Protein AF-0000000087202780 (afdb_homodimer)

Solvent-accessible surface area (backbone atoms only — not comparable to full-atom values): 23793 Å² total; per-residue (Å²): 107,69,57,55,53,45,43,49,50,44,46,47,49,64,69,35,65,83,67,68,81,71,81,61,46,61,65,48,48,50,36,52,51,40,16,49,31,35,30,51,23,49,48,28,53,50,52,38,52,48,50,44,51,54,58,33,46,72,70,32,70,57,55,25,52,14,49,50,53,40,49,49,53,42,49,54,52,50,50,46,40,39,25,36,14,46,30,45,12,46,53,31,26,48,28,48,70,69,63,35,29,70,59,24,38,50,47,54,52,48,44,49,49,51,27,36,51,50,14,44,51,49,17,55,52,36,58,74,39,43,61,66,56,49,53,73,76,47,85,51,64,70,30,49,54,46,32,53,65,34,38,58,53,45,14,67,39,25,32,45,45,20,38,26,35,31,41,50,20,50,32,49,25,69,63,40,40,63,60,53,19,53,53,35,41,49,27,27,49,54,21,43,56,44,28,70,56,33,22,83,75,49,42,62,60,17,34,45,51,21,52,48,45,29,38,44,40,45,28,49,54,40,56,48,48,62,68,60,47,52,75,73,32,24,63,38,64,48,75,70,63,71,62,72,80,96,106,70,56,55,54,45,43,48,51,43,46,47,49,64,69,34,62,83,65,67,79,70,81,61,45,59,65,47,48,49,37,52,50,42,15,48,32,34,32,51,23,50,49,28,52,48,53,37,54,49,50,44,51,54,58,34,46,73,70,32,69,58,56,25,52,12,50,49,53,38,48,48,54,42,50,54,51,50,51,44,38,39,25,38,14,48,31,45,12,46,54,32,26,48,27,49,70,71,63,36,29,71,60,24,39,50,46,53,52,50,43,48,49,52,29,35,51,51,14,43,52,49,18,56,51,36,59,74,38,43,60,65,54,49,55,73,75,46,86,52,63,72,31,51,54,46,34,53,65,34,38,57,53,46,14,67,39,25,33,44,44,19,39,26,34,30,42,50,21,48,32,50,25,68,63,41,41,63,60,53,18,52,52,35,41,50,26,26,50,54,23,43,56,46,26,70,58,32,24,82,74,51,43,62,61,17,34,48,50,21,51,48,46,29,38,44,42,43,28,50,54,41,56,49,48,63,65,60,46,52,76,71,30,24,62,39,66,48,75,70,61,72,59,72,81,96

Radius of gyration: 22.94 Å; Cα contacts (8 Å, |Δi|>4): 629; chains: 2; bounding box: 52×72×56 Å

Secondary structure (DSSP, 8-state):
-HHHHHHHHHHHHHSS----TTTTHHHHHHHHHHHHHHHHHHHHHHHHHHHHHHHHHTT-HHHHHHHHHHHHHHHHHHHHHHHHHHHHHHHHHHHHHTT-HHHHHHHHHHHHHHHHHHHHHHHHHHHHHHHHHHHTT---HHHHHHHHHTHHHHHHTHHHHHHHHHHHHHHHHTT-HHHHHHHHHHHHHHHHHHHHHHHHHHTHHHHHHHHHHHHHHHHHHHHHHHHS--THHHHHHS---SSTT-/-HHHHHHHHHHHHHSS----TTTTHHHHHHHHHHHHHHHHHHHHHHHHHHHHHHHHHTT-HHHHHHHHHHHHHHHHHHHHHHHHHHHHHHHHHHHHHTT-HHHHHHHHHHHHHHHHHHHHHHHHHHHHHHHHHHHTT---HHHHHHHHHTHHHHHHTHHHHHHHHHHHHHHHHTT-HHHHHHHHHHHHHHHHHHHHHHHHHHTHHHHHHHHHHHHHHHHHHHHHHHHS--THHHHHHS---SSTT-

InterPro domains:
  IPR002528 Multi antimicrobial extrusion protein [PF01554] (43-187)
  IPR044644 Multi antimicrobial extrusion protein DinF-like [PTHR42893] (2-236)

Structure (mmCIF, N/CA/C/O backbone):
data_AF-0000000087202780-model_v1
#
loop_
_entity.id
_entity.type
_entity.pdbx_description
1 polymer 'Protein DETOXIFICATION'
#
loop_
_atom_site.group_PDB
_atom_site.id
_atom_site.type_symbol
_atom_site.label_atom_id
_atom_site.label_alt_id
_atom_site.label_comp_id
_atom_site.label_asym_id
_atom_site.label_entity_id
_atom_site.label_seq_id
_atom_site.pdbx_PDB_ins_code
_atom_site.Cartn_x
_atom_site.Cartn_y
_atom_site.Cartn_z
_atom_site.occupancy
_atom_site.B_iso_or_equiv
_atom_site.auth_seq_id
_atom_site.auth_comp_id
_atom_site.auth_asym_id
_atom_site.auth_atom_id
_atom_site.pdbx_PDB_model_num
ATOM 1 N N . MET A 1 1 ? -26.312 1.772 -7.43 1 42.12 1 MET A N 1
ATOM 2 C CA . MET A 1 1 ? -25.062 1.958 -6.684 1 42.12 1 MET A CA 1
ATOM 3 C C . MET A 1 1 ? -24.078 2.816 -7.473 1 42.12 1 MET A C 1
ATOM 5 O O . MET A 1 1 ? -23.562 3.809 -6.957 1 42.12 1 MET A O 1
ATOM 9 N N . TYR A 1 2 ? -23.938 2.412 -8.719 1 49.03 2 TYR A N 1
ATOM 10 C CA . TYR A 1 2 ? -23.188 3.279 -9.625 1 49.03 2 TYR A CA 1
ATOM 11 C C . TYR A 1 2 ? -23.859 4.637 -9.766 1 49.03 2 TYR A C 1
ATOM 13 O O . TYR A 1 2 ? -23.188 5.664 -9.867 1 49.03 2 TYR A O 1
ATOM 21 N N . VAL A 1 3 ? -25.109 4.547 -9.586 1 48 3 VAL A N 1
ATOM 22 C CA . VAL A 1 3 ? -25.906 5.758 -9.805 1 48 3 VAL A CA 1
ATOM 23 C C . VAL A 1 3 ? -25.641 6.754 -8.68 1 48 3 VAL A C 1
ATOM 25 O O . VAL A 1 3 ? -25.453 7.945 -8.93 1 48 3 VAL A O 1
ATOM 28 N N . ILE A 1 4 ? -25.625 6.188 -7.523 1 46.97 4 ILE A N 1
ATOM 29 C CA . ILE A 1 4 ? -25.438 7.09 -6.395 1 46.97 4 ILE A CA 1
ATOM 30 C C . ILE A 1 4 ? -24.047 7.703 -6.453 1 46.97 4 ILE A C 1
ATOM 32 O O . ILE A 1 4 ? -23.875 8.906 -6.23 1 46.97 4 ILE A O 1
ATOM 36 N N . ALA A 1 5 ? -23.094 6.898 -6.766 1 50.78 5 ALA A N 1
ATOM 37 C CA . ALA A 1 5 ? -21.75 7.438 -6.965 1 50.78 5 ALA A CA 1
ATOM 38 C C . ALA A 1 5 ? -21.734 8.469 -8.086 1 50.78 5 ALA A C 1
ATOM 40 O O . ALA A 1 5 ? -21.109 9.523 -7.953 1 50.78 5 ALA A O 1
ATOM 41 N N . CYS A 1 6 ? -22.406 8.141 -9.133 1 51.22 6 CYS A N 1
ATOM 42 C CA . CYS A 1 6 ? -22.531 9.078 -10.234 1 51.22 6 CYS A CA 1
ATOM 43 C C . CYS A 1 6 ? -23.266 10.344 -9.805 1 51.22 6 CYS A C 1
ATOM 45 O O . CYS A 1 6 ? -22.891 11.453 -10.188 1 51.22 6 CYS A O 1
ATOM 47 N N . ILE A 1 7 ? -24.234 10.133 -9.047 1 50.03 7 ILE A N 1
ATOM 48 C CA . ILE A 1 7 ? -25.016 11.273 -8.586 1 50.03 7 ILE A CA 1
ATOM 49 C C . ILE A 1 7 ? -24.156 12.141 -7.66 1 50.03 7 ILE A C 1
ATOM 51 O O . ILE A 1 7 ? -24.141 13.367 -7.777 1 50.03 7 ILE A O 1
ATOM 55 N N . LEU A 1 8 ? -23.531 11.414 -6.801 1 52.38 8 LEU A N 1
ATOM 56 C CA . LEU A 1 8 ? -22.703 12.195 -5.887 1 52.38 8 LEU A CA 1
ATOM 57 C C . LEU A 1 8 ? -21.562 12.891 -6.637 1 52.38 8 LEU A C 1
ATOM 59 O O . LEU A 1 8 ? -21.266 14.055 -6.371 1 52.38 8 LEU A O 1
ATOM 63 N N . LEU A 1 9 ? -21 12.086 -7.496 1 54.38 9 LEU A N 1
ATOM 64 C CA . LEU A 1 9 ? -20 12.727 -8.344 1 54.38 9 LEU A CA 1
ATOM 65 C C . LEU A 1 9 ? -20.625 13.844 -9.18 1 54.38 9 LEU A C 1
ATOM 67 O O . LEU A 1 9 ? -20.016 14.891 -9.391 1 54.38 9 LEU A O 1
ATOM 71 N N . TRP A 1 10 ? -21.766 13.484 -9.68 1 51.38 10 TRP A N 1
ATOM 72 C CA . TRP A 1 10 ? -22.516 14.484 -10.438 1 51.38 10 TRP A CA 1
ATOM 73 C C . TRP A 1 10 ? -22.906 15.664 -9.547 1 51.38 10 TRP A C 1
ATOM 75 O O . TRP A 1 10 ? -22.781 16.828 -9.961 1 51.38 10 TRP A O 1
ATOM 85 N N . LYS A 1 11 ? -23.453 15.391 -8.453 1 49.34 11 LYS A N 1
ATOM 86 C CA . LYS A 1 11 ? -23.781 16.484 -7.535 1 49.34 11 LYS A CA 1
ATOM 87 C C . LYS A 1 11 ? -22.531 17.25 -7.113 1 49.34 11 LYS A C 1
ATOM 89 O O . LYS A 1 11 ? -22.562 18.469 -6.949 1 49.34 11 LYS A O 1
ATOM 94 N N . LEU A 1 12 ? -21.625 16.422 -6.82 1 49.19 12 LEU A N 1
ATOM 95 C CA . LEU A 1 12 ? -20.344 17.078 -6.559 1 49.19 12 LEU A CA 1
ATOM 96 C C . LEU A 1 12 ? -19.922 17.922 -7.75 1 49.19 12 LEU A C 1
ATOM 98 O O . LEU A 1 12 ? -19.344 19 -7.578 1 49.19 12 LEU A O 1
ATOM 102 N N . ASN A 1 13 ? -20.156 17.312 -8.891 1 46.66 13 ASN A N 1
ATOM 103 C CA . ASN A 1 13 ? -19.922 18.125 -10.078 1 46.66 13 ASN A CA 1
ATOM 104 C C . ASN A 1 13 ? -20.781 19.391 -10.078 1 46.66 13 ASN A C 1
ATOM 106 O O . ASN A 1 13 ? -20.344 20.438 -10.555 1 46.66 13 ASN A O 1
ATOM 110 N N . SER A 1 14 ? -22.016 19.234 -9.812 1 43.66 14 SER A N 1
ATOM 111 C CA . SER A 1 14 ? -22.875 20.422 -9.828 1 43.66 14 SER A CA 1
ATOM 112 C C . SER A 1 14 ? -22.469 21.406 -8.742 1 43.66 14 SER A C 1
ATOM 114 O O . SER A 1 14 ? -22.625 22.625 -8.914 1 43.66 14 SER A O 1
ATOM 116 N N . LYS A 1 15 ? -22.375 20.938 -7.633 1 42.47 15 LYS A N 1
ATOM 117 C CA . LYS A 1 15 ? -21.875 21.875 -6.629 1 42.47 15 LYS A CA 1
ATOM 118 C C . LYS A 1 15 ? -20.406 22.219 -6.883 1 42.47 15 LYS A C 1
ATOM 120 O O . LYS A 1 15 ? -19.781 22.906 -6.074 1 42.47 15 LYS A O 1
ATOM 125 N N . VAL A 1 16 ? -19.859 21.406 -7.609 1 41.22 16 VAL A N 1
ATOM 126 C CA . VAL A 1 16 ? -18.531 21.812 -8.07 1 41.22 16 VAL A CA 1
ATOM 127 C C . VAL A 1 16 ? -18.609 23.172 -8.742 1 41.22 16 VAL A C 1
ATOM 129 O O . VAL A 1 16 ? -19.266 23.344 -9.773 1 41.22 16 VAL A O 1
ATOM 132 N N . VAL A 1 17 ? -18.641 24.359 -8.125 1 36.16 17 VAL A N 1
ATOM 133 C CA . VAL A 1 17 ? -18.047 25.562 -8.711 1 36.16 17 VAL A CA 1
ATOM 134 C C . VAL A 1 17 ? -17.062 25.156 -9.812 1 36.16 17 VAL A C 1
ATOM 136 O O . VAL A 1 17 ? -16.156 24.359 -9.586 1 36.16 17 VAL A O 1
ATOM 139 N N . ILE A 1 18 ? -17.422 24.938 -11 1 39.59 18 ILE A N 1
ATOM 140 C CA . ILE A 1 18 ? -16.484 25.094 -12.109 1 39.59 18 ILE A CA 1
ATOM 141 C C . ILE A 1 18 ? -15.297 25.938 -11.648 1 39.59 18 ILE A C 1
ATOM 143 O O . ILE A 1 18 ? -15.414 27.156 -11.484 1 39.59 18 ILE A O 1
ATOM 147 N N . PHE A 1 19 ? -14.812 25.781 -10.484 1 36.62 19 PHE A N 1
ATOM 148 C CA . PHE A 1 19 ? -13.789 26.516 -9.758 1 36.62 19 PHE A CA 1
ATOM 149 C C . PHE A 1 19 ? -12.805 27.172 -10.711 1 36.62 19 PHE A C 1
ATOM 151 O O . PHE A 1 19 ? -12.383 26.562 -11.695 1 36.62 19 PHE A O 1
ATOM 158 N N . SER A 1 20 ? -12.672 28.531 -10.641 1 35.84 20 SER A N 1
ATOM 159 C CA . SER A 1 20 ? -11.922 29.625 -11.242 1 35.84 20 SER A CA 1
ATOM 160 C C . SER A 1 20 ? -10.492 29.203 -11.57 1 35.84 20 SER A C 1
ATOM 162 O O . SER A 1 20 ? -9.797 28.656 -10.719 1 35.84 20 SER A O 1
ATOM 164 N N . GLY A 1 21 ? -10.141 28.922 -12.648 1 38.84 21 GLY A N 1
ATOM 165 C CA . GLY A 1 21 ? -8.844 28.812 -13.305 1 38.84 21 GLY A CA 1
ATOM 166 C C . GLY A 1 21 ? -7.707 29.359 -12.469 1 38.84 21 GLY A C 1
ATOM 167 O O . GLY A 1 21 ? -6.539 29.062 -12.727 1 38.84 21 GLY A O 1
ATOM 168 N N . LYS A 1 22 ? -7.832 30.562 -11.883 1 40 22 LYS A N 1
ATOM 169 C CA . LYS A 1 22 ? -6.734 31.344 -11.328 1 40 22 LYS A CA 1
ATOM 170 C C . LYS A 1 22 ? -6.191 30.703 -10.055 1 40 22 LYS A C 1
ATOM 172 O O . LYS A 1 22 ? -4.98 30.719 -9.812 1 40 22 LYS A O 1
ATOM 177 N N . ILE A 1 23 ? -6.867 30.906 -8.953 1 42.25 23 ILE A N 1
ATOM 178 C CA . ILE A 1 23 ? -6.336 30.703 -7.613 1 42.25 23 ILE A CA 1
ATOM 179 C C . ILE A 1 23 ? -5.723 29.312 -7.5 1 42.25 23 ILE A C 1
ATOM 181 O O . ILE A 1 23 ? -4.617 29.156 -6.977 1 42.25 23 ILE A O 1
ATOM 185 N N . ILE A 1 24 ? -6.516 27.891 -7.66 1 48.84 24 ILE A N 1
ATOM 186 C CA . ILE A 1 24 ? -6.324 26.547 -7.145 1 48.84 24 ILE A CA 1
ATOM 187 C C . ILE A 1 24 ? -5.277 25.812 -7.98 1 48.84 24 ILE A C 1
ATOM 189 O O . ILE A 1 24 ? -5.051 24.625 -7.801 1 48.84 24 ILE A O 1
ATOM 193 N N . GLY A 1 25 ? -4.781 26.391 -8.836 1 57.81 25 GLY A N 1
ATOM 194 C CA . GLY A 1 25 ? -3.816 25.875 -9.797 1 57.81 25 GLY A CA 1
ATOM 195 C C . GLY A 1 25 ? -2.545 25.359 -9.156 1 57.81 25 GLY A C 1
ATOM 196 O O . GLY A 1 25 ? -2.076 24.266 -9.484 1 57.81 25 GLY A O 1
ATOM 197 N N . GLY A 1 26 ? -2.125 26.25 -8.141 1 66.5 26 GLY A N 1
ATOM 198 C CA . GLY A 1 26 ? -0.852 25.844 -7.57 1 66.5 26 GLY A CA 1
ATOM 199 C C . GLY A 1 26 ? -0.943 24.562 -6.77 1 66.5 26 GLY A C 1
ATOM 200 O O . GLY A 1 26 ? -0.121 23.656 -6.938 1 66.5 26 GLY A O 1
ATOM 201 N N . GLY A 1 27 ? -2.02 24.5 -5.902 1 75.31 27 GLY A N 1
ATOM 202 C CA . GLY A 1 27 ? -2.197 23.312 -5.094 1 75.31 27 GLY A CA 1
ATOM 203 C C . GLY A 1 27 ? -2.492 22.062 -5.918 1 75.31 27 GLY A C 1
ATOM 204 O O . GLY A 1 27 ? -1.969 20.984 -5.637 1 75.31 27 GLY A O 1
ATOM 205 N N . MET A 1 28 ? -3.162 22.328 -6.957 1 80.88 28 MET A N 1
ATOM 206 C CA . MET A 1 28 ? -3.523 21.203 -7.816 1 80.88 28 MET A CA 1
ATOM 207 C C . MET A 1 28 ? -2.326 20.734 -8.641 1 80.88 28 MET A C 1
ATOM 209 O O . MET A 1 28 ? -2.139 19.531 -8.852 1 80.88 28 MET A O 1
ATOM 213 N N . ILE A 1 29 ? -1.582 21.719 -9.062 1 83.06 29 ILE A N 1
ATOM 214 C CA . ILE A 1 29 ? -0.366 21.375 -9.789 1 83.06 29 ILE A CA 1
ATOM 215 C C . ILE A 1 29 ? 0.579 20.594 -8.883 1 83.06 29 ILE A C 1
ATOM 217 O O . ILE A 1 29 ? 1.198 19.625 -9.305 1 83.06 29 ILE A O 1
ATOM 221 N N . ARG A 1 30 ? 0.609 21.062 -7.688 1 84.69 30 ARG A N 1
ATOM 222 C CA . ARG A 1 30 ? 1.44 20.344 -6.719 1 84.69 30 ARG A CA 1
ATOM 223 C C . ARG A 1 30 ? 0.919 18.938 -6.477 1 84.69 30 ARG A C 1
ATOM 225 O O . ARG A 1 30 ? 1.701 17.984 -6.371 1 84.69 30 ARG A O 1
ATOM 232 N N . TYR A 1 31 ? -0.322 18.844 -6.422 1 89 31 TYR A N 1
ATOM 233 C CA . TYR A 1 31 ? -0.95 17.531 -6.246 1 89 31 TYR A CA 1
ATOM 234 C C . TYR A 1 31 ? -0.623 16.609 -7.41 1 89 31 TYR A C 1
ATOM 236 O O . TYR A 1 31 ? -0.194 15.469 -7.211 1 89 31 TYR A O 1
ATOM 244 N N . LEU A 1 32 ? -0.77 17.062 -8.578 1 89.81 32 LEU A N 1
ATOM 245 C CA . LEU A 1 32 ? -0.545 16.266 -9.773 1 89.81 32 LEU A CA 1
ATOM 246 C C . LEU A 1 32 ? 0.93 15.898 -9.914 1 89.81 32 LEU A C 1
ATOM 248 O O . LEU A 1 32 ? 1.267 14.781 -10.312 1 89.81 32 LEU A O 1
ATOM 252 N N . LYS A 1 33 ? 1.743 16.812 -9.633 1 92.75 33 LYS A N 1
ATOM 253 C CA . LYS A 1 33 ? 3.178 16.547 -9.672 1 92.75 33 LYS A CA 1
ATOM 254 C C . LYS A 1 33 ? 3.572 15.5 -8.641 1 92.75 33 LYS A C 1
ATOM 256 O O . LYS A 1 33 ? 4.293 14.547 -8.953 1 92.75 33 LYS A O 1
ATOM 261 N N . SER A 1 34 ? 3.111 15.711 -7.457 1 93.62 34 SER A N 1
ATOM 262 C CA . SER A 1 34 ? 3.395 14.758 -6.391 1 93.62 34 SER A CA 1
ATOM 263 C C . SER A 1 34 ? 2.818 13.383 -6.711 1 93.62 34 SER A C 1
ATOM 265 O O . SER A 1 34 ? 3.471 12.359 -6.488 1 93.62 34 SER A O 1
ATOM 267 N N . GLY A 1 35 ? 1.571 13.375 -7.219 1 94.38 35 GLY A N 1
ATOM 268 C CA . GLY A 1 35 ? 0.96 12.125 -7.645 1 94.38 35 GLY A CA 1
ATOM 269 C C . GLY A 1 35 ? 1.747 11.414 -8.727 1 94.38 35 GLY A C 1
ATOM 270 O O . GLY A 1 35 ? 1.907 10.195 -8.688 1 94.38 35 GLY A O 1
ATOM 271 N N . GLY A 1 36 ? 2.203 12.164 -9.656 1 94.94 36 GLY A N 1
ATOM 272 C CA . GLY A 1 36 ? 3.033 11.609 -10.711 1 94.94 36 GLY A CA 1
ATOM 273 C C . GLY A 1 36 ? 4.32 10.992 -10.195 1 94.94 36 GLY A C 1
ATOM 274 O O . GLY A 1 36 ? 4.723 9.914 -10.648 1 94.94 36 GLY A O 1
ATOM 275 N N . LEU A 1 37 ? 4.973 11.68 -9.336 1 95.94 37 LEU A N 1
ATOM 276 C CA . LEU A 1 37 ? 6.195 11.172 -8.719 1 95.94 37 LEU A CA 1
ATOM 277 C C . LEU A 1 37 ? 5.926 9.859 -7.992 1 95.94 37 LEU A C 1
ATOM 279 O O . LEU A 1 37 ? 6.684 8.891 -8.141 1 95.94 37 LEU A O 1
ATOM 283 N N . LEU A 1 38 ? 4.836 9.82 -7.293 1 96.31 38 LEU A N 1
ATOM 284 C CA . LEU A 1 38 ? 4.523 8.633 -6.5 1 96.31 38 LEU A CA 1
ATOM 285 C C . LEU A 1 38 ? 4.098 7.477 -7.395 1 96.31 38 LEU A C 1
ATOM 287 O O . LEU A 1 38 ? 4.398 6.316 -7.102 1 96.31 38 LEU A O 1
ATOM 291 N N . ILE A 1 39 ? 3.404 7.801 -8.414 1 95.44 39 ILE A N 1
ATOM 292 C CA . ILE A 1 39 ? 3.08 6.777 -9.406 1 95.44 39 ILE A CA 1
ATOM 293 C C . ILE A 1 39 ? 4.367 6.227 -10.016 1 95.44 39 ILE A C 1
ATOM 295 O O . ILE A 1 39 ? 4.516 5.012 -10.172 1 95.44 39 ILE A O 1
ATOM 299 N N . GLY A 1 40 ? 5.246 7.125 -10.391 1 96.44 40 GLY A N 1
ATOM 300 C CA . GLY A 1 40 ? 6.539 6.691 -10.898 1 96.44 40 GLY A CA 1
ATOM 301 C C . GLY A 1 40 ? 7.281 5.781 -9.938 1 96.44 40 GLY A C 1
ATOM 302 O O . GLY A 1 40 ? 7.867 4.777 -10.352 1 96.44 40 GLY A O 1
ATOM 303 N N . ARG A 1 41 ? 7.27 6.133 -8.75 1 96.81 41 ARG A N 1
ATOM 304 C CA . ARG A 1 41 ? 7.891 5.312 -7.715 1 96.81 41 ARG A CA 1
ATOM 305 C C . ARG A 1 41 ? 7.281 3.914 -7.688 1 96.81 41 ARG A C 1
ATOM 307 O O . ARG A 1 41 ? 8 2.92 -7.582 1 96.81 41 ARG A O 1
ATOM 314 N N . THR A 1 42 ? 5.973 3.898 -7.695 1 96.12 42 THR A N 1
ATOM 315 C CA . THR A 1 42 ? 5.254 2.629 -7.652 1 96.12 42 THR A CA 1
ATOM 316 C C . THR A 1 42 ? 5.582 1.781 -8.875 1 96.12 42 THR A C 1
ATOM 318 O O . THR A 1 42 ? 5.766 0.567 -8.766 1 96.12 42 THR A O 1
ATOM 321 N N . ILE A 1 43 ? 5.684 2.379 -9.969 1 94.44 43 ILE A N 1
ATOM 322 C CA . ILE A 1 43 ? 6.039 1.673 -11.195 1 94.44 43 ILE A CA 1
ATOM 323 C C . ILE A 1 43 ? 7.434 1.073 -11.062 1 94.44 43 ILE A C 1
ATOM 325 O O . ILE A 1 43 ? 7.676 -0.059 -11.492 1 94.44 43 ILE A O 1
ATOM 329 N N . ALA A 1 44 ? 8.328 1.819 -10.5 1 96.88 44 ALA A N 1
ATOM 330 C CA . ALA A 1 44 ? 9.68 1.309 -10.281 1 96.88 44 ALA A CA 1
ATOM 331 C C . ALA A 1 44 ? 9.656 0.045 -9.43 1 96.88 44 ALA A C 1
ATOM 333 O O . ALA A 1 44 ? 10.344 -0.931 -9.734 1 96.88 44 ALA A O 1
ATOM 334 N N . VAL A 1 45 ? 8.898 0.062 -8.406 1 95.75 45 VAL A N 1
ATOM 335 C CA . VAL A 1 45 ? 8.766 -1.095 -7.531 1 95.75 45 VAL A CA 1
ATOM 336 C C . VAL A 1 45 ? 8.188 -2.273 -8.312 1 95.75 45 VAL A C 1
ATOM 338 O O . VAL A 1 45 ? 8.719 -3.385 -8.25 1 95.75 45 VAL A O 1
ATOM 341 N N . LEU A 1 46 ? 7.125 -2.016 -9.07 1 93.31 46 LEU A N 1
ATOM 342 C CA . LEU A 1 46 ? 6.43 -3.072 -9.797 1 93.31 46 LEU A CA 1
ATOM 343 C C . LEU A 1 46 ? 7.336 -3.693 -10.859 1 93.31 46 LEU A C 1
ATOM 345 O O . LEU A 1 46 ? 7.332 -4.914 -11.039 1 93.31 46 LEU A O 1
ATOM 349 N N . LEU A 1 47 ? 8.055 -2.865 -11.484 1 94 47 LEU A N 1
ATOM 350 C CA . LEU A 1 47 ? 8.953 -3.371 -12.516 1 94 47 LEU A CA 1
ATOM 351 C C . LEU A 1 47 ? 10.016 -4.285 -11.906 1 94 47 LEU A C 1
ATOM 353 O O . LEU A 1 47 ? 10.328 -5.332 -12.477 1 94 47 LEU A O 1
ATOM 357 N N . THR A 1 48 ? 10.539 -3.889 -10.82 1 95.88 48 THR A N 1
ATOM 358 C CA . THR A 1 48 ? 11.57 -4.684 -10.156 1 95.88 48 THR A CA 1
ATOM 359 C C . THR A 1 48 ? 10.992 -6.012 -9.664 1 95.88 48 THR A C 1
ATOM 361 O O . THR A 1 48 ? 11.609 -7.062 -9.844 1 95.88 48 THR A O 1
ATOM 364 N N . MET A 1 49 ? 9.844 -5.938 -9.109 1 93.69 49 MET A N 1
ATOM 365 C CA . MET A 1 49 ? 9.203 -7.145 -8.602 1 93.69 49 MET A CA 1
ATOM 366 C C . MET A 1 49 ? 8.812 -8.078 -9.742 1 93.69 49 MET A C 1
ATOM 368 O O . MET A 1 49 ? 8.961 -9.297 -9.633 1 93.69 49 MET A O 1
ATOM 372 N N . THR A 1 50 ? 8.305 -7.488 -10.773 1 90 50 THR A N 1
ATOM 373 C CA . THR A 1 50 ? 7.906 -8.281 -11.938 1 90 50 THR A CA 1
ATOM 374 C C . THR A 1 50 ? 9.117 -8.961 -12.562 1 90 50 THR A C 1
ATOM 376 O O . THR A 1 50 ? 9.039 -10.125 -12.969 1 90 50 THR A O 1
ATOM 379 N N . LEU A 1 51 ? 10.164 -8.289 -12.641 1 93.25 51 LEU A N 1
ATOM 380 C CA . LEU A 1 51 ? 11.391 -8.883 -13.164 1 93.25 51 LEU A CA 1
ATOM 381 C C . LEU A 1 51 ? 11.828 -10.07 -12.32 1 93.25 51 LEU A C 1
ATOM 383 O O . LEU A 1 51 ? 12.188 -11.125 -12.852 1 93.25 51 LEU A O 1
ATOM 387 N N . SER A 1 52 ? 11.797 -9.891 -11.031 1 94.44 52 SER A N 1
ATOM 388 C CA . SER A 1 52 ? 12.172 -10.977 -10.133 1 94.44 52 SER A CA 1
ATOM 389 C C . SER A 1 52 ? 11.289 -12.203 -10.352 1 94.44 52 SER A C 1
ATOM 391 O O . SER A 1 52 ? 11.781 -13.328 -10.391 1 94.44 52 SER A O 1
ATOM 393 N N . THR A 1 53 ? 10.023 -11.969 -10.492 1 90.38 53 THR A N 1
ATOM 394 C CA . THR A 1 53 ? 9.086 -13.062 -10.703 1 90.38 53 THR A CA 1
ATOM 395 C C . THR A 1 53 ? 9.32 -13.734 -12.055 1 90.38 53 THR A C 1
ATOM 397 O O . THR A 1 53 ? 9.234 -14.961 -12.172 1 90.38 53 THR A O 1
ATOM 400 N N . SER A 1 54 ? 9.594 -12.945 -13.055 1 90.38 54 SER A N 1
ATOM 401 C CA . SER A 1 54 ? 9.867 -13.484 -14.383 1 90.38 54 SER A CA 1
ATOM 402 C C . SER A 1 54 ? 11.109 -14.367 -14.375 1 90.38 54 SER A C 1
ATOM 404 O O . SER A 1 54 ? 11.133 -15.422 -15.008 1 90.38 54 SER A O 1
ATOM 406 N N . LEU A 1 55 ? 12.102 -13.961 -13.68 1 93.44 55 LEU A N 1
ATOM 407 C CA . LEU A 1 55 ? 13.344 -14.734 -13.602 1 93.44 55 LEU A CA 1
ATOM 408 C C . LEU A 1 55 ? 13.141 -16 -12.789 1 93.44 55 LEU A C 1
ATOM 410 O O . LEU A 1 55 ? 13.742 -17.047 -13.086 1 93.44 55 LEU A O 1
ATOM 414 N N . ALA A 1 56 ? 12.32 -15.938 -11.781 1 92.88 56 ALA A N 1
ATOM 415 C CA . ALA A 1 56 ? 11.984 -17.125 -11.008 1 92.88 56 ALA A CA 1
ATOM 416 C C . ALA A 1 56 ? 11.219 -18.141 -11.867 1 92.88 56 ALA A C 1
ATOM 418 O O . ALA A 1 56 ? 11.414 -19.344 -11.742 1 92.88 56 ALA A O 1
ATOM 419 N N . ALA A 1 57 ? 10.398 -17.656 -12.734 1 87.94 57 ALA A N 1
ATOM 420 C CA . ALA A 1 57 ? 9.602 -18.516 -13.602 1 87.94 57 ALA A CA 1
ATOM 421 C C . ALA A 1 57 ? 10.492 -19.297 -14.562 1 87.94 57 ALA A C 1
ATOM 423 O O . ALA A 1 57 ? 10.164 -20.422 -14.938 1 87.94 57 ALA A O 1
ATOM 424 N N . ARG A 1 58 ? 11.562 -18.781 -14.906 1 90.19 58 ARG A N 1
ATOM 425 C CA . ARG A 1 58 ? 12.484 -19.438 -15.828 1 90.19 58 ARG A CA 1
ATOM 426 C C . ARG A 1 58 ? 13.148 -20.641 -15.188 1 90.19 58 ARG A C 1
ATOM 428 O O . ARG A 1 58 ? 13.711 -21.5 -15.875 1 90.19 58 ARG A O 1
ATOM 435 N N . GLU A 1 59 ? 13.109 -20.734 -13.922 1 92 59 GLU A N 1
ATOM 436 C CA . GLU A 1 59 ? 13.75 -21.828 -13.203 1 92 59 GLU A CA 1
ATOM 437 C C . GLU A 1 59 ? 12.875 -23.078 -13.234 1 92 59 GLU A C 1
ATOM 439 O O . GLU A 1 59 ? 13.336 -24.172 -12.891 1 92 59 GLU A O 1
ATOM 444 N N . GLY A 1 60 ? 11.609 -22.969 -13.594 1 89 60 GLY A N 1
ATOM 445 C CA . GLY A 1 60 ? 10.711 -24.109 -13.664 1 89 60 GLY A CA 1
ATOM 446 C C . GLY A 1 60 ? 9.469 -23.938 -12.812 1 89 60 GLY A C 1
ATOM 447 O O . GLY A 1 60 ? 9.383 -23.016 -12 1 89 60 GLY A O 1
ATOM 448 N N . PRO A 1 61 ? 8.57 -24.828 -12.961 1 85.75 61 PRO A N 1
ATOM 449 C CA . PRO A 1 61 ? 7.285 -24.688 -12.273 1 85.75 61 PRO A CA 1
ATOM 450 C C . PRO A 1 61 ? 7.402 -24.891 -10.766 1 85.75 61 PRO A C 1
ATOM 452 O O . PRO A 1 61 ? 6.754 -24.172 -9.992 1 85.75 61 PRO A O 1
ATOM 455 N N . VAL A 1 62 ? 8.148 -25.844 -10.375 1 88.38 62 VAL A N 1
ATOM 456 C CA . VAL A 1 62 ? 8.266 -26.156 -8.953 1 88.38 62 VAL A CA 1
ATOM 457 C C . VAL A 1 62 ? 8.984 -25.016 -8.234 1 88.38 62 VAL A C 1
ATOM 459 O O . VAL A 1 62 ? 8.477 -24.469 -7.258 1 88.38 62 VAL A O 1
ATOM 462 N N . PRO A 1 63 ? 10.156 -24.5 -8.742 1 90.81 63 PRO A N 1
ATOM 463 C CA . PRO A 1 63 ? 10.805 -23.344 -8.117 1 90.81 63 PRO A CA 1
ATOM 464 C C . PRO A 1 63 ? 9.938 -22.078 -8.156 1 90.81 63 PRO A C 1
ATOM 466 O O . PRO A 1 63 ? 9.93 -21.312 -7.195 1 90.81 63 PRO A O 1
ATOM 469 N N . MET A 1 64 ? 9.258 -21.922 -9.172 1 89.62 64 MET A N 1
ATOM 470 C CA . MET A 1 64 ? 8.383 -20.766 -9.281 1 89.62 64 MET A CA 1
ATOM 471 C C . MET A 1 64 ? 7.285 -20.812 -8.227 1 89.62 64 MET A C 1
ATOM 473 O O . MET A 1 64 ? 6.977 -19.781 -7.609 1 89.62 64 MET A O 1
ATOM 477 N N . ALA A 1 65 ? 6.727 -22.016 -8.047 1 85.19 65 ALA A N 1
ATOM 478 C CA . ALA A 1 65 ? 5.691 -22.172 -7.027 1 85.19 65 ALA A CA 1
ATOM 479 C C . ALA A 1 65 ? 6.238 -21.859 -5.637 1 85.19 65 ALA A C 1
ATOM 481 O O . ALA A 1 65 ? 5.574 -21.188 -4.836 1 85.19 65 ALA A O 1
ATOM 482 N N . GLY A 1 66 ? 7.355 -22.344 -5.402 1 87.94 66 GLY A N 1
ATOM 483 C CA . GLY A 1 66 ? 8 -22.047 -4.137 1 87.94 66 GLY A CA 1
ATOM 484 C C . GLY A 1 66 ? 8.281 -20.578 -3.941 1 87.94 66 GLY A C 1
ATOM 485 O O . GLY A 1 66 ? 8.039 -20.031 -2.863 1 87.94 66 GLY A O 1
ATOM 486 N N . HIS A 1 67 ? 8.805 -19.938 -5.004 1 90.94 67 HIS A N 1
ATOM 487 C CA . HIS A 1 67 ? 9.07 -18.5 -4.973 1 90.94 67 HIS A CA 1
ATOM 488 C C . HIS A 1 67 ? 7.793 -17.703 -4.707 1 90.94 67 HIS A C 1
ATOM 490 O O . HIS A 1 67 ? 7.801 -16.766 -3.918 1 90.94 67 HIS A O 1
ATOM 496 N N . GLN A 1 68 ? 6.77 -18.047 -5.281 1 85.94 68 GLN A N 1
ATOM 497 C CA . GLN A 1 68 ? 5.5 -17.344 -5.141 1 85.94 68 GLN A CA 1
ATOM 498 C C . GLN A 1 68 ? 4.973 -17.438 -3.713 1 85.94 68 GLN A C 1
ATOM 500 O O . GLN A 1 68 ? 4.414 -16.469 -3.189 1 85.94 68 GLN A O 1
ATOM 505 N N . LEU A 1 69 ? 5.098 -18.547 -3.15 1 85.75 69 LEU A N 1
ATOM 506 C CA . LEU A 1 69 ? 4.68 -18.719 -1.762 1 85.75 69 LEU A CA 1
ATOM 507 C C . LEU A 1 69 ? 5.477 -17.812 -0.839 1 85.75 69 LEU A C 1
ATOM 509 O O . LEU A 1 69 ? 4.902 -17.141 0.026 1 85.75 69 LEU A O 1
ATOM 513 N N . CYS A 1 70 ? 6.758 -17.797 -1.037 1 90.56 70 CYS A N 1
ATOM 514 C CA . CYS A 1 70 ? 7.621 -16.938 -0.245 1 90.56 70 CYS A CA 1
ATOM 515 C C . CYS A 1 70 ? 7.262 -15.461 -0.451 1 90.56 70 CYS A C 1
ATOM 517 O O . CYS A 1 70 ? 7.172 -14.703 0.513 1 90.56 70 CYS A O 1
ATOM 519 N N . LEU A 1 71 ? 7.004 -15.094 -1.658 1 90.06 71 LEU A N 1
ATOM 520 C CA . LEU A 1 71 ? 6.676 -13.719 -2 1 90.06 71 LEU A CA 1
ATOM 521 C C . LEU A 1 71 ? 5.34 -13.312 -1.39 1 90.06 71 LEU A C 1
ATOM 523 O O . LEU A 1 71 ? 5.176 -12.172 -0.942 1 90.06 71 LEU A O 1
ATOM 527 N N . GLN A 1 72 ? 4.473 -14.18 -1.396 1 85.19 72 GLN A N 1
ATOM 528 C CA . GLN A 1 72 ? 3.156 -13.906 -0.836 1 85.19 72 GLN A CA 1
ATOM 529 C C . GLN A 1 72 ? 3.246 -13.594 0.655 1 85.19 72 GLN A C 1
ATOM 531 O O . GLN A 1 72 ? 2.629 -12.641 1.136 1 85.19 72 GLN A O 1
ATOM 536 N N . VAL A 1 73 ? 3.939 -14.422 1.309 1 87.31 73 VAL A N 1
ATOM 537 C CA . VAL A 1 73 ? 4.113 -14.195 2.74 1 87.31 73 VAL A CA 1
ATOM 538 C C . VAL A 1 73 ? 4.879 -12.898 2.971 1 87.31 73 VAL A C 1
ATOM 540 O O . VAL A 1 73 ? 4.504 -12.094 3.83 1 87.31 73 VAL A O 1
ATOM 543 N N . TRP A 1 74 ? 5.883 -12.719 2.199 1 90.88 74 TRP A N 1
ATOM 544 C CA . TRP A 1 74 ? 6.691 -11.508 2.293 1 90.88 74 TRP A CA 1
ATOM 545 C C . TRP A 1 74 ? 5.84 -10.266 2.062 1 90.88 74 TRP A C 1
ATOM 547 O O . TRP A 1 74 ? 5.922 -9.305 2.824 1 90.88 74 TRP A O 1
ATOM 557 N N . LEU A 1 75 ? 5.023 -10.281 1.091 1 89.81 75 LEU A N 1
ATOM 558 C CA . LEU A 1 75 ? 4.172 -9.148 0.759 1 89.81 75 LEU A CA 1
ATOM 559 C C . LEU A 1 75 ? 3.154 -8.891 1.864 1 89.81 75 LEU A C 1
ATOM 561 O O . LEU A 1 75 ? 2.879 -7.734 2.203 1 89.81 75 LEU A O 1
ATOM 565 N N . THR A 1 76 ? 2.605 -9.938 2.373 1 88.06 76 THR A N 1
ATOM 566 C CA . THR A 1 76 ? 1.629 -9.82 3.449 1 88.06 76 THR A CA 1
ATOM 567 C C . THR A 1 76 ? 2.234 -9.094 4.652 1 88.06 76 THR A C 1
ATOM 569 O O . THR A 1 76 ? 1.641 -8.148 5.176 1 88.06 76 THR A O 1
ATOM 572 N N . ILE A 1 77 ? 3.35 -9.5 4.98 1 90.12 77 ILE A N 1
ATOM 573 C CA . ILE A 1 77 ? 4.031 -8.914 6.129 1 90.12 77 ILE A CA 1
ATOM 574 C C . ILE A 1 77 ? 4.434 -7.477 5.805 1 90.12 77 ILE A C 1
ATOM 576 O O . ILE A 1 77 ? 4.391 -6.602 6.676 1 90.12 77 ILE A O 1
ATOM 580 N N . SER A 1 78 ? 4.828 -7.262 4.645 1 91.06 78 SER A N 1
ATOM 581 C CA . SER A 1 78 ? 5.18 -5.914 4.203 1 91.06 78 SER A CA 1
ATOM 582 C C . SER A 1 78 ? 3.994 -4.965 4.332 1 91.06 78 SER A C 1
ATOM 584 O O . SER A 1 78 ? 4.164 -3.797 4.691 1 91.06 78 SER A O 1
ATOM 586 N N . LEU A 1 79 ? 2.857 -5.496 4.086 1 91.38 79 LEU A N 1
ATOM 587 C CA . LEU A 1 79 ? 1.65 -4.684 4.195 1 91.38 79 LEU A CA 1
ATOM 588 C C . LEU A 1 79 ? 1.37 -4.324 5.652 1 91.38 79 LEU A C 1
ATOM 590 O O . LEU A 1 79 ? 0.895 -3.225 5.945 1 91.38 79 LEU A O 1
ATOM 594 N N . LEU A 1 80 ? 1.683 -5.219 6.504 1 90.5 80 LEU A N 1
ATOM 595 C CA . LEU A 1 80 ? 1.514 -4.953 7.926 1 90.5 80 LEU A CA 1
ATOM 596 C C . LEU A 1 80 ? 2.5 -3.893 8.406 1 90.5 80 LEU A C 1
ATOM 598 O O . LEU A 1 80 ? 2.137 -3.008 9.18 1 90.5 80 LEU A O 1
ATOM 602 N N . ASN A 1 81 ? 3.699 -4.031 7.902 1 92.44 81 ASN A N 1
ATOM 603 C CA . ASN A 1 81 ? 4.699 -3.01 8.203 1 92.44 81 ASN A CA 1
ATOM 604 C C . ASN A 1 81 ? 4.285 -1.646 7.656 1 92.44 81 ASN A C 1
ATOM 606 O O . ASN A 1 81 ? 4.5 -0.623 8.305 1 92.44 81 ASN A O 1
ATOM 610 N N . ASP A 1 82 ? 3.744 -1.643 6.547 1 93.5 82 ASP A N 1
ATOM 611 C CA . ASP A 1 82 ? 3.289 -0.41 5.914 1 93.5 82 ASP A CA 1
ATOM 612 C C . ASP A 1 82 ? 2.199 0.266 6.742 1 93.5 82 ASP A C 1
ATOM 614 O O . ASP A 1 82 ? 2.158 1.494 6.84 1 93.5 82 ASP A O 1
ATOM 618 N N . ALA A 1 83 ? 1.319 -0.565 7.262 1 94.19 83 ALA A N 1
ATOM 619 C CA . ALA A 1 83 ? 0.245 -0.044 8.102 1 94.19 83 ALA A CA 1
ATOM 620 C C . ALA A 1 83 ? 0.807 0.7 9.312 1 94.19 83 ALA A C 1
ATOM 622 O O . ALA A 1 83 ? 0.335 1.787 9.656 1 94.19 83 ALA A O 1
ATOM 623 N N . LEU A 1 84 ? 1.762 0.135 9.898 1 92.69 84 LEU A N 1
ATOM 624 C CA . LEU A 1 84 ? 2.398 0.783 11.039 1 92.69 84 LEU A CA 1
ATOM 625 C C . LEU A 1 84 ? 3.107 2.064 10.609 1 92.69 84 LEU A C 1
ATOM 627 O O . LEU A 1 84 ? 3.053 3.074 11.32 1 92.69 84 LEU A O 1
ATOM 631 N N . ALA A 1 85 ? 3.779 1.995 9.484 1 95.31 85 ALA A N 1
ATOM 632 C CA . ALA A 1 85 ? 4.488 3.156 8.953 1 95.31 85 ALA A CA 1
ATOM 633 C C . ALA A 1 85 ? 3.523 4.305 8.672 1 95.31 85 ALA A C 1
ATOM 635 O O . ALA A 1 85 ? 3.881 5.477 8.82 1 95.31 85 ALA A O 1
ATOM 636 N N . LEU A 1 86 ? 2.367 3.961 8.273 1 95.25 86 LEU A N 1
ATOM 637 C CA . LEU A 1 86 ? 1.353 4.957 7.949 1 95.25 86 LEU A CA 1
ATOM 638 C C . LEU A 1 86 ? 0.985 5.781 9.18 1 95.25 86 LEU A C 1
ATOM 640 O O . LEU A 1 86 ? 0.763 6.988 9.078 1 95.25 86 LEU A O 1
ATOM 644 N N . ALA A 1 87 ? 0.871 5.148 10.312 1 94.38 87 ALA A N 1
ATOM 645 C CA . ALA A 1 87 ? 0.584 5.871 11.547 1 94.38 87 ALA A CA 1
ATOM 646 C C . ALA A 1 87 ? 1.702 6.852 11.883 1 94.38 87 ALA A C 1
ATOM 648 O O . ALA A 1 87 ? 1.44 7.977 12.32 1 94.38 87 ALA A O 1
ATOM 649 N N . GLY A 1 88 ? 2.92 6.371 11.75 1 94.5 88 GLY A N 1
ATOM 650 C CA . GLY A 1 88 ? 4.055 7.258 11.969 1 94.5 88 GLY A CA 1
ATOM 651 C C . GLY A 1 88 ? 4.098 8.422 11 1 94.5 88 GLY A C 1
ATOM 652 O O . GLY A 1 88 ? 4.461 9.539 11.375 1 94.5 88 GLY A O 1
ATOM 653 N N . GLN A 1 89 ? 3.766 8.133 9.766 1 95.19 89 GLN A N 1
ATOM 654 C CA . GLN A 1 89 ? 3.678 9.164 8.734 1 95.19 89 GLN A CA 1
ATOM 655 C C . GLN A 1 89 ? 2.723 10.281 9.156 1 95.19 89 GLN A C 1
ATOM 657 O O . GLN A 1 89 ? 3.047 11.461 9.023 1 95.19 89 GLN A O 1
ATOM 662 N N . ALA A 1 90 ? 1.575 9.938 9.641 1 93.06 90 ALA A N 1
ATOM 663 C CA . ALA A 1 90 ? 0.557 10.906 10.031 1 93.06 90 ALA A CA 1
ATOM 664 C C . ALA A 1 90 ? 1.033 11.758 11.203 1 93.06 90 ALA A C 1
ATOM 666 O O . ALA A 1 90 ? 0.825 12.977 11.219 1 93.06 90 ALA A O 1
ATOM 667 N N . LEU A 1 91 ? 1.616 11.094 12.133 1 92.12 91 LEU A N 1
ATOM 668 C CA . LEU A 1 91 ? 2.109 11.812 13.305 1 92.12 91 LEU A CA 1
ATOM 669 C C . LEU A 1 91 ? 3.221 12.781 12.922 1 92.12 91 LEU A C 1
ATOM 671 O O . LEU A 1 91 ? 3.234 13.93 13.375 1 92.12 91 LEU A O 1
ATOM 675 N N . LEU A 1 92 ? 4.121 12.32 12.125 1 93.88 92 LEU A N 1
ATOM 676 C CA . LEU A 1 92 ? 5.215 13.18 11.68 1 93.88 92 LEU A CA 1
ATOM 677 C C . LEU A 1 92 ? 4.684 14.352 10.859 1 93.88 92 LEU A C 1
ATOM 679 O O . LEU A 1 92 ? 5.148 15.484 11.016 1 93.88 92 LEU A O 1
ATOM 683 N N . ALA A 1 93 ? 3.801 14.062 9.992 1 93.88 93 ALA A N 1
ATOM 684 C CA . ALA A 1 93 ? 3.219 15.109 9.148 1 93.88 93 ALA A CA 1
ATOM 685 C C . ALA A 1 93 ? 2.596 16.203 10 1 93.88 93 ALA A C 1
ATOM 687 O O . ALA A 1 93 ? 2.766 17.391 9.711 1 93.88 93 ALA A O 1
ATOM 688 N N . THR A 1 94 ? 1.92 15.805 11.039 1 92.69 94 THR A N 1
ATOM 689 C CA . THR A 1 94 ? 1.253 16.75 11.922 1 92.69 94 THR A CA 1
ATOM 690 C C . THR A 1 94 ? 2.271 17.656 12.617 1 92.69 94 THR A C 1
ATOM 692 O O . THR A 1 94 ? 2.154 18.891 12.57 1 92.69 94 THR A O 1
ATOM 695 N N . GLU A 1 95 ? 3.254 17.031 13.211 1 93.06 95 GLU A N 1
ATOM 696 C CA . GLU A 1 95 ? 4.242 17.812 13.953 1 93.06 95 GLU A CA 1
ATOM 697 C C . GLU A 1 95 ? 5.086 18.672 13.023 1 93.06 95 GLU A C 1
ATOM 699 O O . GLU A 1 95 ? 5.422 19.812 13.352 1 93.06 95 GLU A O 1
ATOM 704 N N . TYR A 1 96 ? 5.418 18.188 11.906 1 93.62 96 TYR A N 1
ATOM 705 C CA . TYR A 1 96 ? 6.207 18.922 10.93 1 93.62 96 TYR A CA 1
ATOM 706 C C . TYR A 1 96 ? 5.445 20.141 10.43 1 93.62 96 TYR A C 1
ATOM 708 O O . TYR A 1 96 ? 6.012 21.234 10.32 1 93.62 96 TYR A O 1
ATOM 716 N N . THR A 1 97 ? 4.211 19.922 10.109 1 93.31 97 THR A N 1
ATOM 717 C CA . THR A 1 97 ? 3.387 21 9.602 1 93.31 97 THR A CA 1
ATOM 718 C C . THR A 1 97 ? 3.199 22.078 10.664 1 93.31 97 THR A C 1
ATOM 720 O O . THR A 1 97 ? 3.141 23.266 10.352 1 93.31 97 THR A O 1
ATOM 723 N N . LYS A 1 98 ? 3.146 21.688 11.906 1 93.62 98 LYS A N 1
ATOM 724 C CA . LYS A 1 98 ? 3.02 22.609 13.023 1 93.62 98 LYS A CA 1
ATOM 725 C C . LYS A 1 98 ? 4.355 23.281 13.328 1 93.62 98 LYS A C 1
ATOM 727 O O . LYS A 1 98 ? 4.438 24.141 14.211 1 93.62 98 LYS A O 1
ATOM 732 N N . ARG A 1 99 ? 5.391 22.797 12.742 1 94.06 99 ARG A N 1
ATOM 733 C CA . ARG A 1 99 ? 6.754 23.281 12.938 1 94.06 99 ARG A CA 1
ATOM 734 C C . ARG A 1 99 ? 7.262 22.938 14.336 1 94.06 99 ARG A C 1
ATOM 736 O O . ARG A 1 99 ? 8.023 23.719 14.922 1 94.06 99 ARG A O 1
ATOM 743 N N . ASN A 1 100 ? 6.66 21.953 14.891 1 92.31 100 ASN A N 1
ATOM 744 C CA . ASN A 1 100 ? 7.191 21.375 16.125 1 92.31 100 ASN A CA 1
ATOM 745 C C . ASN A 1 100 ? 8.336 20.406 15.844 1 92.31 100 ASN A C 1
ATOM 747 O O . ASN A 1 100 ? 8.188 19.203 16.047 1 92.31 100 ASN A O 1
ATOM 751 N N . TYR A 1 101 ? 9.492 20.906 15.562 1 92 101 TYR A N 1
ATOM 752 C CA . TYR A 1 101 ? 10.57 20.094 15.008 1 92 101 TYR A CA 1
ATOM 753 C C . TYR A 1 101 ? 11.188 19.203 16.078 1 92 101 TYR A C 1
ATOM 755 O O . TYR A 1 101 ? 11.648 18.094 15.781 1 92 101 TYR A O 1
ATOM 763 N N . LYS A 1 102 ? 11.18 19.641 17.312 1 89.31 102 LYS A N 1
ATOM 764 C CA . LYS A 1 102 ? 11.656 18.781 18.391 1 89.31 102 LYS A CA 1
ATOM 765 C C . LYS A 1 102 ? 10.812 17.516 18.484 1 89.31 102 LYS A C 1
ATOM 767 O O . LYS A 1 102 ? 11.352 16.406 18.547 1 89.31 102 LYS A O 1
ATOM 772 N N . GLN A 1 103 ? 9.516 17.781 18.484 1 90.12 103 GLN A N 1
ATOM 773 C CA . GLN A 1 103 ? 8.617 16.641 18.547 1 90.12 103 GLN A CA 1
ATOM 774 C C . GLN A 1 103 ? 8.711 15.789 17.281 1 90.12 103 GLN A C 1
ATOM 776 O O . GLN A 1 103 ? 8.625 14.562 17.344 1 90.12 103 GLN A O 1
ATOM 781 N N . ALA A 1 104 ? 8.828 16.422 16.156 1 92.44 104 ALA A N 1
ATOM 782 C CA . ALA A 1 104 ? 8.992 15.711 14.898 1 92.44 104 ALA A CA 1
ATOM 783 C C . ALA A 1 104 ? 10.211 14.797 14.938 1 92.44 104 ALA A C 1
ATOM 785 O O . ALA A 1 104 ? 10.156 13.656 14.461 1 92.44 104 ALA A O 1
ATOM 786 N N . ARG A 1 105 ? 11.234 15.289 15.508 1 89.94 105 ARG A N 1
ATOM 787 C CA . ARG A 1 105 ? 12.461 14.508 15.633 1 89.94 105 ARG A CA 1
ATOM 788 C C . ARG A 1 105 ? 12.25 13.297 16.531 1 89.94 105 ARG A C 1
ATOM 790 O O . ARG A 1 105 ? 12.734 12.203 16.234 1 89.94 105 ARG A O 1
ATOM 797 N N . MET A 1 106 ? 11.586 13.547 17.547 1 88.25 106 MET A N 1
ATOM 798 C CA . MET A 1 106 ? 11.281 12.445 18.453 1 88.25 106 MET A CA 1
ATOM 799 C C . MET A 1 106 ? 10.43 11.383 17.766 1 88.25 106 MET A C 1
ATOM 801 O O . MET A 1 106 ? 10.672 10.188 17.938 1 88.25 106 MET A O 1
ATOM 805 N N . VAL A 1 107 ? 9.43 11.836 17.047 1 90.12 107 VAL A N 1
ATOM 806 C CA . VAL A 1 107 ? 8.586 10.914 16.297 1 90.12 107 VAL A CA 1
ATOM 807 C C . VAL A 1 107 ? 9.438 10.117 15.312 1 90.12 107 VAL A C 1
ATOM 809 O O . VAL A 1 107 ? 9.305 8.891 15.219 1 90.12 107 VAL A O 1
ATOM 812 N N . LEU A 1 108 ? 10.273 10.766 14.648 1 91.12 108 LEU A N 1
ATOM 813 C CA . LEU A 1 108 ? 11.156 10.164 13.648 1 91.12 108 LEU A CA 1
ATOM 814 C C . LEU A 1 108 ? 11.953 9.016 14.266 1 91.12 108 LEU A C 1
ATOM 816 O O . LEU A 1 108 ? 11.93 7.895 13.75 1 91.12 108 LEU A O 1
ATOM 820 N N . TYR A 1 109 ? 12.547 9.258 15.312 1 88.75 109 TYR A N 1
ATOM 821 C CA . TYR A 1 109 ? 13.398 8.25 15.938 1 88.75 109 TYR A CA 1
ATOM 822 C C . TYR A 1 109 ? 12.57 7.121 16.531 1 88.75 109 TYR A C 1
ATOM 824 O O . TYR A 1 109 ? 12.93 5.949 16.422 1 88.75 109 TYR A O 1
ATOM 832 N N . ARG A 1 110 ? 11.547 7.43 17.125 1 89.88 110 ARG A N 1
ATOM 833 C CA . ARG A 1 110 ? 10.719 6.414 17.766 1 89.88 110 ARG A CA 1
ATOM 834 C C . ARG A 1 110 ? 10.086 5.488 16.734 1 89.88 110 ARG A C 1
ATOM 836 O O . ARG A 1 110 ? 10.008 4.277 16.938 1 89.88 110 ARG A O 1
ATOM 843 N N . VAL A 1 111 ? 9.617 6.102 15.695 1 93.06 111 VAL A N 1
ATOM 844 C CA . VAL 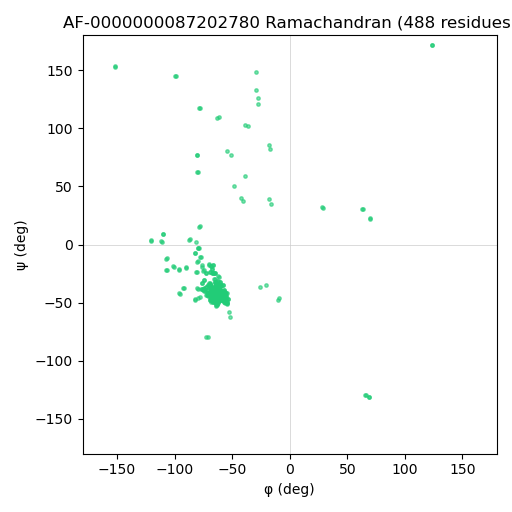A 1 111 ? 8.992 5.293 14.656 1 93.06 111 VAL A CA 1
ATOM 845 C C . VAL A 1 111 ? 10.023 4.348 14.047 1 93.06 111 VAL A C 1
ATOM 847 O O . VAL A 1 111 ? 9.711 3.201 13.727 1 93.06 111 VAL A O 1
ATOM 850 N N . LEU A 1 112 ? 11.25 4.82 13.898 1 91.94 112 LEU A N 1
ATOM 851 C CA . LEU A 1 112 ? 12.32 3.971 13.383 1 91.94 112 LEU A CA 1
ATOM 852 C C . LEU A 1 112 ? 12.633 2.846 14.359 1 91.94 112 LEU A C 1
ATOM 854 O O . LEU A 1 112 ? 12.812 1.695 13.953 1 91.94 112 LEU A O 1
ATOM 858 N N . GLN A 1 113 ? 12.641 3.143 15.586 1 90.56 113 GLN A N 1
ATOM 859 C CA . GLN A 1 113 ? 12.93 2.158 16.625 1 90.56 113 GLN A CA 1
ATOM 860 C C . GLN A 1 113 ? 11.844 1.092 16.688 1 90.56 113 GLN A C 1
ATOM 862 O O . GLN A 1 113 ? 12.141 -0.104 16.734 1 90.56 113 GLN A O 1
ATOM 867 N N . ILE A 1 114 ? 10.664 1.518 16.734 1 91.06 114 ILE A N 1
ATOM 868 C CA . ILE A 1 114 ? 9.539 0.591 16.828 1 91.06 114 ILE A CA 1
ATOM 869 C C . ILE A 1 114 ? 9.461 -0.249 15.555 1 91.06 114 ILE A C 1
ATOM 871 O O . ILE A 1 114 ? 9.211 -1.454 15.617 1 91.06 114 ILE A O 1
ATOM 875 N N . GLY A 1 115 ? 9.672 0.432 14.414 1 91.38 115 GLY A N 1
ATOM 876 C CA . GLY A 1 115 ? 9.727 -0.312 13.164 1 91.38 115 GLY A CA 1
ATOM 877 C C . GLY A 1 115 ? 10.789 -1.394 13.164 1 91.38 115 GLY A C 1
ATOM 878 O O . GLY A 1 115 ? 10.516 -2.541 12.805 1 91.38 115 GLY A O 1
ATOM 879 N N . GLY A 1 116 ? 11.992 -1.038 13.555 1 90.38 116 GLY A N 1
ATOM 880 C CA . GLY A 1 116 ? 13.055 -2.021 13.656 1 90.38 116 GLY A CA 1
ATOM 881 C C . GLY A 1 116 ? 12.727 -3.162 14.594 1 90.38 116 GLY A C 1
ATOM 882 O O . GLY A 1 116 ? 12.984 -4.328 14.281 1 90.38 116 GLY A O 1
ATOM 883 N N . ALA A 1 117 ? 12.164 -2.84 15.703 1 90.88 117 ALA A N 1
ATOM 884 C CA . ALA A 1 117 ? 11.805 -3.844 16.703 1 90.88 117 ALA A CA 1
ATOM 885 C C . ALA A 1 117 ? 10.719 -4.773 16.172 1 90.88 117 ALA A C 1
ATOM 887 O O . ALA A 1 117 ? 10.789 -5.992 16.359 1 90.88 117 ALA A O 1
ATOM 888 N N . THR A 1 118 ? 9.734 -4.203 15.602 1 91.06 118 THR A N 1
ATOM 889 C CA . THR A 1 118 ? 8.656 -5.008 15.055 1 91.06 118 THR A CA 1
ATOM 890 C C . THR A 1 118 ? 9.156 -5.883 13.906 1 91.06 118 THR A C 1
ATOM 892 O O . THR A 1 118 ? 8.742 -7.035 13.773 1 91.06 118 THR A O 1
ATOM 895 N N . GLY A 1 119 ? 9.961 -5.305 13.039 1 92.19 119 GLY A N 1
ATOM 896 C CA . GLY A 1 119 ? 10.562 -6.102 11.977 1 92.19 119 GLY A CA 1
ATOM 897 C C . GLY A 1 119 ? 11.367 -7.281 12.5 1 92.19 119 GLY A C 1
ATOM 898 O O . GLY A 1 119 ? 11.281 -8.383 11.953 1 92.19 119 GLY A O 1
ATOM 899 N N . THR A 1 120 ? 12.102 -7.035 13.555 1 92 120 THR A N 1
ATOM 900 C CA . THR A 1 120 ? 12.891 -8.102 14.164 1 92 120 THR A CA 1
ATOM 901 C C . THR A 1 120 ? 11.984 -9.156 14.797 1 92 120 THR A C 1
ATOM 903 O O . THR A 1 120 ? 12.234 -10.352 14.656 1 92 120 THR A O 1
ATOM 906 N N . ALA A 1 121 ? 11 -8.727 15.453 1 91.62 121 ALA A N 1
ATOM 907 C CA . ALA A 1 121 ? 10.039 -9.656 16.047 1 91.62 121 ALA A CA 1
ATOM 908 C C . ALA A 1 121 ? 9.375 -10.516 14.969 1 91.62 121 ALA A C 1
ATOM 910 O O . ALA A 1 121 ? 9.211 -11.727 15.148 1 91.62 121 ALA A O 1
ATOM 911 N N . LEU A 1 122 ? 9.016 -9.891 13.891 1 90.56 122 LEU A N 1
ATOM 912 C CA . LEU A 1 122 ? 8.383 -10.617 12.797 1 90.56 122 LEU A CA 1
ATOM 913 C C . LEU A 1 122 ? 9.359 -11.609 12.172 1 90.56 122 LEU A C 1
ATOM 915 O O . LEU A 1 122 ? 8.961 -12.703 11.758 1 90.56 122 LEU A O 1
ATOM 919 N N . ALA A 1 123 ? 10.602 -11.18 12.078 1 91.25 123 ALA A N 1
ATOM 920 C CA . ALA A 1 123 ? 11.625 -12.086 11.57 1 91.25 123 ALA A CA 1
ATOM 921 C C . ALA A 1 123 ? 11.719 -13.352 12.414 1 91.25 123 ALA A C 1
ATOM 923 O O . ALA A 1 123 ? 11.781 -14.461 11.883 1 91.25 123 ALA A O 1
ATOM 924 N N . ILE A 1 124 ? 11.68 -13.227 13.688 1 91.44 124 ILE A N 1
ATOM 925 C CA . ILE A 1 124 ? 11.789 -14.344 14.609 1 91.44 124 ILE A CA 1
ATOM 926 C C . ILE A 1 124 ? 10.547 -15.234 14.492 1 91.44 124 ILE A C 1
ATOM 928 O O . ILE A 1 124 ? 10.656 -16.453 14.398 1 91.44 124 ILE A O 1
ATOM 932 N N . ILE A 1 125 ? 9.383 -14.664 14.406 1 90.12 125 ILE A N 1
ATOM 933 C CA . ILE A 1 125 ? 8.125 -15.398 14.305 1 90.12 125 ILE A CA 1
ATOM 934 C C . ILE A 1 125 ? 8.102 -16.188 13 1 90.12 125 ILE A C 1
ATOM 936 O O . ILE A 1 125 ? 7.727 -17.359 12.984 1 90.12 125 ILE A O 1
ATOM 940 N N . LEU A 1 126 ? 8.555 -15.562 11.977 1 88.81 126 LEU A N 1
ATOM 941 C CA . LEU A 1 126 ? 8.523 -16.203 10.672 1 88.81 126 LEU A CA 1
ATOM 942 C C . LEU A 1 126 ? 9.602 -17.281 10.57 1 88.81 126 LEU A C 1
ATOM 944 O O . LEU A 1 126 ? 9.391 -18.328 9.938 1 88.81 126 LEU A O 1
ATOM 948 N N . PHE A 1 127 ? 10.734 -17.016 11.141 1 88.12 127 PHE A N 1
ATOM 949 C CA . PHE A 1 127 ? 11.82 -17.984 11.086 1 88.12 127 PHE A CA 1
ATOM 950 C C . PHE A 1 127 ? 11.383 -19.312 11.688 1 88.12 127 PHE A C 1
ATOM 952 O O . PHE A 1 127 ? 11.672 -20.391 11.133 1 88.12 127 PHE A O 1
ATOM 959 N N . PHE A 1 128 ? 10.57 -19.297 12.695 1 87.88 128 PHE A N 1
ATOM 960 C CA . PHE A 1 128 ? 10.148 -20.516 13.359 1 87.88 128 PHE A CA 1
ATOM 961 C C . PHE A 1 128 ? 8.805 -21 12.812 1 87.88 128 PHE A C 1
ATOM 963 O O . PHE A 1 128 ? 8.492 -22.188 12.891 1 87.88 128 PHE A O 1
ATOM 970 N N . GLY A 1 129 ? 8.047 -20.125 12.219 1 84.62 129 GLY A N 1
ATOM 971 C CA . GLY A 1 129 ? 6.688 -20.484 11.844 1 84.62 129 GLY A CA 1
ATOM 972 C C . GLY A 1 129 ? 6.516 -20.688 10.352 1 84.62 129 GLY A C 1
ATOM 973 O O . GLY A 1 129 ? 5.469 -21.156 9.906 1 84.62 129 GLY A O 1
ATOM 974 N N . PHE A 1 130 ? 7.457 -20.328 9.555 1 80.94 130 PHE A N 1
ATOM 975 C CA . PHE A 1 130 ? 7.301 -20.312 8.102 1 80.94 130 PHE A CA 1
ATOM 976 C C . PHE A 1 130 ? 7 -21.703 7.57 1 80.94 130 PHE A C 1
ATOM 978 O O . PHE A 1 130 ? 6.152 -21.859 6.691 1 80.94 130 PHE A O 1
ATOM 985 N N . GLY A 1 131 ? 7.695 -22.672 8.086 1 78.12 131 GLY A N 1
ATOM 986 C CA . GLY A 1 131 ? 7.434 -24.031 7.664 1 78.12 131 GLY A CA 1
ATOM 987 C C . GLY A 1 131 ? 5.992 -24.469 7.883 1 78.12 131 GLY A C 1
ATOM 988 O O . GLY A 1 131 ? 5.336 -24.953 6.961 1 78.12 131 GLY A O 1
ATOM 989 N N . SER A 1 132 ? 5.535 -24.219 9.062 1 78.81 132 SER A N 1
ATOM 990 C CA . SER A 1 132 ? 4.152 -24.547 9.391 1 78.81 132 SER A CA 1
ATOM 991 C C . SER A 1 132 ? 3.176 -23.734 8.539 1 78.81 132 SER A C 1
ATOM 993 O O . SER A 1 132 ? 2.146 -24.25 8.109 1 78.81 132 SER A O 1
ATOM 995 N N . PHE A 1 133 ? 3.473 -22.5 8.289 1 77.44 133 PHE A N 1
ATOM 996 C CA . PHE A 1 133 ? 2.607 -21.625 7.512 1 77.44 133 PHE A CA 1
ATOM 997 C C . PHE A 1 133 ? 2.535 -22.078 6.062 1 77.44 133 PHE A C 1
ATOM 999 O O . PHE A 1 133 ? 1.46 -22.078 5.457 1 77.44 133 PHE A O 1
ATOM 1006 N N . SER A 1 134 ? 3.668 -22.453 5.539 1 78.56 134 SER A N 1
ATOM 1007 C CA . SER A 1 134 ? 3.725 -22.875 4.145 1 78.56 134 SER A CA 1
ATOM 1008 C C . SER A 1 134 ? 2.92 -24.141 3.92 1 78.56 134 SER A C 1
ATOM 1010 O O . SER A 1 134 ? 2.328 -24.344 2.855 1 78.56 134 SER A O 1
ATOM 1012 N N . SER A 1 135 ? 2.873 -25 4.938 1 79.38 135 SER A N 1
ATOM 1013 C CA . SER A 1 135 ? 2.156 -26.266 4.832 1 79.38 135 SER A CA 1
ATOM 1014 C C . SER A 1 135 ? 0.653 -26.047 4.703 1 79.38 135 SER A C 1
ATOM 1016 O O . SER A 1 135 ? -0.073 -26.922 4.238 1 79.38 135 SER A O 1
ATOM 1018 N N . LEU A 1 136 ? 0.246 -24.844 5.07 1 69.81 136 LEU A N 1
ATOM 1019 C CA . LEU A 1 136 ? -1.166 -24.5 4.945 1 69.81 136 LEU A CA 1
ATOM 1020 C C . LEU A 1 136 ? -1.533 -24.219 3.494 1 69.81 136 LEU A C 1
ATOM 1022 O O . LEU A 1 136 ? -2.707 -24.281 3.121 1 69.81 136 LEU A O 1
ATOM 1026 N N . PHE A 1 137 ? -0.542 -23.953 2.723 1 72.38 137 PHE A N 1
ATOM 1027 C CA . PHE A 1 137 ? -0.844 -23.484 1.377 1 72.38 137 PHE A CA 1
ATOM 1028 C C . PHE A 1 137 ? -0.559 -24.562 0.344 1 72.38 137 PHE A C 1
ATOM 1030 O O . PHE A 1 137 ? -1.047 -24.5 -0.786 1 72.38 137 PHE A O 1
ATOM 1037 N N . THR A 1 138 ? 0.258 -25.484 0.691 1 75.12 138 THR A N 1
ATOM 1038 C CA . THR A 1 138 ? 0.542 -26.531 -0.279 1 75.12 138 THR A CA 1
ATOM 1039 C C . THR A 1 138 ? 0.917 -27.828 0.428 1 75.12 138 THR A C 1
ATOM 1041 O O . THR A 1 138 ? 1.447 -27.812 1.54 1 75.12 138 THR A O 1
ATOM 1044 N N . ASP A 1 139 ? 0.614 -28.922 -0.346 1 81.62 139 ASP A N 1
ATOM 1045 C CA . ASP A 1 139 ? 0.979 -30.25 0.146 1 81.62 139 ASP A CA 1
ATOM 1046 C C . ASP A 1 139 ? 2.094 -30.859 -0.7 1 81.62 139 ASP A C 1
ATOM 1048 O O . ASP A 1 139 ? 2.539 -31.969 -0.433 1 81.62 139 ASP A O 1
ATOM 1052 N N . ASP A 1 140 ? 2.553 -30.125 -1.644 1 86.81 140 ASP A N 1
ATOM 1053 C CA . ASP A 1 140 ? 3.615 -30.641 -2.502 1 86.81 140 ASP A CA 1
ATOM 1054 C C . ASP A 1 140 ? 4.973 -30.547 -1.81 1 86.81 140 ASP A C 1
ATOM 1056 O O . ASP A 1 140 ? 5.484 -29.453 -1.587 1 86.81 140 ASP A O 1
ATOM 1060 N N . PRO A 1 141 ? 5.535 -31.688 -1.604 1 89.25 141 PRO A N 1
ATOM 1061 C CA . PRO A 1 141 ? 6.797 -31.703 -0.862 1 89.25 141 PRO A CA 1
ATOM 1062 C C . PRO A 1 141 ? 7.914 -30.953 -1.592 1 89.25 141 PRO A C 1
ATOM 1064 O O . PRO A 1 141 ? 8.789 -30.359 -0.952 1 89.25 141 PRO A O 1
ATOM 1067 N N . ALA A 1 142 ? 7.891 -31.031 -2.871 1 90.44 142 ALA A N 1
ATOM 1068 C CA . ALA A 1 142 ? 8.922 -30.328 -3.635 1 90.44 142 ALA A CA 1
ATOM 1069 C C . ALA A 1 142 ? 8.805 -28.812 -3.469 1 90.44 142 ALA A C 1
ATOM 1071 O O . ALA A 1 142 ? 9.812 -28.125 -3.297 1 90.44 142 ALA A O 1
ATOM 1072 N N . VAL A 1 143 ? 7.66 -28.375 -3.406 1 88.62 143 VAL A N 1
ATOM 1073 C CA . VAL A 1 143 ? 7.402 -26.938 -3.238 1 88.62 143 VAL A CA 1
ATOM 1074 C C . VAL A 1 143 ? 7.711 -26.531 -1.802 1 88.62 143 VAL A C 1
ATOM 1076 O O . VAL A 1 143 ? 8.305 -25.469 -1.57 1 88.62 143 VAL A O 1
ATOM 1079 N N . LEU A 1 144 ? 7.352 -27.359 -0.908 1 88.44 144 LEU A N 1
ATOM 1080 C CA . LEU A 1 144 ? 7.617 -27.062 0.498 1 88.44 144 LEU A CA 1
ATOM 1081 C C . LEU A 1 144 ? 9.117 -27 0.768 1 88.44 144 LEU A C 1
ATOM 1083 O O . LEU A 1 144 ? 9.57 -26.219 1.601 1 88.44 144 LEU A O 1
ATOM 1087 N N . GLY A 1 145 ? 9.859 -27.875 0.093 1 88.38 145 GLY A N 1
ATOM 1088 C CA . GLY A 1 145 ? 11.305 -27.828 0.221 1 88.38 145 GLY A CA 1
ATOM 1089 C C . GLY A 1 145 ? 11.906 -26.516 -0.216 1 88.38 145 GLY A C 1
ATOM 1090 O O . GLY A 1 145 ? 12.781 -25.969 0.46 1 88.38 145 GLY A O 1
ATOM 1091 N N . ILE A 1 146 ? 11.422 -25.984 -1.262 1 89.25 146 ILE A N 1
ATOM 1092 C CA . ILE A 1 146 ? 11.883 -24.688 -1.77 1 89.25 146 ILE A CA 1
ATOM 1093 C C . ILE A 1 146 ? 11.453 -23.578 -0.818 1 89.25 146 ILE A C 1
ATOM 1095 O O . ILE A 1 146 ? 12.242 -22.672 -0.514 1 89.25 146 ILE A O 1
ATOM 1099 N N . ALA A 1 147 ? 10.219 -23.688 -0.357 1 85.69 147 ALA A N 1
ATOM 1100 C CA . ALA A 1 147 ? 9.703 -22.688 0.578 1 85.69 147 ALA A CA 1
ATOM 1101 C C . ALA A 1 147 ? 10.539 -22.656 1.853 1 85.69 147 ALA A C 1
ATOM 1103 O O . ALA A 1 147 ? 10.797 -21.578 2.4 1 85.69 147 ALA A O 1
ATOM 1104 N N . LYS A 1 148 ? 10.938 -23.75 2.26 1 84.81 148 LYS A N 1
ATOM 1105 C CA . LYS A 1 148 ? 11.758 -23.812 3.467 1 84.81 148 LYS A CA 1
ATOM 1106 C C . LYS A 1 148 ? 13.102 -23.125 3.256 1 84.81 148 LYS A C 1
ATOM 1108 O O . LYS A 1 148 ? 13.609 -22.453 4.156 1 84.81 148 LYS A O 1
ATOM 1113 N N . SER A 1 149 ? 13.609 -23.297 2.076 1 86.06 149 SER A N 1
ATOM 1114 C CA . SER A 1 149 ? 14.859 -22.609 1.764 1 86.06 149 SER A CA 1
ATOM 1115 C C . SER A 1 149 ? 14.648 -21.094 1.666 1 86.06 149 SER A C 1
ATOM 1117 O O . SER A 1 149 ? 15.586 -20.328 1.848 1 86.06 149 SER A O 1
ATOM 1119 N N . GLY A 1 150 ? 13.469 -20.703 1.396 1 89 150 GLY A N 1
ATOM 1120 C CA . GLY A 1 150 ? 13.125 -19.312 1.232 1 89 150 GLY A CA 1
ATOM 1121 C C . GLY A 1 150 ? 12.93 -18.578 2.551 1 89 150 GLY A C 1
ATOM 1122 O O . GLY A 1 150 ? 12.75 -17.359 2.576 1 89 150 GLY A O 1
ATOM 1123 N N . VAL A 1 151 ? 13.047 -19.328 3.656 1 85.19 151 VAL A N 1
ATOM 1124 C CA . VAL A 1 151 ? 12.883 -18.75 4.984 1 85.19 151 VAL A CA 1
ATOM 1125 C C . VAL A 1 151 ? 13.93 -17.656 5.207 1 85.19 151 VAL A C 1
ATOM 1127 O O . VAL A 1 151 ? 13.648 -16.641 5.828 1 85.19 151 VAL A O 1
ATOM 1130 N N . TRP A 1 152 ? 15.047 -17.812 4.633 1 84.25 152 TRP A N 1
ATOM 1131 C CA . TRP A 1 152 ? 16.125 -16.828 4.766 1 84.25 152 TRP A CA 1
ATOM 1132 C C . TRP A 1 152 ? 15.758 -15.531 4.062 1 84.25 152 TRP A C 1
ATOM 1134 O O . TRP A 1 152 ? 16.062 -14.445 4.562 1 84.25 152 TRP A O 1
ATOM 1144 N N . PHE A 1 153 ? 15.125 -15.68 2.971 1 88.94 153 PHE A N 1
ATOM 1145 C CA . PHE A 1 153 ? 14.664 -14.508 2.232 1 88.94 153 PHE A CA 1
ATOM 1146 C C . PHE A 1 153 ? 13.508 -13.828 2.961 1 88.94 153 PHE A C 1
ATOM 1148 O O . PHE A 1 153 ? 13.539 -12.617 3.18 1 88.94 153 PHE A O 1
ATOM 1155 N N . VAL A 1 154 ? 12.578 -14.594 3.463 1 90 154 VAL A N 1
ATOM 1156 C CA . VAL A 1 154 ? 11.352 -14.039 4.031 1 90 154 VAL A CA 1
ATOM 1157 C C . VAL A 1 154 ? 11.625 -13.523 5.441 1 90 154 VAL A C 1
ATOM 1159 O O . VAL A 1 154 ? 11.25 -12.398 5.781 1 90 154 VAL A O 1
ATOM 1162 N N . ALA A 1 155 ? 12.305 -14.312 6.215 1 89.44 155 ALA A N 1
ATOM 1163 C CA . ALA A 1 155 ? 12.492 -13.969 7.625 1 89.44 155 ALA A CA 1
ATOM 1164 C C . ALA A 1 155 ? 13.633 -12.977 7.805 1 89.44 155 ALA A C 1
ATOM 1166 O O . ALA A 1 155 ? 13.461 -11.93 8.422 1 89.44 155 ALA A O 1
ATOM 1167 N N . ILE A 1 156 ? 14.742 -13.172 7.23 1 84.44 156 ILE A N 1
ATOM 1168 C CA . ILE A 1 156 ? 15.938 -12.391 7.504 1 84.44 156 ILE A CA 1
ATOM 1169 C C . ILE A 1 156 ? 15.797 -10.992 6.898 1 84.44 156 ILE A C 1
ATOM 1171 O O . ILE A 1 156 ? 16.375 -10.031 7.406 1 84.44 156 ILE A O 1
ATOM 1175 N N . SER A 1 157 ? 15 -10.875 5.926 1 91.12 157 SER A N 1
ATOM 1176 C CA . SER A 1 157 ? 14.844 -9.586 5.258 1 91.12 157 SER A CA 1
ATOM 1177 C C . SER A 1 157 ? 13.883 -8.688 6.016 1 91.12 157 SER A C 1
ATOM 1179 O O . SER A 1 157 ? 13.789 -7.488 5.734 1 91.12 157 SER A O 1
ATOM 1181 N N . GLN A 1 158 ? 13.227 -9.18 7.027 1 91.69 158 GLN A N 1
ATOM 1182 C CA . GLN A 1 158 ? 12.102 -8.484 7.637 1 91.69 158 GLN A CA 1
ATOM 1183 C C . GLN A 1 158 ? 12.555 -7.207 8.336 1 91.69 158 GLN A C 1
ATOM 1185 O O . GLN A 1 158 ? 11.922 -6.16 8.203 1 91.69 158 GLN A O 1
ATOM 1190 N N . PRO A 1 159 ? 13.656 -7.25 9.094 1 91.25 159 PRO A N 1
ATOM 1191 C CA . PRO A 1 159 ? 14.086 -5.996 9.719 1 91.25 159 PRO A CA 1
ATOM 1192 C C . PRO A 1 159 ? 14.391 -4.902 8.695 1 91.25 159 PRO A C 1
ATOM 1194 O O . PRO A 1 159 ? 14.055 -3.734 8.922 1 91.25 159 PRO A O 1
ATOM 1197 N N . ILE A 1 160 ? 15 -5.273 7.625 1 93.75 160 ILE A N 1
ATOM 1198 C CA . ILE A 1 160 ? 15.32 -4.336 6.555 1 93.75 160 ILE A CA 1
ATOM 1199 C C . ILE A 1 160 ? 14.031 -3.811 5.922 1 93.75 160 ILE A C 1
ATOM 1201 O O . ILE A 1 160 ? 13.898 -2.611 5.672 1 93.75 160 ILE A O 1
ATOM 1205 N N . ASN A 1 161 ? 13.156 -4.715 5.746 1 94.5 161 ASN A N 1
ATOM 1206 C CA . ASN A 1 161 ? 11.867 -4.352 5.168 1 94.5 161 ASN A CA 1
ATOM 1207 C C . ASN A 1 161 ? 11.109 -3.363 6.051 1 94.5 161 ASN A C 1
ATOM 1209 O O . ASN A 1 161 ? 10.555 -2.383 5.559 1 94.5 161 ASN A O 1
ATOM 1213 N N . ALA A 1 162 ? 11.117 -3.674 7.277 1 94.56 162 ALA A N 1
ATOM 1214 C CA . ALA A 1 162 ? 10.414 -2.809 8.227 1 94.56 162 ALA A CA 1
ATOM 1215 C C . ALA A 1 162 ? 10.992 -1.396 8.211 1 94.56 162 ALA A C 1
ATOM 1217 O O . ALA A 1 162 ? 10.242 -0.415 8.164 1 94.56 162 ALA A O 1
ATOM 1218 N N . VAL A 1 163 ? 12.266 -1.294 8.211 1 93.75 163 VAL A N 1
ATOM 1219 C CA . VAL A 1 163 ? 12.93 0.006 8.203 1 93.75 163 VAL A CA 1
ATOM 1220 C C . VAL A 1 163 ? 12.633 0.73 6.895 1 93.75 163 VAL A C 1
ATOM 1222 O O . VAL A 1 163 ? 12.375 1.936 6.887 1 93.75 163 VAL A O 1
ATOM 1225 N N . ALA A 1 164 ? 12.711 0.008 5.844 1 95.81 164 ALA A N 1
ATOM 1226 C CA . ALA A 1 164 ? 12.438 0.602 4.535 1 95.81 164 ALA A CA 1
ATOM 1227 C C . ALA A 1 164 ? 11.031 1.183 4.477 1 95.81 164 ALA A C 1
ATOM 1229 O O . ALA A 1 164 ? 10.828 2.289 3.971 1 95.81 164 ALA A O 1
ATOM 1230 N N . PHE A 1 165 ? 10.086 0.487 5 1 95.94 165 PHE A N 1
ATOM 1231 C CA . PHE A 1 165 ? 8.711 0.959 4.969 1 95.94 165 PHE A CA 1
ATOM 1232 C C . PHE A 1 165 ? 8.531 2.164 5.883 1 95.94 165 PHE A C 1
ATOM 1234 O O . PHE A 1 165 ? 7.816 3.109 5.543 1 95.94 165 PHE A O 1
ATOM 1241 N N . VAL A 1 166 ? 9.117 2.094 7.016 1 95.06 166 VAL A N 1
ATOM 1242 C CA . VAL A 1 166 ? 9.047 3.227 7.934 1 95.06 166 VAL A CA 1
ATOM 1243 C C . VAL A 1 166 ? 9.648 4.465 7.27 1 95.06 166 VAL A C 1
ATOM 1245 O O . VAL A 1 166 ? 9.078 5.555 7.344 1 95.06 166 VAL A O 1
ATOM 1248 N N . VAL A 1 167 ? 10.773 4.289 6.648 1 95.25 167 VAL A N 1
ATOM 1249 C CA . VAL A 1 167 ? 11.445 5.398 5.984 1 95.25 167 VAL A CA 1
ATOM 1250 C C . VAL A 1 167 ? 10.547 5.977 4.898 1 95.25 167 VAL A C 1
ATOM 1252 O O . VAL A 1 167 ? 10.453 7.199 4.746 1 95.25 167 VAL A O 1
ATOM 1255 N N . ASP A 1 168 ? 9.898 5.172 4.145 1 95.19 168 ASP A N 1
ATOM 1256 C CA . ASP A 1 168 ? 8.93 5.648 3.154 1 95.19 168 ASP A CA 1
ATOM 1257 C C . ASP A 1 168 ? 7.852 6.508 3.807 1 95.19 168 ASP A C 1
ATOM 1259 O O . ASP A 1 168 ? 7.504 7.574 3.293 1 95.19 168 ASP A O 1
ATOM 1263 N N . GLY A 1 169 ? 7.352 5.996 4.855 1 94.88 169 GLY A N 1
ATOM 1264 C CA . GLY A 1 169 ? 6.355 6.77 5.582 1 94.88 169 GLY A CA 1
ATOM 1265 C C . GLY A 1 169 ? 6.859 8.133 6.02 1 94.88 169 GLY A C 1
ATOM 1266 O O . GLY A 1 169 ? 6.117 9.117 5.992 1 94.88 169 GLY A O 1
ATOM 1267 N N . LEU A 1 170 ? 8.078 8.125 6.422 1 94.94 170 LEU A N 1
ATOM 1268 C CA . LEU A 1 170 ? 8.664 9.383 6.867 1 94.94 170 LEU A CA 1
ATOM 1269 C C . LEU A 1 170 ? 8.812 10.359 5.703 1 94.94 170 LEU A C 1
ATOM 1271 O O . LEU A 1 170 ? 8.539 11.547 5.848 1 94.94 170 LEU A O 1
ATOM 1275 N N . TYR A 1 171 ? 9.234 9.859 4.477 1 95.19 171 TYR A N 1
ATOM 1276 C CA . TYR A 1 171 ? 9.266 10.695 3.281 1 95.19 171 TYR A CA 1
ATOM 1277 C C . TYR A 1 171 ? 7.914 11.352 3.041 1 95.19 171 TYR A C 1
ATOM 1279 O O . TYR A 1 171 ? 7.84 12.555 2.787 1 95.19 171 TYR A O 1
ATOM 1287 N N . TYR A 1 172 ? 6.926 10.516 3.145 1 95.06 172 TYR A N 1
ATOM 1288 C CA . TYR A 1 172 ? 5.582 10.969 2.812 1 95.06 172 TYR A CA 1
ATOM 1289 C C . TYR A 1 172 ? 5.07 11.969 3.848 1 95.06 172 TYR A C 1
ATOM 1291 O O . TYR A 1 172 ? 4.359 12.914 3.508 1 95.06 172 TYR A O 1
ATOM 1299 N N . GLY A 1 173 ? 5.496 11.75 5.059 1 94.25 173 GLY A N 1
ATOM 1300 C CA . GLY A 1 173 ? 5.074 12.648 6.125 1 94.25 173 GLY A CA 1
ATOM 1301 C C . GLY A 1 173 ? 5.551 14.07 5.926 1 94.25 173 GLY A C 1
ATOM 1302 O O . GLY A 1 173 ? 4.887 15.016 6.348 1 94.25 173 GLY A O 1
ATOM 1303 N N . VAL A 1 174 ? 6.672 14.203 5.309 1 94.25 174 VAL A N 1
ATOM 1304 C CA . VAL A 1 174 ? 7.203 15.555 5.109 1 94.25 174 VAL A CA 1
ATOM 1305 C C . VAL A 1 174 ? 7.121 15.922 3.633 1 94.25 174 VAL A C 1
ATOM 1307 O O . VAL A 1 174 ? 7.746 16.891 3.195 1 94.25 174 VAL A O 1
ATOM 1310 N N . SER A 1 175 ? 6.43 15.086 2.807 1 94.38 175 SER A N 1
ATOM 1311 C CA . SER A 1 175 ? 6.148 15.32 1.394 1 94.38 175 SER A CA 1
ATOM 1312 C C . SER A 1 175 ? 7.434 15.383 0.578 1 94.38 175 SER A C 1
ATOM 1314 O O . SER A 1 175 ? 7.559 16.219 -0.328 1 94.38 175 SER A O 1
ATOM 1316 N N . ASP A 1 176 ? 8.391 14.695 0.99 1 94.88 176 ASP A N 1
ATOM 1317 C CA . ASP A 1 176 ? 9.609 14.547 0.207 1 94.88 176 ASP A CA 1
ATOM 1318 C C . ASP A 1 176 ? 9.438 13.5 -0.89 1 94.88 176 ASP A C 1
ATOM 1320 O O . ASP A 1 176 ? 10.219 12.555 -0.98 1 94.88 176 ASP A O 1
ATOM 1324 N N . PHE A 1 177 ? 8.539 13.695 -1.824 1 95.44 177 PHE A N 1
ATOM 1325 C CA . PHE A 1 177 ? 8.102 12.727 -2.822 1 95.44 177 PHE A CA 1
ATOM 1326 C C . PHE A 1 177 ? 9.141 12.578 -3.926 1 95.44 177 PHE A C 1
ATOM 1328 O O . PHE A 1 177 ? 9.328 11.484 -4.469 1 95.44 177 PHE A O 1
ATOM 1335 N N . ALA A 1 178 ? 9.805 13.656 -4.203 1 95.44 178 ALA A N 1
ATOM 1336 C CA . ALA A 1 178 ? 10.812 13.602 -5.262 1 95.44 178 ALA A CA 1
ATOM 1337 C C . ALA A 1 178 ? 11.945 12.641 -4.89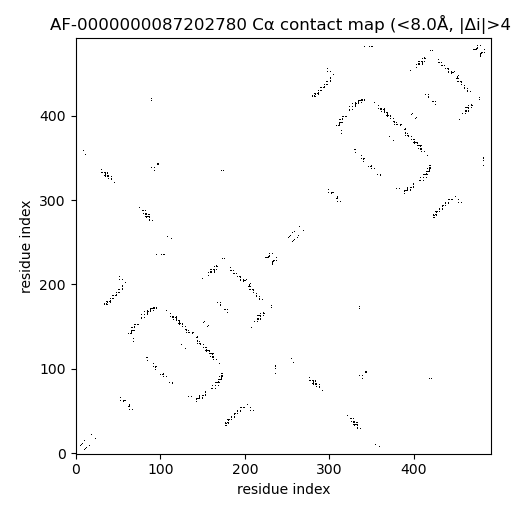1 1 95.44 178 ALA A C 1
ATOM 1339 O O . ALA A 1 178 ? 12.305 11.766 -5.676 1 95.44 178 ALA A O 1
ATOM 1340 N N . TYR A 1 179 ? 12.477 12.836 -3.715 1 95.88 179 TYR A N 1
ATOM 1341 C CA . TYR A 1 179 ? 13.539 11.938 -3.279 1 95.88 179 TYR A CA 1
ATOM 1342 C C . TYR A 1 179 ? 13.047 10.5 -3.213 1 95.88 179 TYR A C 1
ATOM 1344 O O . TYR A 1 179 ? 13.758 9.57 -3.604 1 95.88 179 TYR A O 1
ATOM 1352 N N . ALA A 1 180 ? 11.844 10.32 -2.68 1 96.25 180 ALA A N 1
ATOM 1353 C CA . ALA A 1 180 ? 11.273 8.984 -2.588 1 96.25 180 ALA A CA 1
ATOM 1354 C C . ALA A 1 180 ? 11.211 8.312 -3.959 1 96.25 180 ALA A C 1
ATOM 1356 O O . ALA A 1 180 ? 11.594 7.152 -4.105 1 96.25 180 ALA A O 1
ATOM 1357 N N . ALA A 1 181 ? 10.758 9.039 -4.957 1 97.56 181 ALA A N 1
ATOM 1358 C CA . ALA A 1 181 ? 10.594 8.5 -6.305 1 97.56 181 ALA A CA 1
ATOM 1359 C C . ALA A 1 181 ? 11.945 8.219 -6.949 1 97.56 181 ALA A C 1
ATOM 1361 O O . ALA A 1 181 ? 12.188 7.109 -7.438 1 97.56 181 ALA A O 1
ATOM 1362 N N . TYR A 1 182 ? 12.859 9.156 -6.875 1 97.31 182 TYR A N 1
ATOM 1363 C CA . TYR A 1 182 ? 14.148 9.008 -7.539 1 97.31 182 TYR A CA 1
ATOM 1364 C C . TYR A 1 182 ? 14.984 7.918 -6.871 1 97.31 182 TYR A C 1
ATOM 1366 O O . TYR A 1 182 ? 15.664 7.148 -7.547 1 97.31 182 TYR A O 1
ATOM 1374 N N . SER A 1 183 ? 14.984 7.918 -5.578 1 97.19 183 SER A N 1
ATOM 1375 C CA . SER A 1 183 ? 15.75 6.891 -4.879 1 97.19 183 SER A CA 1
ATOM 1376 C C . SER A 1 183 ? 15.211 5.496 -5.184 1 97.19 183 SER A C 1
ATOM 1378 O O . SER A 1 183 ? 15.969 4.531 -5.25 1 97.19 183 SER A O 1
ATOM 1380 N N . MET A 1 184 ? 13.859 5.402 -5.375 1 97.94 184 MET A N 1
ATOM 1381 C CA . MET A 1 184 ? 13.266 4.113 -5.711 1 97.94 184 MET A CA 1
ATOM 1382 C C . MET A 1 184 ? 13.688 3.67 -7.109 1 97.94 184 MET A C 1
ATOM 1384 O O . MET A 1 184 ? 13.977 2.492 -7.332 1 97.94 184 MET A O 1
ATOM 1388 N N . PHE A 1 185 ? 13.703 4.594 -8.023 1 97.81 185 PHE A N 1
ATOM 1389 C CA . PHE A 1 185 ? 14.141 4.289 -9.383 1 97.81 185 PHE A CA 1
ATOM 1390 C C . PHE A 1 185 ? 15.57 3.773 -9.383 1 97.81 185 PHE A C 1
ATOM 1392 O O . PHE A 1 185 ? 15.883 2.795 -10.07 1 97.81 185 PHE A O 1
ATOM 1399 N N . PHE A 1 186 ? 16.359 4.414 -8.641 1 98.06 186 PHE A N 1
ATOM 1400 C CA . PHE A 1 186 ? 17.75 4.012 -8.57 1 98.06 186 PHE A CA 1
ATOM 1401 C C . PHE A 1 186 ? 17.906 2.645 -7.91 1 98.06 186 PHE A C 1
ATOM 1403 O O . PHE A 1 186 ? 18.625 1.783 -8.406 1 98.06 186 PHE A O 1
ATOM 1410 N N . ALA A 1 187 ? 17.281 2.461 -6.762 1 98 187 ALA A N 1
ATOM 1411 C CA . ALA A 1 187 ? 17.328 1.172 -6.078 1 98 187 ALA A CA 1
ATOM 1412 C C . ALA A 1 187 ? 16.812 0.054 -6.98 1 98 187 ALA A C 1
ATOM 1414 O O . ALA A 1 187 ? 17.406 -1.027 -7.035 1 98 187 ALA A O 1
ATOM 1415 N N . GLY A 1 188 ? 15.703 0.365 -7.691 1 98.19 188 GLY A N 1
ATOM 1416 C CA . GLY A 1 188 ? 15.148 -0.611 -8.617 1 98.19 188 GLY A CA 1
ATOM 1417 C C . GLY A 1 188 ? 16.078 -0.938 -9.766 1 98.19 188 GLY A C 1
ATOM 1418 O O . GLY A 1 188 ? 16.219 -2.104 -10.148 1 98.19 188 GLY A O 1
ATOM 1419 N N . ALA A 1 189 ? 16.688 0.085 -10.305 1 98.38 189 ALA A N 1
ATOM 1420 C CA . ALA A 1 189 ? 17.594 -0.112 -11.445 1 98.38 189 ALA A CA 1
ATOM 1421 C C . ALA A 1 189 ? 18.797 -0.962 -11.047 1 98.38 189 ALA A C 1
ATOM 1423 O O . ALA A 1 189 ? 19.156 -1.908 -11.758 1 98.38 189 ALA A O 1
ATOM 1424 N N . ILE A 1 190 ? 19.375 -0.634 -9.945 1 98.5 190 ILE A N 1
ATOM 1425 C CA . ILE A 1 190 ? 20.547 -1.361 -9.477 1 98.5 190 ILE A CA 1
ATOM 1426 C C . ILE A 1 190 ? 20.172 -2.809 -9.172 1 98.5 190 ILE A C 1
ATOM 1428 O O . ILE A 1 190 ? 20.859 -3.74 -9.586 1 98.5 190 ILE A O 1
ATOM 1432 N N . SER A 1 191 ? 19.125 -2.988 -8.461 1 98.38 191 SER A N 1
ATOM 1433 C CA . SER A 1 191 ? 18.688 -4.336 -8.117 1 98.38 191 SER A CA 1
ATOM 1434 C C . SER A 1 191 ? 18.312 -5.137 -9.359 1 98.38 191 SER A C 1
ATOM 1436 O O . SER A 1 191 ? 18.594 -6.336 -9.438 1 98.38 191 SER A O 1
ATOM 1438 N N . SER A 1 192 ? 17.641 -4.445 -10.305 1 98.19 192 SER A N 1
ATOM 1439 C CA . SER A 1 192 ? 17.266 -5.121 -11.539 1 98.19 192 SER A CA 1
ATOM 1440 C C . SER A 1 192 ? 18.5 -5.586 -12.312 1 98.19 192 SER A C 1
ATOM 1442 O O . SER A 1 192 ? 18.531 -6.699 -12.836 1 98.19 192 SER A O 1
ATOM 1444 N N . ALA A 1 193 ? 19.469 -4.746 -12.398 1 98.38 193 ALA A N 1
ATOM 1445 C CA . ALA A 1 193 ? 20.734 -5.141 -13.031 1 98.38 193 ALA A CA 1
ATOM 1446 C C . ALA A 1 193 ? 21.344 -6.34 -12.32 1 98.38 193 ALA A C 1
ATOM 1448 O O . ALA A 1 193 ? 21.828 -7.273 -12.969 1 98.38 193 ALA A O 1
ATOM 1449 N N . PHE A 1 194 ? 21.328 -6.32 -11.039 1 98.38 194 PHE A N 1
ATOM 1450 C CA . PHE A 1 194 ? 21.859 -7.426 -10.242 1 98.38 194 PHE A CA 1
ATOM 1451 C C . PHE A 1 194 ? 21.078 -8.703 -10.5 1 98.38 194 PHE A C 1
ATOM 1453 O O . PHE A 1 194 ? 21.656 -9.781 -10.641 1 98.38 194 PHE A O 1
ATOM 1460 N N . LEU A 1 195 ? 19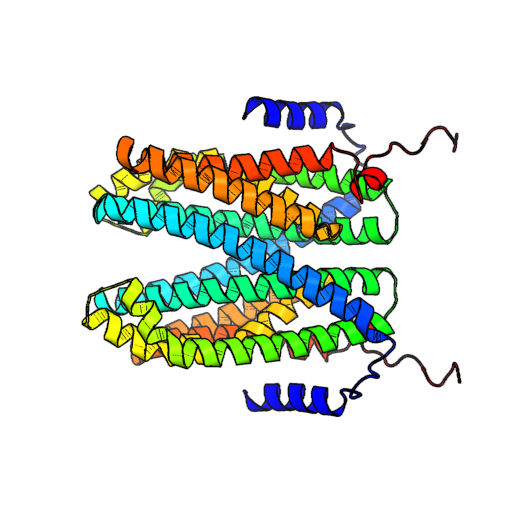.766 -8.578 -10.539 1 97.75 195 LEU A N 1
ATOM 1461 C CA . LEU A 1 195 ? 18.891 -9.719 -10.781 1 97.75 195 LEU A CA 1
ATOM 1462 C C . LEU A 1 195 ? 19.219 -10.383 -12.117 1 97.75 195 LEU A C 1
ATOM 1464 O O . LEU A 1 195 ? 19.281 -11.609 -12.211 1 97.75 195 LEU A O 1
ATOM 1468 N N . LEU A 1 196 ? 19.469 -9.586 -13.141 1 97.31 196 LEU A N 1
ATOM 1469 C CA . LEU A 1 196 ? 19.703 -10.086 -14.484 1 97.31 196 LEU A CA 1
ATOM 1470 C C . LEU A 1 196 ? 21.016 -10.867 -14.555 1 97.31 196 LEU A C 1
ATOM 1472 O O . LEU A 1 196 ? 21.156 -11.766 -15.383 1 97.31 196 LEU A O 1
ATOM 1476 N N . VAL A 1 197 ? 21.922 -10.594 -13.688 1 97.31 197 VAL A N 1
ATOM 1477 C CA . VAL A 1 197 ? 23.219 -11.273 -13.688 1 97.31 197 VAL A CA 1
ATOM 1478 C C . VAL A 1 197 ? 23.188 -12.438 -12.703 1 97.31 197 VAL A C 1
ATOM 1480 O O . VAL A 1 197 ? 23.703 -13.523 -13 1 97.31 197 VAL A O 1
ATOM 1483 N N . ALA A 1 198 ? 22.641 -12.305 -11.586 1 96.94 198 ALA A N 1
ATOM 1484 C CA . ALA A 1 198 ? 22.703 -13.273 -10.492 1 96.94 198 ALA A CA 1
ATOM 1485 C C . ALA A 1 198 ? 21.719 -14.414 -10.695 1 96.94 198 ALA A C 1
ATOM 1487 O O . ALA A 1 198 ? 22 -15.562 -10.344 1 96.94 198 ALA A O 1
ATOM 1488 N N . ALA A 1 199 ? 20.547 -14.125 -11.203 1 95.31 199 ALA A N 1
ATOM 1489 C CA . ALA A 1 199 ? 19.5 -15.133 -11.328 1 95.31 199 ALA A CA 1
ATOM 1490 C C . ALA A 1 199 ? 19.922 -16.266 -12.258 1 95.31 199 ALA A C 1
ATOM 1492 O O . ALA A 1 199 ? 19.75 -17.438 -11.938 1 95.31 199 ALA A O 1
ATOM 1493 N N . PRO A 1 200 ? 20.531 -15.945 -13.484 1 94.88 200 PRO A N 1
ATOM 1494 C CA . PRO A 1 200 ? 20.969 -17.016 -14.375 1 94.88 200 PRO A CA 1
ATOM 1495 C C . PRO A 1 200 ? 22.094 -17.859 -13.766 1 94.88 200 PRO A C 1
ATOM 1497 O O . PRO A 1 200 ? 22.203 -19.062 -14.07 1 94.88 200 PRO A O 1
ATOM 1500 N N . GLU A 1 201 ? 22.828 -17.328 -12.867 1 95.31 201 GLU A N 1
ATOM 1501 C CA . GLU A 1 201 ? 23.984 -18.031 -12.289 1 95.31 201 GLU A CA 1
ATOM 1502 C C . GLU A 1 201 ? 23.594 -18.797 -11.031 1 95.31 201 GLU A C 1
ATOM 1504 O O . GLU A 1 201 ? 24.078 -19.891 -10.789 1 95.31 201 GLU A O 1
ATOM 1509 N N . PHE A 1 202 ? 22.703 -18.25 -10.188 1 95.38 202 PHE A N 1
ATOM 1510 C CA . PHE A 1 202 ? 22.469 -18.812 -8.867 1 95.38 202 PHE A CA 1
ATOM 1511 C C . PHE A 1 202 ? 21.016 -19.234 -8.703 1 95.38 202 PHE A C 1
ATOM 1513 O O . PHE A 1 202 ? 20.594 -19.609 -7.613 1 95.38 202 PHE A O 1
ATOM 1520 N N . GLY A 1 203 ? 20.219 -19.094 -9.781 1 94.5 203 GLY A N 1
ATOM 1521 C CA . GLY A 1 203 ? 18.828 -19.516 -9.75 1 94.5 203 GLY A CA 1
ATOM 1522 C C . GLY A 1 203 ? 17.969 -18.703 -8.781 1 94.5 203 GLY A C 1
ATOM 1523 O O . GLY A 1 203 ? 18.047 -17.484 -8.766 1 94.5 203 GLY A O 1
ATOM 1524 N N . LEU A 1 204 ? 17.219 -19.406 -7.91 1 94.5 204 LEU A N 1
ATOM 1525 C CA . LEU A 1 204 ? 16.328 -18.734 -6.977 1 94.5 204 LEU A CA 1
ATOM 1526 C C . LEU A 1 204 ? 17.109 -17.969 -5.922 1 94.5 204 LEU A C 1
ATOM 1528 O O . LEU A 1 204 ? 16.672 -16.922 -5.453 1 94.5 204 LEU A O 1
ATOM 1532 N N . GLY A 1 205 ? 18.188 -18.562 -5.613 1 94.44 205 GLY A N 1
ATOM 1533 C CA . GLY A 1 205 ? 19.047 -17.828 -4.688 1 94.44 205 GLY A CA 1
ATOM 1534 C C . GLY A 1 205 ? 19.438 -16.453 -5.191 1 94.44 205 GLY A C 1
ATOM 1535 O O . GLY A 1 205 ? 19.469 -15.492 -4.418 1 94.44 205 GLY A O 1
ATOM 1536 N N . GLY A 1 206 ? 19.734 -16.375 -6.48 1 95.88 206 GLY A N 1
ATOM 1537 C CA . GLY A 1 206 ? 20.031 -15.102 -7.094 1 95.88 206 GLY A CA 1
ATOM 1538 C C . GLY A 1 206 ? 18.859 -14.141 -7.098 1 95.88 206 GLY A C 1
ATOM 1539 O O . GLY A 1 206 ? 19.031 -12.945 -6.879 1 95.88 206 GLY A O 1
ATOM 1540 N N . VAL A 1 207 ? 17.688 -14.656 -7.289 1 96.19 207 VAL A N 1
ATOM 1541 C CA . VAL A 1 207 ? 16.469 -13.852 -7.289 1 96.19 207 VAL A CA 1
ATOM 1542 C C . VAL A 1 207 ? 16.234 -13.273 -5.898 1 96.19 207 VAL A C 1
ATOM 1544 O O . VAL A 1 207 ? 16 -12.07 -5.746 1 96.19 207 VAL A O 1
ATOM 1547 N N . TRP A 1 208 ? 16.359 -14.102 -4.875 1 96 208 TRP A N 1
ATOM 1548 C CA . TRP A 1 208 ? 16.109 -13.672 -3.502 1 96 208 TRP A CA 1
ATOM 1549 C C . TRP A 1 208 ? 17.172 -12.68 -3.043 1 96 208 TRP A C 1
ATOM 1551 O O . TRP A 1 208 ? 16.859 -11.703 -2.354 1 96 208 TRP A O 1
ATOM 1561 N N . ALA A 1 209 ? 18.359 -12.922 -3.508 1 95.56 209 ALA A N 1
ATOM 1562 C CA . ALA A 1 209 ? 19.438 -11.977 -3.191 1 95.56 209 ALA A CA 1
ATOM 1563 C C . ALA A 1 209 ? 19.172 -10.617 -3.834 1 95.56 209 ALA A C 1
ATOM 1565 O O . ALA A 1 209 ? 19.469 -9.578 -3.238 1 95.56 209 ALA A O 1
ATOM 1566 N N . GLY A 1 210 ? 18.672 -10.648 -5.016 1 96.69 210 GLY A N 1
ATOM 1567 C CA . GLY A 1 210 ? 18.328 -9.406 -5.691 1 96.69 210 GLY A CA 1
ATOM 1568 C C . GLY A 1 210 ? 17.234 -8.633 -4.996 1 96.69 210 GLY A C 1
ATOM 1569 O O . GLY A 1 210 ? 17.281 -7.398 -4.926 1 96.69 210 GLY A O 1
ATOM 1570 N N . LEU A 1 211 ? 16.297 -9.297 -4.484 1 96.06 211 LEU A N 1
ATOM 1571 C CA . LEU A 1 211 ? 15.188 -8.656 -3.781 1 96.06 211 LEU A CA 1
ATOM 1572 C C . LEU A 1 211 ? 15.648 -8.094 -2.438 1 96.06 211 LEU A C 1
ATOM 1574 O O . LEU A 1 211 ? 15.219 -7.016 -2.027 1 96.06 211 LEU A O 1
ATOM 1578 N N . ILE A 1 212 ? 16.5 -8.852 -1.794 1 95.69 212 ILE A N 1
ATOM 1579 C CA . ILE A 1 212 ? 17.078 -8.359 -0.547 1 95.69 212 ILE A CA 1
ATOM 1580 C C . ILE A 1 212 ? 17.906 -7.098 -0.82 1 95.69 212 ILE A C 1
ATOM 1582 O O . ILE A 1 212 ? 17.844 -6.137 -0.053 1 95.69 212 ILE A O 1
ATOM 1586 N N . LEU A 1 213 ? 18.609 -7.16 -1.897 1 96.31 213 LEU A N 1
ATOM 1587 C CA . LEU A 1 213 ? 19.391 -5.984 -2.297 1 96.31 213 LEU A CA 1
ATOM 1588 C C . LEU A 1 213 ? 18.469 -4.789 -2.535 1 96.31 213 LEU A C 1
ATOM 1590 O O . LEU A 1 213 ? 18.781 -3.674 -2.111 1 96.31 213 LEU A O 1
ATOM 1594 N N . PHE A 1 214 ? 17.422 -5.012 -3.199 1 97.19 214 PHE A N 1
ATOM 1595 C CA . PHE A 1 214 ? 16.438 -3.969 -3.486 1 97.19 214 PHE A CA 1
ATOM 1596 C C . PHE A 1 214 ? 15.977 -3.295 -2.201 1 97.19 214 PHE A C 1
ATOM 1598 O O . PHE A 1 214 ? 16 -2.066 -2.092 1 97.19 214 PHE A O 1
ATOM 1605 N N . MET A 1 215 ? 15.586 -4.055 -1.217 1 95.94 215 MET A N 1
ATOM 1606 C CA . MET A 1 215 ? 15.094 -3.529 0.053 1 95.94 215 MET A CA 1
ATOM 1607 C C . MET A 1 215 ? 16.219 -2.867 0.842 1 95.94 215 MET A C 1
ATOM 1609 O O . MET A 1 215 ? 16 -1.867 1.527 1 95.94 215 MET A O 1
ATOM 1613 N N . SER A 1 216 ? 17.391 -3.439 0.757 1 96.06 216 SER A N 1
ATOM 1614 C CA . SER A 1 216 ? 18.547 -2.867 1.452 1 96.06 216 SER A CA 1
ATOM 1615 C C . SER A 1 216 ? 18.891 -1.484 0.908 1 96.06 216 SER A C 1
ATOM 1617 O O . SER A 1 216 ? 19.172 -0.561 1.675 1 96.06 216 SER A O 1
ATOM 1619 N N . LEU A 1 217 ? 18.875 -1.399 -0.376 1 97 217 LEU A N 1
ATOM 1620 C CA . LEU A 1 217 ? 19.141 -0.108 -0.996 1 97 217 LEU A CA 1
ATOM 1621 C C . LEU A 1 217 ? 18.094 0.925 -0.588 1 97 217 LEU A C 1
ATOM 1623 O O . LEU A 1 217 ? 18.438 2.09 -0.357 1 97 217 LEU A O 1
ATOM 1627 N N . ARG A 1 218 ? 16.891 0.512 -0.501 1 96.19 218 ARG A N 1
ATOM 1628 C CA . ARG A 1 218 ? 15.812 1.391 -0.05 1 96.19 218 ARG A CA 1
ATOM 1629 C C . ARG A 1 218 ? 16.062 1.879 1.372 1 96.19 218 ARG A C 1
ATOM 1631 O O . ARG A 1 218 ? 15.93 3.07 1.658 1 96.19 218 ARG A O 1
ATOM 1638 N N . ALA A 1 219 ? 16.406 0.964 2.193 1 94.88 219 ALA A N 1
ATOM 1639 C CA . ALA A 1 219 ? 16.656 1.307 3.59 1 94.88 219 ALA A CA 1
ATOM 1640 C C . ALA A 1 219 ? 17.875 2.225 3.721 1 94.88 219 ALA A C 1
ATOM 1642 O O . ALA A 1 219 ? 17.828 3.229 4.434 1 94.88 219 ALA A O 1
ATOM 1643 N N . VAL A 1 220 ? 18.906 1.922 3.008 1 94.62 220 VAL A N 1
ATOM 1644 C CA . VAL A 1 220 ? 20.141 2.691 3.076 1 94.62 220 VAL A CA 1
ATOM 1645 C C . VAL A 1 220 ? 19.922 4.094 2.512 1 94.62 220 VAL A C 1
ATOM 1647 O O . VAL A 1 220 ? 20.375 5.082 3.084 1 94.62 220 VAL A O 1
ATOM 1650 N N . ALA A 1 221 ? 19.312 4.141 1.378 1 94.31 221 ALA A N 1
ATOM 1651 C CA . ALA A 1 221 ? 18.984 5.445 0.803 1 94.31 221 ALA A CA 1
ATOM 1652 C C . ALA A 1 221 ? 18.188 6.297 1.782 1 94.31 221 ALA A C 1
ATOM 1654 O O . ALA A 1 221 ? 18.406 7.508 1.888 1 94.31 221 ALA A O 1
ATOM 1655 N N . GLY A 1 222 ? 17.297 5.707 2.418 1 91.81 222 GLY A N 1
ATOM 1656 C CA . GLY A 1 222 ? 16.469 6.41 3.389 1 91.81 222 GLY A CA 1
ATOM 1657 C C . GLY A 1 222 ? 17.266 6.93 4.574 1 91.81 222 GLY A C 1
ATOM 1658 O O . GLY A 1 222 ? 17.141 8.102 4.949 1 91.81 222 GLY A O 1
ATOM 1659 N N . LEU A 1 223 ? 18.031 6.086 5.109 1 87.62 223 LEU A N 1
ATOM 1660 C CA . LEU A 1 223 ? 18.844 6.492 6.258 1 87.62 223 LEU A CA 1
ATOM 1661 C C . LEU A 1 223 ? 19.844 7.57 5.863 1 87.62 223 LEU A C 1
ATOM 1663 O O . LEU A 1 223 ? 20.109 8.484 6.641 1 87.62 223 LEU A O 1
ATOM 1667 N N . TRP A 1 224 ? 20.312 7.418 4.695 1 90.25 224 TRP A N 1
ATOM 1668 C CA . TRP A 1 224 ? 21.219 8.43 4.18 1 90.25 224 TRP A CA 1
ATOM 1669 C C . TRP A 1 224 ? 20.516 9.773 4.023 1 90.25 224 TRP A C 1
ATOM 1671 O O . TRP A 1 224 ? 21.094 10.82 4.348 1 90.25 224 TRP A O 1
ATOM 1681 N N . ARG A 1 225 ? 19.312 9.773 3.559 1 91.25 225 ARG A N 1
ATOM 1682 C CA . ARG A 1 225 ? 18.531 10.992 3.363 1 91.25 225 ARG A CA 1
ATOM 1683 C C . ARG A 1 225 ? 18.25 11.68 4.695 1 91.25 225 ARG A C 1
ATOM 1685 O O . ARG A 1 225 ? 18.328 12.906 4.797 1 91.25 225 ARG A O 1
ATOM 1692 N N . LEU A 1 226 ? 17.953 10.898 5.621 1 86 226 LEU A N 1
ATOM 1693 C CA . LEU A 1 226 ? 17.641 11.438 6.941 1 86 226 LEU A CA 1
ATOM 1694 C C . LEU A 1 226 ? 18.859 12.078 7.57 1 86 226 LEU A C 1
ATOM 1696 O O . LEU A 1 226 ? 18.75 13.031 8.344 1 86 226 LEU A O 1
ATOM 1700 N N . GLY A 1 227 ? 20.047 11.633 7.137 1 81.25 227 GLY A N 1
ATOM 1701 C CA . GLY A 1 227 ? 21.281 12.188 7.656 1 81.25 227 GLY A CA 1
ATOM 1702 C C . GLY A 1 227 ? 21.781 13.375 6.859 1 81.25 227 GLY A C 1
ATOM 1703 O O . GLY A 1 227 ? 22.625 14.141 7.34 1 81.25 227 GLY A O 1
ATOM 1704 N N . SER A 1 228 ? 21.391 13.594 5.617 1 79.12 228 SER A N 1
ATOM 1705 C CA . SER A 1 228 ? 21.906 14.617 4.723 1 79.12 228 SER A CA 1
ATOM 1706 C C . SER A 1 228 ? 21.328 15.992 5.055 1 79.12 228 SER A C 1
ATOM 1708 O O . SER A 1 228 ? 21.797 17.016 4.543 1 79.12 228 SER A O 1
ATOM 1710 N N . LYS A 1 229 ? 20.766 16.297 6.062 1 71.25 229 LYS A N 1
ATOM 1711 C CA . LYS A 1 229 ? 20.188 17.547 6.551 1 71.25 229 LYS A CA 1
ATOM 1712 C C . LYS A 1 229 ? 19.734 18.438 5.395 1 71.25 229 LYS A C 1
ATOM 1714 O O . LYS A 1 229 ? 19.938 19.641 5.41 1 71.25 229 LYS A O 1
ATOM 1719 N N . GLY A 1 230 ? 19.297 17.891 4.289 1 80.19 230 GLY A N 1
ATOM 1720 C CA . GLY A 1 230 ? 18.75 18.688 3.193 1 80.19 230 GLY A CA 1
ATOM 1721 C C . GLY A 1 230 ? 17.234 18.703 3.172 1 80.19 230 GLY A C 1
ATOM 1722 O O . GLY A 1 230 ? 16.594 17.734 3.594 1 80.19 230 GLY A O 1
ATOM 1723 N N . GLY A 1 231 ? 16.75 19.859 2.771 1 83.12 231 GLY A N 1
ATOM 1724 C CA . GLY A 1 231 ? 15.312 19.984 2.645 1 83.12 231 GLY A CA 1
ATOM 1725 C C . GLY A 1 231 ? 14.586 19.953 3.979 1 83.12 231 GLY A C 1
ATOM 1726 O O . GLY A 1 231 ? 14.961 20.672 4.91 1 83.12 231 GLY A O 1
ATOM 1727 N N . PRO A 1 232 ? 13.562 19.156 4.082 1 86.94 232 PRO A N 1
ATOM 1728 C CA . PRO A 1 232 ? 12.781 19.094 5.32 1 86.94 232 PRO A CA 1
ATOM 1729 C C . PRO A 1 232 ? 13.57 18.5 6.484 1 86.94 232 PRO A C 1
ATOM 1731 O O . PRO A 1 232 ? 13.289 18.797 7.645 1 86.94 232 PRO A O 1
ATOM 1734 N N . TRP A 1 233 ? 14.508 17.828 6.184 1 88.94 233 TRP A N 1
ATOM 1735 C CA . TRP A 1 233 ? 15.242 17.078 7.195 1 88.94 233 TRP A CA 1
ATOM 1736 C C . TRP A 1 233 ? 16.234 17.969 7.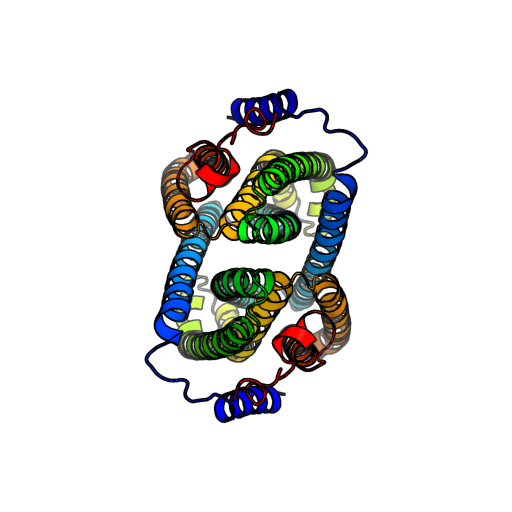93 1 88.94 233 TRP A C 1
ATOM 1738 O O . TRP A 1 233 ? 16.656 17.656 9.047 1 88.94 233 TRP A O 1
ATOM 1748 N N . ASN A 1 234 ? 16.594 19.016 7.27 1 84.81 234 ASN A N 1
ATOM 1749 C CA . ASN A 1 234 ? 17.422 20.016 7.945 1 84.81 234 ASN A CA 1
ATOM 1750 C C . ASN A 1 234 ? 16.688 20.641 9.125 1 84.81 234 ASN A C 1
ATOM 1752 O O . ASN A 1 234 ? 17.266 20.797 10.203 1 84.81 234 ASN A O 1
ATOM 1756 N N . SER A 1 235 ? 15.516 20.906 8.891 1 85.31 235 SER A N 1
ATOM 1757 C CA . SER A 1 235 ? 14.711 21.531 9.945 1 85.31 235 SER A CA 1
ATOM 1758 C C . SER A 1 235 ? 14.477 20.562 11.102 1 85.31 235 SER A C 1
ATOM 1760 O O . SER A 1 235 ? 14.492 20.969 12.266 1 85.31 235 SER A O 1
ATOM 1762 N N . ILE A 1 236 ? 14.289 19.375 10.781 1 88.19 236 ILE A N 1
ATOM 1763 C CA . ILE A 1 236 ? 13.953 18.375 11.789 1 88.19 236 ILE A CA 1
ATOM 1764 C C . ILE A 1 236 ? 15.195 18.016 12.594 1 88.19 236 ILE A C 1
ATOM 1766 O O . ILE A 1 236 ? 15.141 17.859 13.812 1 88.19 236 ILE A O 1
ATOM 1770 N N . LEU A 1 237 ? 16.312 17.938 11.891 1 83.25 237 LEU A N 1
ATOM 1771 C CA . LEU A 1 237 ? 17.484 17.344 12.516 1 83.25 237 LEU A CA 1
ATOM 1772 C C . LEU A 1 237 ? 18.453 18.438 12.984 1 83.25 237 LEU A C 1
ATOM 1774 O O . LEU A 1 237 ? 19.438 18.141 13.664 1 83.25 237 LEU A O 1
ATOM 1778 N N . SER A 1 238 ? 18.312 19.672 12.445 1 76.06 238 SER A N 1
ATOM 1779 C CA . SER A 1 238 ? 19.172 20.75 12.93 1 76.06 238 SER A CA 1
ATOM 1780 C C . SER A 1 238 ? 18.922 21.031 14.406 1 76.06 238 SER A C 1
ATOM 1782 O O . SER A 1 238 ? 17.812 20.875 14.898 1 76.06 238 SER A O 1
ATOM 1784 N N . ASP A 1 239 ? 19.844 20.672 15.211 1 58.12 239 ASP A N 1
ATOM 1785 C CA . ASP A 1 239 ? 19.844 20.969 16.641 1 58.12 239 ASP A CA 1
ATOM 1786 C C . ASP A 1 239 ? 19.359 22.391 16.906 1 58.12 239 ASP A C 1
ATOM 1788 O O . ASP A 1 239 ? 20.094 23.359 16.672 1 58.12 239 ASP A O 1
ATOM 1792 N N . THR A 1 240 ? 18.5 23.047 16.375 1 49.44 240 THR A N 1
ATOM 1793 C CA . THR A 1 240 ? 18.297 24.344 17.016 1 49.44 240 THR A CA 1
ATOM 1794 C C . THR A 1 240 ? 18.625 24.281 18.5 1 49.44 240 THR A C 1
ATOM 1796 O O . THR A 1 240 ? 18.406 23.25 19.156 1 49.44 240 THR A O 1
ATOM 1799 N N . ASP A 1 241 ? 19.156 25.453 19.172 1 42.03 241 ASP A N 1
ATOM 1800 C CA . ASP A 1 241 ? 19.703 25.828 20.469 1 42.03 241 ASP A CA 1
ATOM 1801 C C . ASP A 1 241 ? 18.797 25.328 21.594 1 42.03 241 ASP A C 1
ATOM 1803 O O . ASP A 1 241 ? 17.75 25.906 21.859 1 42.03 241 ASP A O 1
ATOM 1807 N N . LEU A 1 242 ? 18.375 24.25 21.75 1 39.22 242 LEU A N 1
ATOM 1808 C CA . LEU A 1 242 ? 18.062 23.984 23.156 1 39.22 242 LEU A CA 1
ATOM 1809 C C . LEU A 1 242 ? 18.922 24.859 24.078 1 39.22 242 LEU A C 1
ATOM 1811 O O . LEU A 1 242 ? 18.578 25.047 25.25 1 39.22 242 LEU A O 1
ATOM 1815 N N . SER A 1 243 ? 20.125 25.141 23.797 1 36.75 243 SER A N 1
ATOM 1816 C CA . SER A 1 243 ? 21 26.016 24.562 1 36.75 243 SER A CA 1
ATOM 1817 C C . SER A 1 243 ? 20.5 27.453 24.547 1 36.75 243 SER A C 1
ATOM 1819 O O . SER A 1 243 ? 20.859 28.25 25.422 1 36.75 243 SER A O 1
ATOM 1821 N N . ASP A 1 244 ? 20 28.047 23.531 1 35.59 244 ASP A N 1
ATOM 1822 C CA . ASP A 1 244 ? 19.688 29.469 23.625 1 35.59 244 ASP A CA 1
ATOM 1823 C C . ASP A 1 244 ? 18.438 29.719 24.469 1 35.59 244 ASP A C 1
ATOM 1825 O O . ASP A 1 244 ? 18.094 30.859 24.75 1 35.59 244 ASP A O 1
ATOM 1829 N N . LYS A 1 245 ? 17.516 28.75 24.656 1 36.62 245 LYS A N 1
ATOM 1830 C CA . LYS A 1 245 ? 16.531 29.031 25.688 1 36.62 245 LYS A CA 1
ATOM 1831 C C . LYS A 1 245 ? 17.016 28.578 27.062 1 36.62 245 LYS A C 1
ATOM 1833 O O . LYS A 1 245 ? 16.234 28.531 28.031 1 36.62 245 LYS A O 1
ATOM 1838 N N . LEU A 1 246 ? 18.219 28.078 27.25 1 28 246 LEU A N 1
ATOM 1839 C CA . LEU A 1 246 ? 18.734 28.281 28.609 1 28 246 LEU A CA 1
ATOM 1840 C C . LEU A 1 246 ? 19.359 29.672 28.75 1 28 246 LEU A C 1
ATOM 1842 O O . LEU A 1 246 ? 20.062 30.125 27.844 1 28 246 LEU A O 1
ATOM 1846 N N . MET B 1 1 ? 26.594 -4.246 6.148 1 42.5 1 MET B N 1
ATOM 1847 C CA . MET B 1 1 ? 25.328 -3.588 5.824 1 42.5 1 MET B CA 1
ATOM 1848 C C . MET B 1 1 ? 24.344 -3.688 6.988 1 42.5 1 MET B C 1
ATOM 1850 O O . MET B 1 1 ? 23.812 -2.676 7.441 1 42.5 1 MET B O 1
ATOM 1854 N N . TYR B 1 2 ? 24.234 -4.926 7.461 1 49.12 2 TYR B N 1
ATOM 1855 C CA . TYR B 1 2 ? 23.484 -5.105 8.703 1 49.12 2 TYR B CA 1
ATOM 1856 C C . TYR B 1 2 ? 24.141 -4.359 9.852 1 49.12 2 TYR B C 1
ATOM 1858 O O . TYR B 1 2 ? 23.453 -3.809 10.719 1 49.12 2 TYR B O 1
ATOM 1866 N N . VAL B 1 3 ? 25.375 -4.238 9.664 1 48.38 3 VAL B N 1
ATOM 1867 C CA . VAL B 1 3 ? 26.141 -3.641 10.75 1 48.38 3 VAL B CA 1
ATOM 1868 C C . VAL B 1 3 ? 25.844 -2.145 10.828 1 48.38 3 VAL B C 1
ATOM 1870 O O . VAL B 1 3 ? 25.656 -1.602 11.922 1 48.38 3 VAL B O 1
ATOM 1873 N N . ILE B 1 4 ? 25.828 -1.596 9.656 1 46.56 4 ILE B N 1
ATOM 1874 C CA . ILE B 1 4 ? 25.609 -0.154 9.664 1 46.56 4 ILE B CA 1
ATOM 1875 C C . ILE B 1 4 ? 24.203 0.152 10.18 1 46.56 4 ILE B C 1
ATOM 1877 O O . ILE B 1 4 ? 24.031 1.071 10.984 1 46.56 4 ILE B O 1
ATOM 1881 N N . ALA B 1 5 ? 23.266 -0.612 9.742 1 50.72 5 ALA B N 1
ATOM 1882 C CA . ALA B 1 5 ? 21.922 -0.465 10.289 1 50.72 5 ALA B CA 1
ATOM 1883 C C . ALA B 1 5 ? 21.906 -0.689 11.797 1 50.72 5 ALA B C 1
ATOM 1885 O O . ALA B 1 5 ? 21.266 0.058 12.539 1 50.72 5 ALA B O 1
ATOM 1886 N N . CYS B 1 6 ? 22.625 -1.694 12.195 1 51.44 6 CYS B N 1
ATOM 1887 C CA . CYS B 1 6 ? 22.766 -1.968 13.617 1 51.44 6 CYS B CA 1
ATOM 1888 C C . CYS B 1 6 ? 23.469 -0.819 14.328 1 51.44 6 CYS B C 1
ATOM 1890 O O . CYS B 1 6 ? 23.078 -0.438 15.438 1 51.44 6 CYS B O 1
ATOM 1892 N N . ILE B 1 7 ? 24.406 -0.329 13.68 1 50.44 7 ILE B N 1
ATOM 1893 C CA . ILE B 1 7 ? 25.156 0.77 14.281 1 50.44 7 ILE B CA 1
ATOM 1894 C C . ILE B 1 7 ? 24.266 2.006 14.383 1 50.44 7 ILE B C 1
ATOM 1896 O O . ILE B 1 7 ? 24.234 2.676 15.414 1 50.44 7 ILE B O 1
ATOM 1900 N N . LEU B 1 8 ? 23.625 2.211 13.281 1 52.72 8 LEU B N 1
ATOM 1901 C CA . LEU B 1 8 ? 22.766 3.389 13.328 1 52.72 8 LEU B CA 1
ATOM 1902 C C . LEU B 1 8 ? 21.641 3.203 14.344 1 52.72 8 LEU B C 1
ATOM 1904 O O . LEU B 1 8 ? 21.328 4.129 15.094 1 52.72 8 LEU B O 1
ATOM 1908 N N . LEU B 1 9 ? 21.109 2.016 14.258 1 54.75 9 LEU B N 1
ATOM 1909 C CA . LEU B 1 9 ? 20.125 1.729 15.297 1 54.75 9 LEU B CA 1
ATOM 1910 C C . LEU B 1 9 ? 20.766 1.79 16.688 1 54.75 9 LEU B C 1
ATOM 1912 O O . LEU B 1 9 ? 20.141 2.256 17.641 1 54.75 9 LEU B O 1
ATOM 1916 N N . TRP B 1 10 ? 21.922 1.204 16.703 1 51.5 10 TRP B N 1
ATOM 1917 C CA . TRP B 1 10 ? 22.672 1.259 17.953 1 51.5 10 TRP B CA 1
ATOM 1918 C C . TRP B 1 10 ? 23.016 2.697 18.312 1 51.5 10 TRP B C 1
ATOM 1920 O O . TRP B 1 10 ? 22.891 3.098 19.484 1 51.5 10 TRP B O 1
ATOM 1930 N N . LYS B 1 11 ? 23.547 3.404 17.422 1 49.75 11 LYS B N 1
ATOM 1931 C CA . LYS B 1 11 ? 23.828 4.809 17.703 1 49.75 11 LYS B CA 1
ATOM 1932 C C . LYS B 1 11 ? 22.562 5.574 18.031 1 49.75 11 LYS B C 1
ATOM 1934 O O . LYS B 1 11 ? 22.578 6.457 18.891 1 49.75 11 LYS B O 1
ATOM 1939 N N . LEU B 1 12 ? 21.672 5.254 17.219 1 49.53 12 LEU B N 1
ATOM 1940 C CA . LEU B 1 12 ? 20.375 5.832 17.562 1 49.53 12 LEU B CA 1
ATOM 1941 C C . LEU B 1 12 ? 19.953 5.414 18.969 1 49.53 12 LEU B C 1
ATOM 1943 O O . LEU B 1 12 ? 19.359 6.207 19.703 1 49.53 12 LEU B O 1
ATOM 1947 N N . ASN B 1 13 ? 20.219 4.16 19.203 1 47.12 13 ASN B N 1
ATOM 1948 C CA . ASN B 1 13 ? 20 3.723 20.578 1 47.12 13 ASN B CA 1
ATOM 1949 C C . ASN B 1 13 ? 20.844 4.523 21.562 1 47.12 13 ASN B C 1
ATOM 1951 O O . ASN B 1 13 ? 20.406 4.789 22.688 1 47.12 13 ASN B O 1
ATOM 1955 N N . SER B 1 14 ? 22.078 4.656 21.266 1 43.78 14 SER B N 1
ATOM 1956 C CA . SER B 1 14 ? 22.922 5.395 22.188 1 43.78 14 SER B CA 1
ATOM 1957 C C . SER B 1 14 ? 22.484 6.855 22.297 1 43.78 14 SER B C 1
ATOM 1959 O O . SER B 1 14 ? 22.625 7.477 23.344 1 43.78 14 SER B O 1
ATOM 1961 N N . LYS B 1 15 ? 22.391 7.426 21.234 1 42.81 15 LYS B N 1
ATOM 1962 C CA . LYS B 1 15 ? 21.844 8.781 21.328 1 42.81 15 LYS B CA 1
ATOM 1963 C C . LYS B 1 15 ? 20.375 8.75 21.734 1 42.81 15 LYS B C 1
ATOM 1965 O O . LYS B 1 15 ? 19.703 9.789 21.75 1 42.81 15 LYS B O 1
ATOM 1970 N N . VAL B 1 16 ? 19.844 7.668 21.562 1 41.62 16 VAL B N 1
ATOM 1971 C CA . VAL B 1 16 ? 18.531 7.504 22.172 1 41.62 16 VAL B CA 1
ATOM 1972 C C . VAL B 1 16 ? 18.578 7.902 23.641 1 41.62 16 VAL B C 1
ATOM 1974 O O . VAL B 1 16 ? 19.266 7.262 24.438 1 41.62 16 VAL B O 1
ATOM 1977 N N . VAL B 1 17 ? 18.594 9.125 24.125 1 36.12 17 VAL B N 1
ATOM 1978 C CA . VAL B 1 17 ? 17.953 9.445 25.391 1 36.12 17 VAL B CA 1
ATOM 1979 C C . VAL B 1 17 ? 16.984 8.328 25.766 1 36.12 17 VAL B C 1
ATOM 1981 O O . VAL B 1 17 ? 16.078 8 25 1 36.12 17 VAL B O 1
ATOM 1984 N N . ILE B 1 18 ? 17.344 7.254 26.328 1 39.72 18 ILE B N 1
ATOM 1985 C CA . ILE B 1 18 ? 16.406 6.5 27.156 1 39.72 18 ILE B CA 1
ATOM 1986 C C . ILE B 1 18 ? 15.219 7.387 27.516 1 39.72 18 ILE B C 1
ATOM 1988 O O . ILE B 1 18 ? 15.328 8.258 28.375 1 39.72 18 ILE B O 1
ATOM 1992 N N . PHE B 1 19 ? 14.789 8.25 26.672 1 36.53 19 PHE B N 1
ATOM 1993 C CA . PHE B 1 19 ? 13.797 9.312 26.812 1 36.53 19 PHE B CA 1
ATOM 1994 C C . PHE B 1 19 ? 12.773 8.953 27.891 1 36.53 19 PHE B C 1
ATOM 1996 O O . PHE B 1 19 ? 12.359 7.797 28 1 36.53 19 PHE B O 1
ATOM 2003 N N . SER B 1 20 ? 12.57 9.867 28.906 1 35.84 20 SER B N 1
ATOM 2004 C CA . SER B 1 20 ? 11.805 10.047 30.141 1 35.84 20 SER B CA 1
ATOM 2005 C C . SER B 1 20 ? 10.398 9.492 30 1 35.84 20 SER B C 1
ATOM 2007 O O . SER B 1 20 ? 9.695 9.797 29.031 1 35.84 20 SER B O 1
ATOM 2009 N N . GLY B 1 21 ? 10.062 8.469 30.453 1 39.09 21 GLY B N 1
ATOM 2010 C CA . GLY B 1 21 ? 8.781 7.859 30.781 1 39.09 21 GLY B CA 1
ATOM 2011 C C . GLY B 1 21 ? 7.617 8.82 30.672 1 39.09 21 GLY B C 1
ATOM 2012 O O . GLY B 1 21 ? 6.465 8.398 30.578 1 39.09 21 GLY B O 1
ATOM 2013 N N . LYS B 1 22 ? 7.727 10.047 31.203 1 40.25 22 LYS B N 1
ATOM 2014 C CA . LYS B 1 22 ? 6.602 10.945 31.469 1 40.25 22 LYS B CA 1
ATOM 2015 C C . LYS B 1 22 ? 6.051 11.516 30.156 1 40.25 22 LYS B C 1
ATOM 2017 O O . LYS B 1 22 ? 4.84 11.664 30 1 40.25 22 LYS B O 1
ATOM 2022 N N . ILE B 1 23 ? 6.703 12.516 29.625 1 42.47 23 ILE B N 1
ATOM 2023 C CA . ILE B 1 23 ? 6.16 13.406 28.609 1 42.47 23 ILE B CA 1
ATOM 2024 C C . ILE B 1 23 ? 5.613 12.594 27.453 1 42.47 23 ILE B C 1
ATOM 2026 O O . ILE B 1 23 ? 4.52 12.859 26.953 1 42.47 23 ILE B O 1
ATOM 2030 N N . ILE B 1 24 ? 6.465 11.539 26.547 1 49 24 ILE B N 1
ATOM 2031 C CA . ILE B 1 24 ? 6.367 11 25.203 1 49 24 ILE B CA 1
ATOM 2032 C C . ILE B 1 24 ? 5.312 9.898 25.156 1 49 24 ILE B C 1
ATOM 2034 O O . ILE B 1 24 ? 5.102 9.273 24.109 1 49 24 ILE B O 1
ATOM 2038 N N . GLY B 1 25 ? 4.812 9.633 26.141 1 58.06 25 GLY B N 1
ATOM 2039 C CA . GLY B 1 25 ? 3.855 8.555 26.344 1 58.06 25 GLY B CA 1
ATOM 2040 C C . GLY B 1 25 ? 2.586 8.727 25.531 1 58.06 25 GLY B C 1
ATOM 2041 O O . GLY B 1 25 ? 2.121 7.777 24.891 1 58.06 25 GLY B O 1
ATOM 2042 N N . GLY B 1 26 ? 2.164 10.07 25.578 1 66.62 26 GLY B N 1
ATOM 2043 C CA . GLY B 1 26 ? 0.892 10.25 24.906 1 66.62 26 GLY B CA 1
ATOM 2044 C C . GLY B 1 26 ? 0.99 10.078 23.406 1 66.62 26 GLY B C 1
ATOM 2045 O O . GLY B 1 26 ? 0.178 9.375 22.797 1 66.62 26 GLY B O 1
ATOM 2046 N N . GLY B 1 27 ? 2.062 10.734 22.812 1 75.56 27 GLY B N 1
ATOM 2047 C CA . GLY B 1 27 ? 2.252 10.617 21.375 1 75.56 27 GLY B CA 1
ATOM 2048 C C . GLY B 1 27 ? 2.562 9.203 20.922 1 75.56 27 GLY B C 1
ATOM 2049 O O . GLY B 1 27 ? 2.049 8.742 19.906 1 75.56 27 GLY B O 1
ATOM 2050 N N . MET B 1 28 ? 3.23 8.562 21.781 1 81.06 28 MET B N 1
ATOM 2051 C CA . MET B 1 28 ? 3.605 7.188 21.438 1 81.06 28 MET B CA 1
ATOM 2052 C C . MET B 1 28 ? 2.414 6.246 21.594 1 81.06 28 MET B C 1
ATOM 2054 O O . MET B 1 28 ? 2.238 5.332 20.781 1 81.06 28 MET B O 1
ATOM 2058 N N . ILE B 1 29 ? 1.669 6.523 22.609 1 83.44 29 ILE B N 1
ATOM 2059 C CA . ILE B 1 29 ? 0.458 5.73 22.797 1 83.44 29 ILE B CA 1
ATOM 2060 C C . ILE B 1 29 ? -0.483 5.949 21.609 1 83.44 29 ILE B C 1
ATOM 2062 O O . ILE B 1 29 ? -1.089 4.996 21.109 1 83.44 29 ILE B O 1
ATOM 2066 N N . ARG B 1 30 ? -0.532 7.164 21.234 1 84.94 30 ARG B N 1
ATOM 2067 C CA . ARG B 1 30 ? -1.359 7.469 20.078 1 84.94 30 ARG B CA 1
ATOM 2068 C C . ARG B 1 30 ? -0.823 6.785 18.828 1 84.94 30 ARG B C 1
ATOM 2070 O O . ARG B 1 30 ? -1.596 6.266 18.016 1 84.94 30 ARG B O 1
ATOM 2077 N N . TYR B 1 31 ? 0.425 6.77 18.719 1 89.06 31 TYR B N 1
ATOM 2078 C CA . TYR B 1 31 ? 1.065 6.098 17.594 1 89.06 31 TYR B CA 1
ATOM 2079 C C . TYR B 1 31 ? 0.752 4.605 17.594 1 89.06 31 TYR B C 1
ATOM 2081 O O . TYR B 1 31 ? 0.334 4.051 16.578 1 89.06 31 TYR B O 1
ATOM 2089 N N . LEU B 1 32 ? 0.905 3.99 18.672 1 89.94 32 LEU B N 1
ATOM 2090 C CA . LEU B 1 32 ? 0.694 2.551 18.781 1 89.94 32 LEU B CA 1
ATOM 2091 C C . LEU B 1 32 ? -0.777 2.199 18.594 1 89.94 32 LEU B C 1
ATOM 2093 O O . LEU B 1 32 ? -1.101 1.19 17.953 1 89.94 32 LEU B O 1
ATOM 2097 N N . LYS B 1 33 ? -1.597 2.979 19.125 1 92.88 33 LYS B N 1
ATOM 2098 C CA . LYS B 1 33 ? -3.029 2.771 18.938 1 92.88 33 LYS B CA 1
ATOM 2099 C C . LYS B 1 33 ? -3.416 2.916 17.469 1 92.88 33 LYS B C 1
ATOM 2101 O O . LYS B 1 33 ? -4.125 2.072 16.922 1 92.88 33 LYS B O 1
ATOM 2106 N N . SER B 1 34 ? -2.959 3.982 16.891 1 93.69 34 SER B N 1
ATOM 2107 C CA . SER B 1 34 ? -3.236 4.215 15.477 1 93.69 34 SER B CA 1
ATOM 2108 C C . SER B 1 34 ? -2.643 3.109 14.609 1 93.69 34 SER B C 1
ATOM 2110 O O . SER B 1 34 ? -3.287 2.637 13.672 1 93.69 34 SER B O 1
ATOM 2112 N N . GLY B 1 35 ? -1.408 2.719 14.938 1 94.31 35 GLY B N 1
ATOM 2113 C CA . GLY B 1 35 ? -0.784 1.612 14.227 1 94.31 35 GLY B CA 1
ATOM 2114 C C . GLY B 1 35 ? -1.56 0.314 14.352 1 94.31 35 GLY B C 1
ATOM 2115 O O . GLY B 1 35 ? -1.708 -0.421 13.375 1 94.31 35 GLY B O 1
ATOM 2116 N N . GLY B 1 36 ? -2.012 0.056 15.523 1 94.94 36 GLY B N 1
ATOM 2117 C CA . GLY B 1 36 ? -2.83 -1.125 15.742 1 94.94 36 GLY B CA 1
ATOM 2118 C C . GLY B 1 36 ? -4.109 -1.123 14.93 1 94.94 36 GLY B C 1
ATOM 2119 O O . GLY B 1 36 ? -4.5 -2.152 14.375 1 94.94 36 GLY B O 1
ATOM 2120 N N . LEU B 1 37 ? -4.777 -0.031 14.922 1 96 37 LEU B N 1
ATOM 2121 C CA . LEU B 1 37 ? -5.996 0.114 14.133 1 96 37 LEU B CA 1
ATOM 2122 C C . LEU B 1 37 ? -5.719 -0.133 12.656 1 96 37 LEU B C 1
ATOM 2124 O O . LEU B 1 37 ? -6.461 -0.86 11.992 1 96 37 LEU B O 1
ATOM 2128 N N . LEU B 1 38 ? -4.629 0.406 12.195 1 96.25 38 LEU B N 1
ATOM 2129 C CA . LEU B 1 38 ? -4.305 0.289 10.773 1 96.25 38 LEU B CA 1
ATOM 2130 C C . LEU B 1 38 ? -3.861 -1.13 10.438 1 96.25 38 LEU B C 1
ATOM 2132 O O . LEU B 1 38 ? -4.148 -1.63 9.344 1 96.25 38 LEU B O 1
ATOM 2136 N N . ILE B 1 39 ? -3.166 -1.723 11.328 1 95.44 39 ILE B N 1
ATOM 2137 C CA . ILE B 1 39 ? -2.824 -3.131 11.156 1 95.44 39 ILE B CA 1
ATOM 2138 C C . ILE B 1 39 ? -4.102 -3.967 11.102 1 95.44 39 ILE B C 1
ATOM 2140 O O . ILE B 1 39 ? -4.238 -4.852 10.25 1 95.44 39 ILE B O 1
ATOM 2144 N N . GLY B 1 40 ? -4.988 -3.703 12.023 1 96.44 40 GLY B N 1
ATOM 2145 C CA . GLY B 1 40 ? -6.273 -4.387 12 1 96.44 40 GLY B CA 1
ATOM 2146 C C . GLY B 1 40 ? -7.008 -4.215 10.68 1 96.44 40 GLY B C 1
ATOM 2147 O O . GLY B 1 40 ? -7.582 -5.176 10.156 1 96.44 40 GLY B O 1
ATOM 2148 N N . ARG B 1 41 ? -7.012 -3.068 10.211 1 96.88 41 ARG B N 1
ATOM 2149 C CA . ARG B 1 41 ? -7.629 -2.781 8.914 1 96.88 41 ARG B CA 1
ATOM 2150 C C . ARG B 1 41 ? -7.004 -3.623 7.812 1 96.88 41 ARG B C 1
ATOM 2152 O O . ARG B 1 41 ? -7.711 -4.176 6.969 1 96.88 41 ARG B O 1
ATOM 2159 N N . THR B 1 42 ? -5.691 -3.627 7.816 1 96.06 42 THR B N 1
ATOM 2160 C CA . THR B 1 42 ? -4.961 -4.383 6.805 1 96.06 42 THR B CA 1
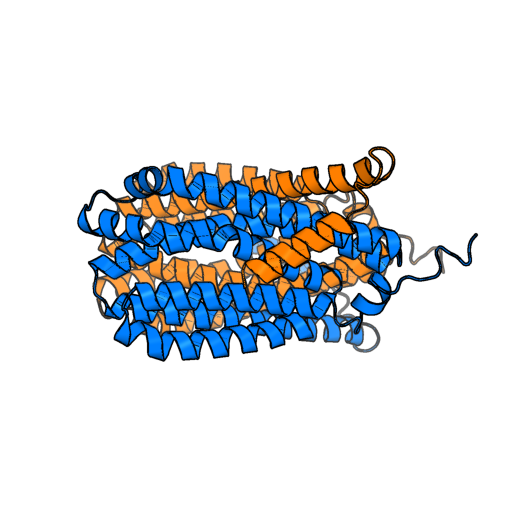ATOM 2161 C C . THR B 1 42 ? -5.27 -5.871 6.91 1 96.06 42 THR B C 1
ATOM 2163 O O . THR B 1 42 ? -5.438 -6.551 5.895 1 96.06 42 THR B O 1
ATOM 2166 N N . ILE B 1 43 ? -5.375 -6.352 8.062 1 94.56 43 ILE B N 1
ATOM 2167 C CA . ILE B 1 43 ? -5.711 -7.754 8.273 1 94.56 43 ILE B CA 1
ATOM 2168 C C . ILE B 1 43 ? -7.102 -8.039 7.715 1 94.56 43 ILE B C 1
ATOM 2170 O O . ILE B 1 43 ? -7.328 -9.086 7.098 1 94.56 43 ILE B O 1
ATOM 2174 N N . ALA B 1 44 ? -8.008 -7.145 7.941 1 96.88 44 ALA B N 1
ATOM 2175 C CA . ALA B 1 44 ? -9.352 -7.312 7.398 1 96.88 44 ALA B CA 1
ATOM 2176 C C . ALA B 1 44 ? -9.32 -7.434 5.879 1 96.88 44 ALA B C 1
ATOM 2178 O O . ALA B 1 44 ? -10 -8.289 5.301 1 96.88 44 ALA B O 1
ATOM 2179 N N . VAL B 1 45 ? -8.57 -6.621 5.254 1 95.81 45 VAL B N 1
ATOM 2180 C CA . VAL B 1 45 ? -8.422 -6.656 3.803 1 95.81 45 VAL B CA 1
ATOM 2181 C C . VAL B 1 45 ? -7.832 -7.996 3.373 1 95.81 45 VAL B C 1
ATOM 2183 O O . VAL B 1 45 ? -8.352 -8.648 2.467 1 95.81 45 VAL B O 1
ATOM 2186 N N . LEU B 1 46 ? -6.77 -8.422 4.059 1 93.38 46 LEU B N 1
ATOM 2187 C CA . LEU B 1 46 ? -6.055 -9.641 3.691 1 93.38 46 LEU B CA 1
ATOM 2188 C C . LEU B 1 46 ? -6.945 -10.859 3.867 1 93.38 46 LEU B C 1
ATOM 2190 O O . LEU B 1 46 ? -6.926 -11.773 3.035 1 93.38 46 LEU B O 1
ATOM 2194 N N . LEU B 1 47 ? -7.672 -10.844 4.898 1 94 47 LEU B N 1
ATOM 2195 C CA . LEU B 1 47 ? -8.562 -11.969 5.145 1 94 47 LEU B CA 1
ATOM 2196 C C . LEU B 1 47 ? -9.617 -12.086 4.051 1 94 47 LEU B C 1
ATOM 2198 O O . LEU B 1 47 ? -9.914 -13.188 3.582 1 94 47 LEU B O 1
ATOM 2202 N N . THR B 1 48 ? -10.156 -10.992 3.672 1 95.88 48 THR B N 1
ATOM 2203 C CA . THR B 1 48 ? -11.18 -10.984 2.633 1 95.88 48 THR B CA 1
ATOM 2204 C C . THR B 1 48 ? -10.594 -11.43 1.294 1 95.88 48 THR B C 1
ATOM 2206 O O . THR B 1 48 ? -11.195 -12.234 0.584 1 95.88 48 THR B O 1
ATOM 2209 N N . MET B 1 49 ? -9.445 -10.93 1.004 1 93.62 49 MET B N 1
ATOM 2210 C CA . MET B 1 49 ? -8.789 -11.281 -0.253 1 93.62 49 MET B CA 1
ATOM 2211 C C . MET B 1 49 ? -8.383 -12.75 -0.263 1 93.62 49 MET B C 1
ATOM 2213 O O . MET B 1 49 ? -8.523 -13.43 -1.282 1 93.62 49 MET B O 1
ATOM 2217 N N . THR B 1 50 ? -7.871 -13.188 0.845 1 89.88 50 THR B N 1
ATOM 2218 C CA . THR B 1 50 ? -7.461 -14.578 0.956 1 89.88 50 THR B CA 1
ATOM 2219 C C . THR B 1 50 ? -8.664 -15.508 0.807 1 89.88 50 THR B C 1
ATOM 2221 O O . THR B 1 50 ? -8.57 -16.562 0.16 1 89.88 50 THR B O 1
ATOM 2224 N N . LEU B 1 51 ? -9.719 -15.156 1.382 1 93.25 51 LEU B N 1
ATOM 2225 C CA . LEU B 1 51 ? -10.938 -15.953 1.241 1 93.25 51 LEU B CA 1
ATOM 2226 C C . LEU B 1 51 ? -11.359 -16.047 -0.221 1 93.25 51 LEU B C 1
ATOM 2228 O O . LEU B 1 51 ? -11.703 -17.125 -0.708 1 93.25 51 LEU B O 1
ATOM 2232 N N . SER B 1 52 ? -11.352 -14.938 -0.882 1 94.44 52 SER B N 1
ATOM 2233 C CA . SER B 1 52 ? -11.711 -14.914 -2.295 1 94.44 52 SER B CA 1
ATOM 2234 C C . SER B 1 52 ? -10.812 -15.836 -3.111 1 94.44 52 SER B C 1
ATOM 2236 O O . SER B 1 52 ? -11.297 -16.578 -3.971 1 94.44 52 SER B O 1
ATOM 2238 N N . THR B 1 53 ? -9.547 -15.789 -2.83 1 90.5 53 THR B N 1
ATOM 2239 C CA . THR B 1 53 ? -8.594 -16.625 -3.549 1 90.5 53 THR B CA 1
ATOM 2240 C C . THR B 1 53 ? -8.812 -18.094 -3.23 1 90.5 53 THR B C 1
ATOM 2242 O O . THR B 1 53 ? -8.719 -18.953 -4.113 1 90.5 53 THR B O 1
ATOM 2245 N N . SER B 1 54 ? -9.086 -18.391 -2 1 90.38 54 SER B N 1
ATOM 2246 C CA . SER B 1 54 ? -9.352 -19.766 -1.593 1 90.38 54 SER B CA 1
ATOM 2247 C C . SER B 1 54 ? -10.578 -20.328 -2.295 1 90.38 54 SER B C 1
ATOM 2249 O O . SER B 1 54 ? -10.594 -21.484 -2.719 1 90.38 54 SER B O 1
ATOM 2251 N N . LEU B 1 55 ? -11.586 -19.547 -2.42 1 93.56 55 LEU B N 1
ATOM 2252 C CA . LEU B 1 55 ? -12.812 -19.984 -3.078 1 93.56 55 LEU B CA 1
ATOM 2253 C C . LEU B 1 55 ? -12.602 -20.141 -4.578 1 93.56 55 LEU B C 1
ATOM 2255 O O . LEU B 1 55 ? -13.188 -21.016 -5.207 1 93.56 55 LEU B O 1
ATOM 2259 N N . ALA B 1 56 ? -11.789 -19.297 -5.145 1 93 56 ALA B N 1
ATOM 2260 C CA . ALA B 1 56 ? -11.445 -19.438 -6.555 1 93 56 ALA B CA 1
ATOM 2261 C C . ALA B 1 56 ? -10.664 -20.734 -6.801 1 93 56 ALA B C 1
ATOM 2263 O O . ALA B 1 56 ? -10.844 -21.391 -7.828 1 93 56 ALA B O 1
ATOM 2264 N N . ALA B 1 57 ? -9.836 -21.094 -5.871 1 88.12 57 ALA B N 1
ATOM 2265 C CA . ALA B 1 57 ? -9.023 -22.297 -5.992 1 88.12 57 ALA B CA 1
ATOM 2266 C C . ALA B 1 57 ? -9.898 -23.547 -6.012 1 88.12 57 ALA B C 1
ATOM 2268 O O 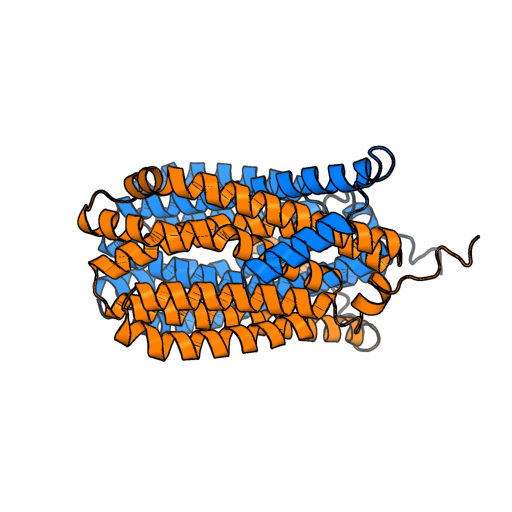. ALA B 1 57 ? -9.562 -24.547 -6.656 1 88.12 57 ALA B O 1
ATOM 2269 N N . ARG B 1 58 ? -10.977 -23.516 -5.402 1 90.25 58 ARG B N 1
ATOM 2270 C CA . ARG B 1 58 ? -11.883 -24.656 -5.336 1 90.25 58 ARG B CA 1
ATOM 2271 C C . ARG B 1 58 ? -12.531 -24.906 -6.688 1 90.25 58 ARG B C 1
ATOM 2273 O O . ARG B 1 58 ? -13.078 -25.984 -6.922 1 90.25 58 ARG B O 1
ATOM 2280 N N . GLU B 1 59 ? -12.508 -23.969 -7.543 1 92.12 59 GLU B N 1
ATOM 2281 C CA . GLU B 1 59 ? -13.133 -24.109 -8.852 1 92.12 59 GLU B CA 1
ATOM 2282 C C . GLU B 1 59 ? -12.242 -24.906 -9.805 1 92.12 59 GLU B C 1
ATOM 2284 O O . GLU B 1 59 ? -12.695 -25.328 -10.875 1 92.12 59 GLU B O 1
ATOM 2289 N N . GLY B 1 60 ? -10.961 -25.109 -9.477 1 89.19 60 GLY B N 1
ATOM 2290 C CA . GLY B 1 60 ? -10.047 -25.859 -10.32 1 89.19 60 GLY B CA 1
ATOM 2291 C C . GLY B 1 60 ? -8.812 -25.078 -10.719 1 89.19 60 GLY B C 1
ATOM 2292 O O . GLY B 1 60 ? -8.742 -23.859 -10.5 1 89.19 60 GLY B O 1
ATOM 2293 N N . PRO B 1 61 ? -7.898 -25.734 -11.312 1 85.94 61 PRO B N 1
ATOM 2294 C CA . PRO B 1 61 ? -6.621 -25.094 -11.633 1 85.94 61 PRO B CA 1
ATOM 2295 C C . PRO B 1 61 ? -6.746 -24.047 -12.727 1 85.94 61 PRO B C 1
ATOM 2297 O O . PRO B 1 61 ? -6.117 -22.984 -12.648 1 85.94 61 PRO B O 1
ATOM 2300 N N . VAL B 1 62 ? -7.484 -24.344 -13.734 1 88.44 62 VAL B N 1
ATOM 2301 C CA . VAL B 1 62 ? -7.609 -23.438 -14.859 1 88.44 62 VAL B CA 1
ATOM 2302 C C . VAL B 1 62 ? -8.352 -22.172 -14.422 1 88.44 62 VAL B C 1
ATOM 2304 O O . VAL B 1 62 ? -7.848 -21.062 -14.602 1 88.44 62 VAL B O 1
ATOM 2307 N N . PRO B 1 63 ? -9.523 -22.25 -13.703 1 90.94 63 PRO B N 1
ATOM 2308 C CA . PRO B 1 63 ? -10.195 -21.047 -13.195 1 90.94 63 PRO B CA 1
ATOM 2309 C C . PRO B 1 63 ? -9.336 -20.281 -12.188 1 90.94 63 PRO B C 1
ATOM 2311 O O . PRO B 1 63 ? -9.344 -19.047 -12.188 1 90.94 63 PRO B O 1
ATOM 2314 N N . MET B 1 64 ? -8.656 -20.969 -11.43 1 89.69 64 MET B N 1
ATOM 2315 C CA . MET B 1 64 ? -7.797 -20.312 -10.445 1 89.69 64 MET B CA 1
ATOM 2316 C C . MET B 1 64 ? -6.703 -19.516 -11.133 1 89.69 64 MET B C 1
ATOM 2318 O O . MET B 1 64 ? -6.406 -18.391 -10.727 1 89.69 64 MET B O 1
ATOM 2322 N N . ALA B 1 65 ? -6.129 -20.109 -12.188 1 85.31 65 ALA B N 1
ATOM 2323 C CA . ALA B 1 65 ? -5.094 -19.406 -12.938 1 85.31 65 ALA B CA 1
ATOM 2324 C C . ALA B 1 65 ? -5.652 -18.141 -13.57 1 85.31 65 ALA B C 1
ATOM 2326 O O . ALA B 1 65 ? -5 -17.094 -13.555 1 85.31 65 ALA B O 1
ATOM 2327 N N . GLY B 1 66 ? -6.77 -18.266 -14.109 1 88.12 66 GLY B N 1
ATOM 2328 C CA . GLY B 1 66 ? -7.426 -17.109 -14.672 1 88.12 66 GLY B CA 1
ATOM 2329 C C . GLY B 1 66 ? -7.723 -16.031 -13.641 1 88.12 66 GLY B C 1
ATOM 2330 O O . GLY B 1 66 ? -7.488 -14.844 -13.891 1 88.12 66 GLY B O 1
ATOM 2331 N N . HIS B 1 67 ? -8.25 -16.469 -12.477 1 91 67 HIS B N 1
ATOM 2332 C CA . HIS B 1 67 ? -8.531 -15.555 -11.383 1 91 67 HIS B CA 1
ATOM 2333 C C . HIS B 1 67 ? -7.27 -14.844 -10.922 1 91 67 HIS B C 1
ATOM 2335 O O . HIS B 1 67 ? -7.289 -13.633 -10.672 1 91 67 HIS B O 1
ATOM 2341 N N . GLN B 1 68 ? -6.238 -15.484 -10.812 1 86.12 68 GLN B N 1
ATOM 2342 C CA . GLN B 1 68 ? -4.973 -14.922 -10.352 1 86.12 68 GLN B CA 1
ATOM 2343 C C . GLN B 1 68 ? -4.453 -13.859 -11.312 1 86.12 68 GLN B C 1
ATOM 2345 O O . GLN B 1 68 ? -3.906 -12.844 -10.883 1 86.12 68 GLN B O 1
ATOM 2350 N N . LEU B 1 69 ? -4.57 -14.125 -12.539 1 85.75 69 LEU B N 1
ATOM 2351 C CA . LEU B 1 69 ? -4.16 -13.141 -13.539 1 85.75 69 LEU B CA 1
ATOM 2352 C C . LEU B 1 69 ? -4.969 -11.859 -13.406 1 85.75 69 LEU B C 1
ATOM 2354 O O . LEU B 1 69 ? -4.406 -10.758 -13.422 1 85.75 69 LEU B O 1
ATOM 2358 N N . CYS B 1 70 ? -6.246 -12.023 -13.273 1 90.56 70 CYS B N 1
ATOM 2359 C CA . CYS B 1 70 ? -7.121 -10.867 -13.094 1 90.56 70 CYS B CA 1
ATOM 2360 C C . CYS B 1 70 ? -6.773 -10.109 -11.82 1 90.56 70 CYS B C 1
ATOM 2362 O O . CYS B 1 70 ? -6.699 -8.883 -11.828 1 90.56 70 CYS B O 1
ATOM 2364 N N . LEU B 1 71 ? -6.512 -10.82 -10.789 1 90.12 71 LEU B N 1
ATOM 2365 C CA . LEU B 1 71 ? -6.195 -10.219 -9.492 1 90.12 71 LEU B CA 1
ATOM 2366 C C . LEU B 1 71 ? -4.863 -9.477 -9.555 1 90.12 71 LEU B C 1
ATOM 2368 O O . LEU B 1 71 ? -4.715 -8.414 -8.945 1 90.12 71 LEU B O 1
ATOM 2372 N N . GLN B 1 72 ? -3.996 -10.016 -10.227 1 85.31 72 GLN B N 1
ATOM 2373 C CA . GLN B 1 72 ? -2.686 -9.383 -10.359 1 85.31 72 GLN B CA 1
ATOM 2374 C C . GLN B 1 72 ? -2.789 -8.031 -11.047 1 85.31 72 GLN B C 1
ATOM 2376 O O . GLN B 1 72 ? -2.188 -7.051 -10.602 1 85.31 72 GLN B O 1
ATOM 2381 N N . VAL B 1 73 ? -3.486 -8.039 -12.102 1 87.31 73 VAL B N 1
ATOM 2382 C CA . VAL B 1 73 ? -3.676 -6.785 -12.82 1 87.31 73 VAL B CA 1
ATOM 2383 C C . VAL B 1 73 ? -4.453 -5.801 -11.953 1 87.31 73 VAL B C 1
ATOM 2385 O O . VAL B 1 73 ? -4.094 -4.625 -11.859 1 87.31 73 VAL B O 1
ATOM 2388 N N . TRP B 1 74 ? -5.461 -6.312 -11.336 1 90.94 74 TRP B N 1
ATOM 2389 C CA . TRP B 1 74 ? -6.285 -5.492 -10.453 1 90.94 74 TRP B CA 1
ATOM 2390 C C . TRP B 1 74 ? -5.449 -4.887 -9.336 1 90.94 74 TRP B C 1
ATOM 2392 O O . TRP B 1 74 ? -5.555 -3.689 -9.055 1 90.94 74 TRP B O 1
ATOM 2402 N N . LEU B 1 75 ? -4.633 -5.641 -8.742 1 89.81 75 LEU B N 1
ATOM 2403 C CA . LEU B 1 75 ? -3.793 -5.176 -7.641 1 89.81 75 LEU B CA 1
ATOM 2404 C C . LEU B 1 75 ? -2.785 -4.141 -8.125 1 89.81 75 LEU B C 1
ATOM 2406 O O . LEU B 1 75 ? -2.525 -3.15 -7.438 1 89.81 75 LEU B O 1
ATOM 2410 N N . THR B 1 76 ? -2.215 -4.398 -9.25 1 88.19 76 THR B N 1
ATOM 2411 C CA . THR B 1 76 ? -1.247 -3.469 -9.828 1 88.19 76 THR B CA 1
ATOM 2412 C C . THR B 1 76 ? -1.87 -2.088 -10.023 1 88.19 76 THR B C 1
ATOM 2414 O O . THR B 1 76 ? -1.293 -1.079 -9.609 1 88.19 76 THR B O 1
ATOM 2417 N N . ILE B 1 77 ? -2.986 -2.1 -10.562 1 90.19 77 ILE B N 1
ATOM 2418 C CA . ILE B 1 77 ? -3.684 -0.845 -10.82 1 90.19 77 ILE B CA 1
ATOM 2419 C C . ILE B 1 77 ? -4.102 -0.204 -9.5 1 90.19 77 ILE B C 1
ATOM 2421 O O . ILE B 1 77 ? -4.074 1.021 -9.359 1 90.19 77 ILE B O 1
ATOM 2425 N N . SER B 1 78 ? -4.48 -0.975 -8.594 1 91.25 78 SER B N 1
ATOM 2426 C CA . SER B 1 78 ? -4.844 -0.482 -7.273 1 91.25 78 SER B CA 1
ATOM 2427 C C . SER B 1 78 ? -3.674 0.229 -6.605 1 91.25 78 SER B C 1
ATOM 2429 O O . SER B 1 78 ? -3.859 1.243 -5.926 1 91.25 78 SER B O 1
ATOM 2431 N N . LEU B 1 79 ? -2.529 -0.284 -6.859 1 91.62 79 LEU B N 1
ATOM 2432 C CA . LEU B 1 79 ? -1.333 0.328 -6.289 1 91.62 79 LEU B CA 1
ATOM 2433 C C . LEU B 1 79 ? -1.066 1.69 -6.922 1 91.62 79 LEU B C 1
ATOM 2435 O O . LEU B 1 79 ? -0.605 2.613 -6.246 1 91.62 79 LEU B O 1
ATOM 2439 N N . LEU B 1 80 ? -1.375 1.789 -8.156 1 90.69 80 LEU B N 1
ATOM 2440 C CA . LEU B 1 80 ? -1.219 3.068 -8.844 1 90.69 80 LEU B CA 1
ATOM 2441 C C . LEU B 1 80 ? -2.219 4.09 -8.312 1 90.69 80 LEU B C 1
ATOM 2443 O O . LEU B 1 80 ? -1.87 5.258 -8.109 1 90.69 80 LEU B O 1
ATOM 2447 N N . ASN B 1 81 ? -3.416 3.604 -8.117 1 92.5 81 ASN B N 1
ATOM 2448 C CA . ASN B 1 81 ? -4.43 4.461 -7.508 1 92.5 81 ASN B CA 1
ATOM 2449 C C . ASN B 1 81 ? -4.027 4.895 -6.102 1 92.5 81 ASN B C 1
ATOM 2451 O O . ASN B 1 81 ? -4.246 6.043 -5.711 1 92.5 81 ASN B O 1
ATOM 2455 N N . ASP B 1 82 ? -3.482 4.035 -5.402 1 93.62 82 ASP B N 1
ATOM 2456 C CA . ASP B 1 82 ? -3.039 4.316 -4.043 1 93.62 82 ASP B CA 1
ATOM 2457 C C . ASP B 1 82 ? -1.958 5.395 -4.027 1 93.62 82 ASP B C 1
ATOM 2459 O O . ASP B 1 82 ? -1.929 6.242 -3.129 1 93.62 82 ASP B O 1
ATOM 2463 N N . ALA B 1 83 ? -1.074 5.293 -4.996 1 94.38 83 ALA B N 1
ATOM 2464 C CA . ALA B 1 83 ? -0.009 6.285 -5.109 1 94.38 83 ALA B CA 1
ATOM 2465 C C . ALA B 1 83 ? -0.583 7.691 -5.289 1 94.38 83 ALA B C 1
ATOM 2467 O O . ALA B 1 83 ? -0.125 8.641 -4.652 1 94.38 83 ALA B O 1
ATOM 2468 N N . LEU B 1 84 ? -1.523 7.785 -6.105 1 92.81 84 LEU B N 1
ATOM 2469 C CA . LEU B 1 84 ? -2.172 9.078 -6.316 1 92.81 84 LEU B CA 1
ATOM 2470 C C . LEU B 1 84 ? -2.891 9.539 -5.055 1 92.81 84 LEU B C 1
ATOM 2472 O O . LEU B 1 84 ? -2.848 10.719 -4.707 1 92.81 84 LEU B O 1
ATOM 2476 N N . ALA B 1 85 ? -3.564 8.609 -4.406 1 95.31 85 ALA B N 1
ATOM 2477 C CA . ALA B 1 85 ? -4.281 8.914 -3.172 1 95.31 85 ALA B CA 1
ATOM 2478 C C . ALA B 1 85 ? -3.33 9.43 -2.096 1 95.31 85 ALA B C 1
ATOM 2480 O O . ALA B 1 85 ? -3.703 10.273 -1.282 1 95.31 85 ALA B O 1
ATOM 2481 N N . LEU B 1 86 ? -2.166 8.914 -2.107 1 95.31 86 LEU B N 1
ATOM 2482 C CA . LEU B 1 86 ? -1.162 9.297 -1.119 1 95.31 86 LEU B CA 1
ATOM 2483 C C . LEU B 1 86 ? -0.813 10.773 -1.243 1 95.31 86 LEU B C 1
ATOM 2485 O O . LEU B 1 86 ? -0.604 11.453 -0.235 1 95.31 86 LEU B O 1
ATOM 2489 N N . ALA B 1 87 ? -0.7 11.266 -2.447 1 94.44 87 ALA B N 1
ATOM 2490 C CA . ALA B 1 87 ? -0.43 12.688 -2.656 1 94.44 87 ALA B CA 1
ATOM 2491 C C . ALA B 1 87 ? -1.562 13.547 -2.104 1 94.44 87 ALA B C 1
ATOM 2493 O O . ALA B 1 87 ? -1.315 14.594 -1.49 1 94.44 87 ALA B O 1
ATOM 2494 N N . GLY B 1 88 ? -2.775 13.125 -2.404 1 94.56 88 GLY B N 1
ATOM 2495 C CA . GLY B 1 88 ? -3.92 13.836 -1.855 1 94.56 88 GLY B CA 1
ATOM 2496 C C . GLY B 1 88 ? -3.973 13.805 -0.34 1 94.56 88 GLY B C 1
ATOM 2497 O O . GLY B 1 88 ? -4.355 14.789 0.295 1 94.56 88 GLY B O 1
ATOM 2498 N N . GLN B 1 89 ? -3.625 12.672 0.21 1 95.25 89 GLN B N 1
ATOM 2499 C CA . GLN B 1 89 ? -3.543 12.508 1.658 1 95.25 89 GLN B CA 1
ATOM 2500 C C . GLN B 1 89 ? -2.605 13.547 2.273 1 95.25 89 GLN B C 1
ATOM 2502 O O . GLN B 1 89 ? -2.943 14.18 3.275 1 95.25 89 GLN B O 1
ATOM 2507 N N . ALA B 1 90 ? -1.461 13.727 1.713 1 93.12 90 ALA B N 1
ATOM 2508 C CA . ALA B 1 90 ? -0.458 14.648 2.232 1 93.12 90 ALA B CA 1
ATOM 2509 C C . ALA B 1 90 ? -0.953 16.094 2.164 1 93.12 90 ALA B C 1
ATOM 2511 O O . ALA B 1 90 ? -0.763 16.859 3.105 1 93.12 90 ALA B O 1
ATOM 2512 N N . LEU B 1 91 ? -1.527 16.406 1.052 1 92.25 91 LEU B N 1
ATOM 2513 C CA . LEU B 1 91 ? -2.039 17.75 0.875 1 92.25 91 LEU B CA 1
ATOM 2514 C C . LEU B 1 91 ? -3.158 18.047 1.867 1 92.25 91 LEU B C 1
ATOM 2516 O O . LEU B 1 91 ? -3.189 19.125 2.479 1 92.25 91 LEU B O 1
ATOM 2520 N N . LEU B 1 92 ? -4.051 17.125 2 1 93.94 92 LEU B N 1
ATOM 2521 C CA . LEU B 1 92 ? -5.148 17.312 2.941 1 93.94 92 LEU B CA 1
ATOM 2522 C C . LEU B 1 92 ? -4.629 17.406 4.371 1 93.94 92 LEU B C 1
ATOM 2524 O O . LEU B 1 92 ? -5.105 18.234 5.152 1 93.94 92 LEU B O 1
ATOM 2528 N N . ALA B 1 93 ? -3.744 16.547 4.699 1 93.94 93 ALA B N 1
ATOM 2529 C CA . ALA B 1 93 ? -3.168 16.562 6.043 1 93.94 93 ALA B CA 1
ATOM 2530 C C . ALA B 1 93 ? -2.564 17.922 6.375 1 93.94 93 ALA B C 1
ATOM 2532 O O . ALA B 1 93 ? -2.746 18.438 7.48 1 93.94 93 ALA B O 1
ATOM 2533 N N . THR B 1 94 ? -1.887 18.484 5.418 1 92.81 94 THR B N 1
ATOM 2534 C CA . THR B 1 94 ? -1.236 19.781 5.605 1 92.81 94 THR B CA 1
ATOM 2535 C C . THR B 1 94 ? -2.27 20.875 5.871 1 92.81 94 THR B C 1
ATOM 2537 O O . THR B 1 94 ? -2.168 21.609 6.855 1 92.81 94 THR B O 1
ATOM 2540 N N . GLU B 1 95 ? -3.244 20.938 5 1 93.19 95 GLU B N 1
ATOM 2541 C CA . GLU B 1 95 ? -4.25 21.984 5.133 1 93.19 95 GLU B CA 1
ATOM 2542 C C . GLU B 1 95 ? -5.09 21.797 6.387 1 93.19 95 GLU B C 1
ATOM 2544 O O . GLU B 1 95 ? -5.441 22.766 7.066 1 93.19 95 GLU B O 1
ATOM 2549 N N . TYR B 1 96 ? -5.414 20.625 6.711 1 93.62 96 TYR B N 1
ATOM 2550 C CA . TYR B 1 96 ? -6.203 20.312 7.898 1 93.62 96 TYR B CA 1
ATOM 2551 C C . TYR B 1 96 ? -5.453 20.703 9.172 1 93.62 96 TYR B C 1
ATOM 2553 O O . TYR B 1 96 ? -6.035 21.281 10.086 1 93.62 96 TYR B O 1
ATOM 2561 N N . THR B 1 97 ? -4.215 20.312 9.195 1 93.31 97 THR B N 1
ATOM 2562 C CA . THR B 1 97 ? -3.402 20.609 10.367 1 93.31 97 THR B CA 1
ATOM 2563 C C . THR B 1 97 ? -3.232 22.109 10.539 1 93.31 97 THR B C 1
ATOM 2565 O O . THR B 1 97 ? -3.186 22.609 11.664 1 93.31 97 THR B O 1
ATOM 2568 N N . LYS B 1 98 ? -3.186 22.828 9.453 1 93.69 98 LYS B N 1
ATOM 2569 C CA . LYS B 1 98 ? -3.078 24.281 9.484 1 93.69 98 LYS B CA 1
ATOM 2570 C C . LYS B 1 98 ? -4.422 24.938 9.805 1 93.69 98 LYS B C 1
ATOM 2572 O O . LYS B 1 98 ? -4.516 26.156 9.93 1 93.69 98 LYS B O 1
ATOM 2577 N N . ARG B 1 99 ? -5.449 24.141 9.781 1 94.12 99 ARG B N 1
ATOM 2578 C CA . ARG B 1 99 ? -6.816 24.594 10.031 1 94.12 99 ARG B CA 1
ATOM 2579 C C . ARG B 1 99 ? -7.332 25.453 8.898 1 94.12 99 ARG B C 1
ATOM 2581 O O . ARG B 1 99 ? -8.109 26.391 9.125 1 94.12 99 ARG B O 1
ATOM 2588 N N . ASN B 1 100 ? -6.727 25.281 7.766 1 92.38 100 ASN B N 1
ATOM 2589 C CA . ASN B 1 100 ? -7.262 25.875 6.547 1 92.38 100 ASN B CA 1
ATOM 2590 C C . ASN B 1 100 ? -8.391 25.047 5.961 1 92.38 100 ASN B C 1
ATOM 2592 O O . ASN B 1 100 ? -8.227 24.438 4.895 1 92.38 100 ASN B O 1
ATOM 2596 N N . TYR B 1 101 ? -9.547 25.125 6.516 1 92.06 101 TYR B N 1
ATOM 2597 C CA . TYR B 1 101 ? -10.609 24.172 6.223 1 92.06 101 TYR B CA 1
ATOM 2598 C C . TYR B 1 101 ? -11.219 24.438 4.855 1 92.06 101 TYR B C 1
ATOM 2600 O O . TYR B 1 101 ? -11.672 23.516 4.18 1 92.06 101 TYR B O 1
ATOM 2608 N N . LYS B 1 102 ? -11.234 25.672 4.422 1 89.44 102 LYS B N 1
ATOM 2609 C CA . LYS B 1 102 ? -11.703 25.969 3.074 1 89.44 102 LYS B CA 1
ATOM 2610 C C . LYS B 1 102 ? -10.844 25.266 2.023 1 89.44 102 LYS B C 1
ATOM 2612 O O . LYS B 1 102 ? -11.375 24.609 1.12 1 89.44 102 LYS B O 1
ATOM 2617 N N . GLN B 1 103 ? -9.555 25.438 2.246 1 90.44 103 GLN B N 1
ATOM 2618 C CA . GLN B 1 103 ? -8.641 24.781 1.32 1 90.44 103 GLN B CA 1
ATOM 2619 C C . GLN B 1 103 ? -8.719 23.266 1.45 1 90.44 103 GLN B C 1
ATOM 2621 O O . GLN B 1 103 ? -8.617 22.547 0.455 1 90.44 103 GLN B O 1
ATOM 2626 N N . ALA B 1 104 ? -8.844 22.797 2.648 1 92.62 104 ALA B N 1
ATOM 2627 C CA . ALA B 1 104 ? -8.992 21.359 2.881 1 92.62 104 ALA B CA 1
ATOM 2628 C C . ALA B 1 104 ? -10.195 20.797 2.135 1 92.62 104 ALA B C 1
ATOM 2630 O O . ALA B 1 104 ? -10.133 19.719 1.55 1 92.62 104 ALA B O 1
ATOM 2631 N N . ARG B 1 105 ? -11.234 21.531 2.162 1 90 105 ARG B N 1
ATOM 2632 C CA . ARG B 1 105 ? -12.453 21.125 1.469 1 90 105 ARG B CA 1
ATOM 2633 C C . ARG B 1 105 ? -12.227 21.078 -0.04 1 90 105 ARG B C 1
ATOM 2635 O O . ARG B 1 105 ? -12.695 20.156 -0.71 1 90 105 ARG B O 1
ATOM 2642 N N . MET B 1 106 ? -11.57 22.031 -0.482 1 88.44 106 MET B N 1
ATOM 2643 C CA . MET B 1 106 ? -11.258 22.062 -1.908 1 88.44 106 MET B CA 1
ATOM 2644 C C . MET B 1 106 ? -10.391 20.875 -2.301 1 88.44 106 MET B C 1
ATOM 2646 O O . MET B 1 106 ? -10.617 20.25 -3.342 1 88.44 106 MET B O 1
ATOM 2650 N N . VAL B 1 107 ? -9.391 20.609 -1.497 1 90.25 107 VAL B N 1
ATOM 2651 C CA . VAL B 1 107 ? -8.531 19.453 -1.741 1 90.25 107 VAL B CA 1
ATOM 2652 C C . VAL B 1 107 ? -9.367 18.172 -1.751 1 90.25 107 VAL B C 1
ATOM 2654 O O . VAL B 1 107 ? -9.219 17.344 -2.643 1 90.25 107 VAL B O 1
ATOM 2657 N N . LEU B 1 108 ? -10.211 18.062 -0.828 1 91.25 108 LEU B N 1
ATOM 2658 C CA . LEU B 1 108 ? -11.078 16.906 -0.685 1 91.25 108 LEU B CA 1
ATOM 2659 C C . LEU B 1 108 ? -11.867 16.641 -1.967 1 91.25 108 LEU B C 1
ATOM 2661 O O . LEU B 1 108 ? -11.82 15.547 -2.521 1 91.25 108 LEU B O 1
ATOM 2665 N N . TYR B 1 109 ? -12.461 17.609 -2.443 1 88.75 109 TYR B N 1
ATOM 2666 C CA . TYR B 1 109 ? -13.305 17.453 -3.625 1 88.75 109 TYR B CA 1
ATOM 2667 C C . TYR B 1 109 ? -12.461 17.219 -4.871 1 88.75 109 TYR B C 1
ATOM 2669 O O . TYR B 1 109 ? -12.812 16.391 -5.719 1 88.75 109 TYR B O 1
ATOM 2677 N N . ARG B 1 110 ? -11.453 17.891 -5.004 1 89.94 110 ARG B N 1
ATOM 2678 C CA . ARG B 1 110 ? -10.609 17.766 -6.188 1 89.94 110 ARG B CA 1
ATOM 2679 C C . ARG B 1 110 ? -9.961 16.391 -6.258 1 89.94 110 ARG B C 1
ATOM 2681 O O . ARG B 1 110 ? -9.875 15.797 -7.332 1 89.94 110 ARG B O 1
ATOM 2688 N N . VAL B 1 111 ? -9.5 15.969 -5.133 1 93.12 111 VAL B N 1
ATOM 2689 C CA . VAL B 1 111 ? -8.859 14.656 -5.105 1 93.12 111 VAL B CA 1
ATOM 2690 C C . VAL B 1 111 ? -9.875 13.578 -5.461 1 93.12 111 VAL B C 1
ATOM 2692 O O . VAL B 1 111 ? -9.547 12.609 -6.156 1 93.12 111 VAL B O 1
ATOM 2695 N N . LEU B 1 112 ? -11.102 13.742 -5.008 1 92 112 LEU B N 1
ATOM 2696 C CA . LEU B 1 112 ? -12.156 12.797 -5.352 1 92 112 LEU B CA 1
ATOM 2697 C C . LEU B 1 112 ? -12.469 12.852 -6.844 1 92 112 LEU B C 1
ATOM 2699 O O . LEU B 1 112 ? -12.641 11.805 -7.484 1 92 112 LEU B O 1
ATOM 2703 N N . GLN B 1 113 ? -12.484 13.992 -7.387 1 90.69 113 GLN B N 1
ATOM 2704 C CA . GLN B 1 113 ? -12.766 14.18 -8.805 1 90.69 113 GLN B CA 1
ATOM 2705 C C . GLN B 1 113 ? -11.664 13.578 -9.672 1 90.69 113 GLN B C 1
ATOM 2707 O O . GLN B 1 113 ? -11.953 12.859 -10.633 1 90.69 113 GLN B O 1
ATOM 2712 N N . ILE B 1 114 ? -10.5 13.891 -9.359 1 91.12 114 ILE B N 1
ATOM 2713 C CA . ILE B 1 114 ? -9.367 13.391 -10.133 1 91.12 114 ILE B CA 1
ATOM 2714 C C . ILE B 1 114 ? -9.266 11.875 -9.992 1 91.12 114 ILE B C 1
ATOM 2716 O O . ILE B 1 114 ? -9 11.164 -10.961 1 91.12 114 ILE B O 1
ATOM 2720 N N . GLY B 1 115 ? -9.477 11.406 -8.734 1 91.56 115 GLY B N 1
ATOM 2721 C CA . GLY B 1 115 ? -9.516 9.969 -8.531 1 91.56 115 GLY B CA 1
ATOM 2722 C C . GLY B 1 115 ? -10.562 9.273 -9.383 1 91.56 115 GLY B C 1
ATOM 2723 O O . GLY B 1 115 ? -10.273 8.281 -10.047 1 91.56 115 GLY B O 1
ATOM 2724 N N . GLY B 1 116 ? -11.758 9.781 -9.359 1 90.5 116 GLY B N 1
ATOM 2725 C CA . GLY B 1 116 ? -12.812 9.234 -10.195 1 90.5 116 GLY B CA 1
ATOM 2726 C C . GLY B 1 116 ? -12.477 9.258 -11.672 1 90.5 116 GLY B C 1
ATOM 2727 O O . GLY B 1 116 ? -12.719 8.281 -12.391 1 90.5 116 GLY B O 1
ATOM 2728 N N . ALA B 1 117 ? -11.938 10.336 -12.117 1 91 117 ALA B N 1
ATOM 2729 C CA . ALA B 1 117 ? -11.57 10.492 -13.523 1 91 117 ALA B CA 1
ATOM 2730 C C . ALA B 1 117 ? -10.461 9.516 -13.914 1 91 117 ALA B C 1
ATOM 2732 O O . ALA B 1 117 ? -10.523 8.891 -14.977 1 91 117 ALA B O 1
ATOM 2733 N N . THR B 1 118 ? -9.492 9.43 -13.094 1 91.06 118 THR B N 1
ATOM 2734 C CA . THR B 1 118 ? -8.391 8.508 -13.367 1 91.06 118 THR B CA 1
ATOM 2735 C C . THR B 1 118 ? -8.883 7.066 -13.344 1 91.06 118 THR B C 1
ATOM 2737 O O . THR B 1 118 ? -8.445 6.242 -14.148 1 91.06 118 THR B O 1
ATOM 2740 N N . GLY B 1 119 ? -9.688 6.738 -12.359 1 92.25 119 GLY B N 1
ATOM 2741 C CA . GLY B 1 119 ? -10.281 5.41 -12.32 1 92.25 119 GLY B CA 1
ATOM 2742 C C . GLY B 1 119 ? -11.062 5.07 -13.57 1 92.25 119 GLY B C 1
ATOM 2743 O O . GLY B 1 119 ? -10.961 3.955 -14.094 1 92.25 119 GLY B O 1
ATOM 2744 N N . THR B 1 120 ? -11.805 6.031 -14.047 1 92.12 120 THR B N 1
ATOM 2745 C CA . THR B 1 120 ? -12.586 5.832 -15.266 1 92.12 120 THR B CA 1
ATOM 2746 C C . THR B 1 120 ? -11.664 5.676 -16.469 1 92.12 120 THR B C 1
ATOM 2748 O O . THR B 1 120 ? -11.898 4.812 -17.328 1 92.12 120 THR B O 1
ATOM 2751 N N . ALA B 1 121 ? -10.695 6.477 -16.547 1 91.75 121 ALA B N 1
ATOM 2752 C CA . ALA B 1 121 ? -9.727 6.367 -17.625 1 91.75 121 ALA B CA 1
ATOM 2753 C C . ALA B 1 121 ? -9.047 5 -17.625 1 91.75 121 ALA B C 1
ATOM 2755 O O . ALA B 1 121 ? -8.867 4.387 -18.672 1 91.75 121 ALA B O 1
ATOM 2756 N N . LEU B 1 122 ? -8.695 4.543 -16.469 1 90.62 122 LEU B N 1
ATOM 2757 C CA . LEU B 1 122 ? -8.055 3.24 -16.328 1 90.62 122 LEU B CA 1
ATOM 2758 C C . LEU B 1 122 ? -9.016 2.121 -16.734 1 90.62 122 LEU B C 1
ATOM 2760 O O . LEU B 1 122 ? -8.602 1.122 -17.312 1 90.62 122 LEU B O 1
ATOM 2764 N N . ALA B 1 123 ? -10.258 2.305 -16.344 1 91.5 123 ALA B N 1
ATOM 2765 C CA . ALA B 1 123 ? -11.266 1.329 -16.75 1 91.5 123 ALA B CA 1
ATOM 2766 C C . ALA B 1 123 ? -11.344 1.198 -18.266 1 91.5 123 ALA B C 1
ATOM 2768 O O . ALA B 1 123 ? -11.391 0.086 -18.797 1 91.5 123 ALA B O 1
ATOM 2769 N N . ILE B 1 124 ? -11.305 2.273 -18.953 1 91.56 124 ILE B N 1
ATOM 2770 C CA . ILE B 1 124 ? -11.398 2.293 -20.406 1 91.56 124 ILE B CA 1
ATOM 2771 C C . ILE B 1 124 ? -10.148 1.657 -21.016 1 91.56 124 ILE B C 1
ATOM 2773 O O . ILE B 1 124 ? -10.242 0.818 -21.922 1 91.56 124 ILE B O 1
ATOM 2777 N N . ILE B 1 125 ? -9 1.962 -20.5 1 90.25 125 ILE B N 1
ATOM 2778 C CA . ILE B 1 125 ? -7.734 1.434 -21 1 90.25 125 ILE B CA 1
ATOM 2779 C C . ILE B 1 125 ? -7.691 -0.08 -20.812 1 90.25 125 ILE B C 1
ATOM 2781 O O . ILE B 1 125 ? -7.301 -0.821 -21.719 1 90.25 125 ILE B O 1
ATOM 2785 N N . LEU B 1 126 ? -8.148 -0.487 -19.688 1 88.94 126 LEU B N 1
ATOM 2786 C CA . LEU B 1 126 ? -8.102 -1.912 -19.375 1 88.94 126 LEU B CA 1
ATOM 2787 C C . LEU B 1 126 ? -9.164 -2.676 -20.156 1 88.94 126 LEU B C 1
ATOM 2789 O O . LEU B 1 126 ? -8.938 -3.814 -20.578 1 88.94 126 LEU B O 1
ATOM 2793 N N . PHE B 1 127 ? -10.305 -2.086 -20.312 1 88.25 127 PHE B N 1
ATOM 2794 C CA . PHE B 1 127 ? -11.375 -2.748 -21.047 1 88.25 127 PHE B CA 1
ATOM 2795 C C . PHE B 1 127 ? -10.922 -3.102 -22.469 1 88.25 127 PHE B C 1
ATOM 2797 O O . PHE B 1 127 ? -11.188 -4.199 -22.953 1 88.25 127 PHE B O 1
ATO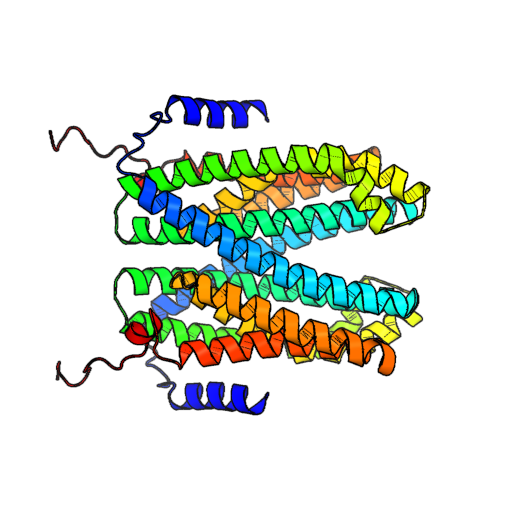M 2804 N N . PHE B 1 128 ? -10.109 -2.281 -23.062 1 87.94 128 PHE B N 1
ATOM 2805 C CA . PHE B 1 128 ? -9.672 -2.52 -24.438 1 87.94 128 PHE B CA 1
ATOM 2806 C C . PHE B 1 128 ? -8.32 -3.23 -24.453 1 87.94 128 PHE B C 1
ATOM 2808 O O . PHE B 1 128 ? -7.98 -3.895 -25.438 1 87.94 128 PHE B O 1
ATOM 2815 N N . GLY B 1 129 ? -7.578 -3.15 -23.391 1 84.69 129 GLY B N 1
ATOM 2816 C CA . GLY B 1 129 ? -6.211 -3.645 -23.422 1 84.69 129 GLY B CA 1
ATOM 2817 C C . GLY B 1 129 ? -6.027 -4.938 -22.656 1 84.69 129 GLY B C 1
ATOM 2818 O O . GLY B 1 129 ? -4.973 -5.57 -22.734 1 84.69 129 GLY B O 1
ATOM 2819 N N . PHE B 1 130 ? -6.965 -5.352 -21.875 1 81.06 130 PHE B N 1
ATOM 2820 C CA . PHE B 1 130 ? -6.805 -6.469 -20.953 1 81.06 130 PHE B CA 1
ATOM 2821 C C . PHE B 1 130 ? -6.48 -7.754 -21.703 1 81.06 130 PHE B C 1
ATOM 2823 O O . PHE B 1 130 ? -5.625 -8.531 -21.266 1 81.06 130 PHE B O 1
ATOM 2830 N N . GLY B 1 131 ? -7.164 -7.965 -22.781 1 78.19 131 GLY B N 1
ATOM 2831 C CA . GLY B 1 131 ? -6.879 -9.148 -23.594 1 78.19 131 GLY B CA 1
ATOM 2832 C C . GLY B 1 131 ? -5.434 -9.227 -24.047 1 78.19 131 GLY B C 1
ATOM 2833 O O . GLY B 1 131 ? -4.77 -10.242 -23.844 1 78.19 131 GLY B O 1
ATOM 2834 N N . SER B 1 132 ? -5 -8.141 -24.594 1 78.69 132 SER B N 1
ATOM 2835 C CA . SER B 1 132 ? -3.613 -8.07 -25.047 1 78.69 132 SER B CA 1
ATOM 2836 C C . SER B 1 132 ? -2.643 -8.219 -23.875 1 78.69 132 SER B C 1
ATOM 2838 O O . SER B 1 132 ? -1.604 -8.867 -24.016 1 78.69 132 SER B O 1
ATOM 2840 N N . PHE B 1 133 ? -2.947 -7.652 -22.766 1 77.5 133 PHE B N 1
ATOM 2841 C CA . PHE B 1 133 ? -2.088 -7.703 -21.578 1 77.5 133 PHE B CA 1
ATOM 2842 C C . PHE B 1 133 ? -2.006 -9.125 -21.031 1 77.5 133 PHE B C 1
ATOM 2844 O O . PHE B 1 133 ? -0.929 -9.586 -20.656 1 77.5 133 PHE B O 1
ATOM 2851 N N . SER B 1 134 ? -3.139 -9.773 -21 1 78.75 134 SER B N 1
ATOM 2852 C CA . SER B 1 134 ? -3.184 -11.125 -20.453 1 78.75 134 SER B CA 1
ATOM 2853 C C . SER B 1 134 ? -2.363 -12.086 -21.312 1 78.75 134 SER B C 1
ATOM 2855 O O . SER B 1 134 ? -1.764 -13.031 -20.781 1 78.75 134 SER B O 1
ATOM 2857 N N . SER B 1 135 ? -2.312 -11.828 -22.609 1 79.38 135 SER B N 1
ATOM 2858 C CA . SER B 1 135 ? -1.581 -12.695 -23.531 1 79.38 135 SER B CA 1
ATOM 2859 C C . SER B 1 135 ? -0.08 -12.641 -23.266 1 79.38 135 SER B C 1
ATOM 2861 O O . SER B 1 135 ? 0.659 -13.547 -23.656 1 79.38 135 SER B O 1
ATOM 2863 N N . LEU B 1 136 ? 0.313 -11.602 -22.547 1 69.81 136 LEU B N 1
ATOM 2864 C CA . LEU B 1 136 ? 1.723 -11.469 -22.203 1 69.81 136 LEU B CA 1
ATOM 2865 C C . LEU B 1 136 ? 2.098 -12.422 -21.078 1 69.81 136 LEU B C 1
ATOM 2867 O O . LEU B 1 136 ? 3.273 -12.742 -20.891 1 69.81 136 LEU B O 1
ATOM 2871 N N . PHE B 1 137 ? 1.106 -12.883 -20.406 1 72.19 137 PHE B N 1
ATOM 2872 C CA . PHE B 1 137 ? 1.414 -13.641 -19.188 1 72.19 137 PHE B CA 1
ATOM 2873 C C . PHE B 1 137 ? 1.144 -15.125 -19.391 1 72.19 137 PHE B C 1
ATOM 2875 O O . PHE B 1 137 ? 1.637 -15.961 -18.641 1 72.19 137 PHE B O 1
ATOM 2882 N N . THR B 1 138 ? 0.336 -15.422 -20.328 1 74.94 138 THR B N 1
ATOM 2883 C CA . THR B 1 138 ? 0.062 -16.844 -20.547 1 74.94 138 THR B CA 1
ATOM 2884 C C . THR B 1 138 ? -0.302 -17.094 -22.016 1 74.94 138 THR B C 1
ATOM 2886 O O . THR B 1 138 ? -0.833 -16.219 -22.688 1 74.94 138 THR B O 1
ATOM 2889 N N . ASP B 1 139 ? 0.012 -18.391 -22.375 1 81.69 139 ASP B N 1
ATOM 2890 C CA . ASP B 1 139 ? -0.346 -18.828 -23.719 1 81.69 139 ASP B CA 1
ATOM 2891 C C . ASP B 1 139 ? -1.451 -19.891 -23.672 1 81.69 139 ASP B C 1
ATOM 2893 O O . ASP B 1 139 ? -1.892 -20.375 -24.719 1 81.69 139 ASP B O 1
ATOM 2897 N N . ASP B 1 140 ? -1.905 -20.172 -22.516 1 87 140 ASP B N 1
ATOM 2898 C CA . ASP B 1 140 ? -2.961 -21.172 -22.375 1 87 140 ASP B CA 1
ATOM 2899 C C . ASP B 1 140 ? -4.324 -20.578 -22.75 1 87 140 ASP B C 1
ATOM 2901 O O . ASP B 1 140 ? -4.844 -19.719 -22.031 1 87 140 ASP B O 1
ATOM 2905 N N . PRO B 1 141 ? -4.879 -21.141 -23.766 1 89.25 141 PRO B N 1
ATOM 2906 C CA . PRO B 1 141 ? -6.145 -20.578 -24.25 1 89.25 141 PRO B CA 1
ATOM 2907 C C . PRO B 1 141 ? -7.262 -20.688 -23.203 1 89.25 141 PRO B C 1
ATOM 2909 O O . PRO B 1 141 ? -8.148 -19.828 -23.156 1 89.25 141 PRO B O 1
ATOM 2912 N N . ALA B 1 142 ? -7.234 -21.734 -22.469 1 90.44 142 ALA B N 1
ATOM 2913 C CA . ALA B 1 142 ? -8.273 -21.906 -21.453 1 90.44 142 ALA B CA 1
ATOM 2914 C C . ALA B 1 142 ? -8.164 -20.828 -20.375 1 90.44 142 ALA B C 1
ATOM 2916 O O . ALA B 1 142 ? -9.18 -20.266 -19.938 1 90.44 142 ALA B O 1
ATOM 2917 N N . VAL B 1 143 ? -7.027 -20.484 -20.047 1 88.75 143 VAL B N 1
ATOM 2918 C CA . VAL B 1 143 ? -6.781 -19.469 -19.047 1 88.75 143 VAL B CA 1
ATOM 2919 C C . VAL B 1 143 ? -7.102 -18.078 -19.625 1 88.75 143 VAL B C 1
ATOM 2921 O O . VAL B 1 143 ? -7.703 -17.25 -18.938 1 88.75 143 VAL B O 1
ATOM 2924 N N . LEU B 1 144 ? -6.734 -17.906 -20.828 1 88.56 144 LEU B N 1
ATOM 2925 C CA . LEU B 1 144 ? -7.008 -16.625 -21.484 1 88.56 144 LEU B CA 1
ATOM 2926 C C . LEU B 1 144 ? -8.508 -16.391 -21.609 1 88.56 144 LEU B C 1
ATOM 2928 O O . LEU B 1 144 ? -8.977 -15.258 -21.516 1 88.56 144 LEU B O 1
ATOM 2932 N N . GLY B 1 145 ? -9.242 -17.484 -21.859 1 88.5 145 GLY B N 1
ATOM 2933 C CA . GLY B 1 145 ? -10.688 -17.359 -21.922 1 88.5 145 GLY B CA 1
ATOM 2934 C C . GLY B 1 145 ? -11.305 -16.875 -20.609 1 88.5 145 GLY B C 1
ATOM 2935 O O . GLY B 1 145 ? -12.188 -16.031 -20.625 1 88.5 145 GLY B O 1
ATOM 2936 N N . ILE B 1 146 ? -10.82 -17.359 -19.547 1 89.31 146 ILE B N 1
ATOM 2937 C CA . ILE B 1 146 ? -11.289 -16.953 -18.234 1 89.31 146 ILE B CA 1
ATOM 2938 C C . ILE B 1 146 ? -10.875 -15.508 -17.953 1 89.31 146 ILE B C 1
ATOM 2940 O O . ILE B 1 146 ? -11.672 -14.711 -17.438 1 89.31 146 ILE B O 1
ATOM 2944 N N . ALA B 1 147 ? -9.641 -15.203 -18.328 1 85.81 147 ALA B N 1
ATOM 2945 C CA . ALA B 1 147 ? -9.141 -13.844 -18.125 1 85.81 147 ALA B CA 1
ATOM 2946 C C . ALA B 1 147 ? -9.984 -12.828 -18.906 1 85.81 147 ALA B C 1
ATOM 2948 O O . ALA B 1 147 ? -10.258 -11.734 -18.406 1 85.81 147 ALA B O 1
ATOM 2949 N N . LYS B 1 148 ? -10.367 -13.203 -20.016 1 84.94 148 LYS B N 1
ATOM 2950 C CA . LYS B 1 148 ? -11.195 -12.312 -20.828 1 84.94 148 LYS B CA 1
ATOM 2951 C C . LYS B 1 148 ? -12.547 -12.062 -20.172 1 84.94 148 LYS B C 1
ATOM 2953 O O . LYS B 1 148 ? -13.062 -10.945 -20.203 1 84.94 148 LYS B O 1
ATOM 2958 N N . SER B 1 149 ? -13.062 -13.094 -19.562 1 86.19 149 SER B N 1
ATOM 2959 C CA . SER B 1 149 ? -14.312 -12.914 -18.844 1 86.19 149 SER B CA 1
ATOM 2960 C C . SER B 1 149 ? -14.117 -12.047 -17.609 1 86.19 149 SER B C 1
ATOM 2962 O O . SER B 1 149 ? -15.062 -11.414 -17.125 1 86.19 149 SER B O 1
ATOM 2964 N N . GLY B 1 150 ? -12.938 -12.016 -17.125 1 89.06 150 GLY B N 1
ATOM 2965 C CA . GLY B 1 150 ? -12.609 -11.258 -15.922 1 89.06 150 GLY B CA 1
ATOM 2966 C C . GLY B 1 150 ? -12.422 -9.773 -16.188 1 89.06 150 GLY B C 1
ATOM 2967 O O . GLY B 1 150 ? -12.258 -8.992 -15.25 1 89.06 150 GLY B O 1
ATOM 2968 N N . VAL B 1 151 ? -12.523 -9.391 -17.469 1 85.25 151 VAL B N 1
ATOM 2969 C CA . VAL B 1 151 ? -12.367 -7.988 -17.844 1 85.25 151 VAL B CA 1
ATOM 2970 C C . VAL B 1 151 ? -13.43 -7.145 -17.141 1 85.25 151 VAL B C 1
ATOM 2972 O O . VAL B 1 151 ? -13.164 -6.012 -16.734 1 85.25 151 VAL B O 1
ATOM 2975 N N . TRP B 1 152 ? -14.547 -7.703 -16.922 1 84.5 152 TRP B N 1
ATOM 2976 C CA . TRP B 1 152 ? -15.633 -6.996 -16.266 1 84.5 152 TRP B CA 1
ATOM 2977 C C . TRP B 1 152 ? -15.297 -6.723 -14.797 1 84.5 152 TRP B C 1
ATOM 2979 O O . TRP B 1 152 ? -15.617 -5.652 -14.273 1 84.5 152 TRP B O 1
ATOM 2989 N N . PHE B 1 153 ? -14.664 -7.664 -14.219 1 89 153 PHE B N 1
ATOM 2990 C CA . PHE B 1 153 ? -14.227 -7.496 -12.836 1 89 153 PHE B CA 1
ATOM 2991 C C . PHE B 1 153 ? -13.086 -6.488 -12.75 1 89 153 PHE B C 1
ATOM 2993 O O . PHE B 1 153 ? -13.141 -5.559 -11.938 1 89 153 PHE B O 1
ATOM 3000 N N . VAL B 1 154 ? -12.133 -6.57 -13.633 1 90.19 154 VAL B N 1
ATOM 3001 C CA . VAL B 1 154 ? -10.922 -5.766 -13.547 1 90.19 154 VAL B CA 1
ATOM 3002 C C . VAL B 1 154 ? -11.203 -4.344 -14.023 1 90.19 154 VAL B C 1
ATOM 3004 O O . VAL B 1 154 ? -10.836 -3.375 -13.359 1 90.19 154 VAL B O 1
ATOM 3007 N N . ALA B 1 155 ? -11.891 -4.234 -15.133 1 89.44 155 ALA B N 1
ATOM 3008 C CA . ALA B 1 155 ? -12.086 -2.924 -15.742 1 89.44 155 ALA B CA 1
ATOM 3009 C C . ALA B 1 155 ? -13.242 -2.18 -15.078 1 89.44 155 ALA B C 1
ATOM 3011 O O . ALA B 1 155 ? -13.086 -1.038 -14.641 1 89.44 155 ALA B O 1
ATOM 3012 N N . ILE B 1 156 ? -14.352 -2.766 -14.867 1 84.19 156 ILE B N 1
ATOM 3013 C CA . ILE B 1 156 ? -15.562 -2.078 -14.422 1 84.19 156 ILE B CA 1
ATOM 3014 C C . ILE B 1 156 ? -15.422 -1.678 -12.961 1 84.19 156 ILE B C 1
ATOM 3016 O O . ILE B 1 156 ? -16.016 -0.685 -12.523 1 84.19 156 ILE B O 1
ATOM 3020 N N . SER B 1 157 ? -14.609 -2.355 -12.273 1 91.12 157 SER B N 1
ATOM 3021 C CA . SER B 1 157 ? -14.461 -2.07 -10.844 1 91.12 157 SER B CA 1
ATOM 3022 C C . SER B 1 157 ? -13.508 -0.896 -10.617 1 91.12 157 SER B C 1
ATOM 3024 O O . SER B 1 157 ? -13.43 -0.364 -9.508 1 91.12 157 SER B O 1
ATOM 3026 N N . GLN B 1 158 ? -12.859 -0.415 -11.625 1 91.81 158 GLN B N 1
ATOM 3027 C CA . GLN B 1 158 ? -11.75 0.513 -11.461 1 91.81 158 GLN B CA 1
ATOM 3028 C C . GLN B 1 158 ? -12.227 1.852 -10.906 1 91.81 158 GLN B C 1
ATOM 3030 O O . GLN B 1 158 ? -11.609 2.408 -9.992 1 91.81 158 GLN B O 1
ATOM 3035 N N . PRO B 1 159 ? -13.336 2.408 -11.422 1 91.25 159 PRO B N 1
ATOM 3036 C CA . PRO B 1 159 ? -13.781 3.676 -10.844 1 91.25 159 PRO B CA 1
ATOM 3037 C C . PRO B 1 159 ? -14.102 3.561 -9.352 1 91.25 159 PRO B C 1
ATOM 3039 O O . PRO B 1 159 ? -13.773 4.465 -8.578 1 91.25 159 PRO B O 1
ATOM 3042 N N . ILE B 1 160 ? -14.695 2.484 -8.977 1 93.75 160 ILE B N 1
ATOM 3043 C CA . ILE B 1 160 ? -15.023 2.234 -7.574 1 93.75 160 ILE B CA 1
ATOM 3044 C C . ILE B 1 160 ? -13.734 2.086 -6.762 1 93.75 160 ILE B C 1
ATOM 3046 O O . ILE B 1 160 ? -13.617 2.645 -5.672 1 93.75 160 ILE B O 1
ATOM 3050 N N . ASN B 1 161 ? -12.844 1.388 -7.344 1 94.62 161 ASN B N 1
ATOM 3051 C CA . ASN B 1 161 ? -11.555 1.181 -6.691 1 94.62 161 ASN B CA 1
ATOM 3052 C C . ASN B 1 161 ? -10.82 2.5 -6.469 1 94.62 161 ASN B C 1
ATOM 3054 O O . ASN B 1 161 ? -10.273 2.738 -5.391 1 94.62 161 ASN B O 1
ATOM 3058 N N . ALA B 1 162 ? -10.828 3.26 -7.477 1 94.62 162 ALA B N 1
ATOM 3059 C CA . ALA B 1 162 ? -10.141 4.547 -7.395 1 94.62 162 ALA B CA 1
ATOM 3060 C C . ALA B 1 162 ? -10.734 5.414 -6.289 1 94.62 162 ALA B C 1
ATOM 3062 O O . ALA B 1 162 ? -10 6 -5.488 1 94.62 162 ALA B O 1
ATOM 3063 N N . VAL B 1 163 ? -12.016 5.469 -6.223 1 93.81 163 VAL B N 1
ATOM 3064 C CA . VAL B 1 163 ? -12.695 6.27 -5.207 1 93.81 163 VAL B CA 1
ATOM 3065 C C . VAL B 1 163 ? -12.398 5.703 -3.82 1 93.81 163 VAL B C 1
ATOM 3067 O O . VAL B 1 163 ? -12.148 6.457 -2.877 1 93.81 163 VAL B O 1
ATOM 3070 N N . ALA B 1 164 ? -12.453 4.43 -3.725 1 95.88 164 ALA B N 1
ATOM 3071 C CA . ALA B 1 164 ? -12.188 3.783 -2.441 1 95.88 164 ALA B CA 1
ATOM 3072 C C . ALA B 1 164 ? -10.781 4.117 -1.946 1 95.88 164 ALA B C 1
ATOM 3074 O O . ALA B 1 164 ? -10.586 4.418 -0.767 1 95.88 164 ALA B O 1
ATOM 3075 N N . PHE B 1 165 ? -9.836 4.094 -2.805 1 96 165 PHE B N 1
ATOM 3076 C CA . PHE B 1 165 ? -8.461 4.383 -2.41 1 96 165 PHE B CA 1
ATOM 3077 C C . PHE B 1 165 ? -8.305 5.852 -2.043 1 96 165 PHE B C 1
ATOM 3079 O O . PHE B 1 165 ? -7.594 6.184 -1.09 1 96 165 PHE B O 1
ATOM 3086 N N . VAL B 1 166 ? -8.898 6.691 -2.814 1 95.12 166 VAL B N 1
ATOM 3087 C CA . VAL B 1 166 ? -8.844 8.117 -2.502 1 95.12 166 VAL B CA 1
ATOM 3088 C C . VAL B 1 166 ? -9.453 8.367 -1.125 1 95.12 166 VAL B C 1
ATOM 3090 O O . VAL B 1 166 ? -8.898 9.117 -0.319 1 95.12 166 VAL B O 1
ATOM 3093 N N . VAL B 1 167 ? -10.57 7.754 -0.881 1 95.31 167 VAL B N 1
ATOM 3094 C CA . VAL B 1 167 ? -11.258 7.926 0.396 1 95.31 167 VAL B CA 1
ATOM 3095 C C . VAL B 1 167 ? -10.359 7.445 1.532 1 95.31 167 VAL B C 1
ATOM 3097 O O . VAL B 1 167 ? -10.273 8.086 2.582 1 95.31 167 VAL B O 1
ATOM 3100 N N . ASP B 1 168 ? -9.695 6.363 1.382 1 95.25 168 ASP B N 1
ATOM 3101 C CA . ASP B 1 168 ? -8.734 5.898 2.377 1 95.25 168 ASP B CA 1
ATOM 3102 C C . ASP B 1 168 ? -7.668 6.957 2.646 1 95.25 168 ASP B C 1
ATOM 3104 O O . ASP B 1 168 ? -7.332 7.227 3.801 1 95.25 168 ASP B O 1
ATOM 3108 N N . GLY B 1 169 ? -7.16 7.461 1.59 1 94.88 169 GLY B N 1
ATOM 3109 C CA . GLY B 1 169 ? -6.18 8.523 1.747 1 94.88 169 GLY B CA 1
ATOM 3110 C C . GLY B 1 169 ? -6.703 9.711 2.535 1 94.88 169 GLY B C 1
ATOM 3111 O O . GLY B 1 169 ? -5.969 10.305 3.326 1 94.88 169 GLY B O 1
ATOM 3112 N N . LEU B 1 170 ? -7.922 10.008 2.273 1 95 170 LEU B N 1
ATOM 3113 C CA . LEU B 1 170 ? -8.531 11.133 2.977 1 95 170 LEU B CA 1
ATOM 3114 C C . LEU B 1 170 ? -8.68 10.836 4.465 1 95 170 LEU B C 1
ATOM 3116 O O . LEU B 1 170 ? -8.422 11.695 5.305 1 95 170 LEU B O 1
ATOM 3120 N N . TYR B 1 171 ? -9.094 9.562 4.84 1 95.25 171 TYR B N 1
ATOM 3121 C CA . TYR B 1 171 ? -9.133 9.148 6.238 1 95.25 171 TYR B CA 1
ATOM 3122 C C . TYR B 1 171 ? -7.785 9.391 6.91 1 95.25 171 TYR B C 1
ATOM 3124 O O . TYR B 1 171 ? -7.719 9.945 8.008 1 95.25 171 TYR B O 1
ATOM 3132 N N . TYR B 1 172 ? -6.789 8.961 6.195 1 95.12 172 TYR B N 1
ATOM 3133 C CA . TYR B 1 172 ? -5.445 8.992 6.766 1 95.12 172 TYR B CA 1
ATOM 3134 C C . TYR B 1 172 ? -4.949 10.43 6.898 1 95.12 172 TYR B C 1
ATOM 3136 O O . TYR B 1 172 ? -4.246 10.766 7.855 1 95.12 172 TYR B O 1
ATOM 3144 N N . GLY B 1 173 ? -5.371 11.242 5.973 1 94.25 173 GLY B N 1
ATOM 3145 C CA . GLY B 1 173 ? -4.969 12.641 6.008 1 94.25 173 GLY B CA 1
ATOM 3146 C C . GLY B 1 173 ? -5.461 13.367 7.242 1 94.25 173 GLY B C 1
ATOM 3147 O O . GLY B 1 173 ? -4.809 14.305 7.723 1 94.25 173 GLY B O 1
ATOM 3148 N N . VAL B 1 174 ? -6.578 12.961 7.73 1 94.25 174 VAL B N 1
ATOM 3149 C CA . VAL B 1 174 ? -7.125 13.641 8.898 1 94.25 174 VAL B CA 1
ATOM 3150 C C . VAL B 1 174 ? -7.043 12.719 10.117 1 94.25 174 VAL B C 1
ATOM 3152 O O . VAL B 1 174 ? -7.676 12.977 11.141 1 94.25 174 VAL B O 1
ATOM 3155 N N . SER B 1 175 ? -6.336 11.562 9.977 1 94.38 175 SER B N 1
ATOM 3156 C CA . SER B 1 175 ? -6.051 10.609 11.047 1 94.38 175 SER B CA 1
ATOM 3157 C C . SER B 1 175 ? -7.332 10 11.602 1 94.38 175 SER B C 1
ATOM 3159 O O . SER B 1 175 ? -7.461 9.797 12.812 1 94.38 175 SER B O 1
ATOM 3161 N N . ASP B 1 176 ? -8.289 9.883 10.805 1 94.88 176 ASP B N 1
ATOM 3162 C CA . ASP B 1 176 ? -9.5 9.164 11.172 1 94.88 176 ASP B CA 1
ATOM 3163 C C . ASP B 1 176 ? -9.312 7.656 11.039 1 94.88 176 ASP B C 1
ATOM 3165 O O . ASP B 1 176 ? -10.086 6.984 10.352 1 94.88 176 ASP B O 1
ATOM 3169 N N . PHE B 1 177 ? -8.422 7.059 11.773 1 95.5 177 PHE B N 1
ATOM 3170 C CA . PHE B 1 177 ? -7.961 5.68 11.648 1 95.5 177 PHE B CA 1
ATOM 3171 C C . PHE B 1 177 ? -8.992 4.711 12.219 1 95.5 177 PHE B C 1
ATOM 3173 O O . PHE B 1 177 ? -9.164 3.604 11.703 1 95.5 177 PHE B O 1
ATOM 3180 N N . ALA B 1 178 ? -9.664 5.164 13.234 1 95.44 178 ALA B N 1
ATOM 3181 C CA . ALA B 1 178 ? -10.664 4.289 13.836 1 95.44 178 ALA B CA 1
ATOM 3182 C C . ALA B 1 178 ? -11.781 3.969 12.852 1 95.44 178 ALA B C 1
ATOM 3184 O O . ALA B 1 178 ? -12.133 2.801 12.656 1 95.44 178 ALA B O 1
ATOM 3185 N N . TYR B 1 179 ? -12.32 4.996 12.266 1 95.88 179 TYR B N 1
ATOM 3186 C CA . TYR B 1 179 ? -13.383 4.766 11.289 1 95.88 179 TYR B CA 1
ATOM 3187 C C . TYR B 1 179 ? -12.875 3.924 10.125 1 95.88 179 TYR B C 1
ATOM 3189 O O . TYR B 1 179 ? -13.578 3.031 9.648 1 95.88 179 TYR B O 1
ATOM 3197 N N . ALA B 1 180 ? -11.672 4.238 9.656 1 96.25 180 ALA B N 1
ATOM 3198 C CA . ALA B 1 180 ? -11.086 3.479 8.555 1 96.25 180 ALA B CA 1
ATOM 3199 C C . ALA B 1 180 ? -11.008 1.991 8.898 1 96.25 180 ALA B C 1
ATOM 3201 O O . ALA B 1 180 ? -11.383 1.145 8.078 1 96.25 180 ALA B O 1
ATOM 3202 N N . ALA B 1 181 ? -10.555 1.667 10.086 1 97.56 181 ALA B N 1
ATOM 3203 C CA . ALA B 1 181 ? -10.375 0.281 10.508 1 97.56 181 ALA B CA 1
ATOM 3204 C C . ALA B 1 181 ? -11.727 -0.413 10.688 1 97.56 181 ALA B C 1
ATOM 3206 O O . ALA B 1 181 ? -11.953 -1.489 10.125 1 97.56 181 ALA B O 1
ATOM 3207 N N . TYR B 1 182 ? -12.641 0.226 11.375 1 97.38 182 TYR B N 1
ATOM 3208 C CA . TYR B 1 182 ? -13.922 -0.404 11.664 1 97.38 182 TYR B CA 1
ATOM 3209 C C . TYR B 1 182 ? -14.75 -0.57 10.398 1 97.38 182 TYR B C 1
ATOM 3211 O O . TYR B 1 182 ? -15.422 -1.587 10.219 1 97.38 182 TYR B O 1
ATOM 3219 N N . SER B 1 183 ? -14.766 0.439 9.586 1 97.19 183 SER B N 1
ATOM 3220 C CA . SER B 1 183 ? -15.523 0.331 8.344 1 97.19 183 SER B CA 1
ATOM 3221 C C . SER B 1 183 ? -14.969 -0.769 7.445 1 97.19 183 SER B C 1
ATOM 3223 O O . SER B 1 183 ? -15.719 -1.436 6.73 1 97.19 183 SER B O 1
ATOM 3225 N N . MET B 1 184 ? -13.609 -0.963 7.492 1 97.94 184 MET B N 1
ATOM 3226 C CA . MET B 1 184 ? -13 -2.027 6.703 1 97.94 184 MET B CA 1
ATOM 3227 C C . MET B 1 184 ? -13.406 -3.398 7.227 1 97.94 184 MET B C 1
ATOM 3229 O O . MET B 1 184 ? -13.68 -4.312 6.445 1 97.94 184 MET B O 1
ATOM 3233 N N . PHE B 1 185 ? -13.43 -3.535 8.531 1 97.88 185 PHE B N 1
ATOM 3234 C CA . PHE B 1 185 ? -13.852 -4.789 9.141 1 97.88 185 PHE B CA 1
ATOM 3235 C C . PHE B 1 185 ? -15.281 -5.133 8.734 1 97.88 185 PHE B C 1
ATOM 3237 O O . PHE B 1 185 ? -15.578 -6.281 8.391 1 97.88 185 PHE B O 1
ATOM 3244 N N . PHE B 1 186 ? -16.078 -4.156 8.75 1 98.06 186 PHE B N 1
ATOM 3245 C CA . PHE B 1 186 ? -17.469 -4.371 8.391 1 98.06 186 PHE B CA 1
ATOM 3246 C C . PHE B 1 186 ? -17.609 -4.715 6.91 1 98.06 186 PHE B C 1
ATOM 3248 O O . PHE B 1 186 ? -18.328 -5.648 6.543 1 98.06 186 PHE B O 1
ATOM 3255 N N . ALA B 1 187 ? -17 -3.928 6.051 1 98 187 ALA B N 1
ATOM 3256 C CA . ALA B 1 187 ? -17.031 -4.199 4.617 1 98 187 ALA B CA 1
ATOM 3257 C C . ALA B 1 187 ? -16.5 -5.598 4.312 1 98 187 ALA B C 1
ATOM 3259 O O . ALA B 1 187 ? -17.078 -6.328 3.506 1 98 187 ALA B O 1
ATOM 3260 N N . GLY B 1 188 ? -15.391 -5.945 5.008 1 98.25 188 GLY B N 1
ATOM 3261 C CA . GLY B 1 188 ? -14.812 -7.27 4.828 1 98.25 188 GLY B CA 1
ATOM 3262 C C . GLY B 1 188 ? -15.734 -8.383 5.289 1 98.25 188 GLY B C 1
ATOM 3263 O O . GLY B 1 188 ? -15.859 -9.414 4.617 1 98.25 188 GLY B O 1
ATOM 3264 N N . ALA B 1 189 ? -16.359 -8.172 6.422 1 98.38 189 ALA B N 1
ATOM 3265 C CA . ALA B 1 189 ? -17.234 -9.195 6.977 1 98.38 189 ALA B CA 1
ATOM 3266 C C . ALA B 1 189 ? -18.438 -9.43 6.059 1 98.38 189 ALA B C 1
ATOM 3268 O O . ALA B 1 189 ? -18.781 -10.578 5.758 1 98.38 189 ALA B O 1
ATOM 3269 N N . ILE B 1 190 ? -19.016 -8.375 5.621 1 98.5 190 ILE B N 1
ATOM 3270 C CA . ILE B 1 190 ? -20.188 -8.484 4.758 1 98.5 190 ILE B CA 1
ATOM 3271 C C . ILE B 1 190 ? -19.797 -9.141 3.438 1 98.5 190 ILE B C 1
ATOM 3273 O O . ILE B 1 190 ? -20.484 -10.055 2.963 1 98.5 190 ILE B O 1
ATOM 3277 N N . SER B 1 191 ? -18.75 -8.688 2.848 1 98.38 191 SER B N 1
ATOM 3278 C CA . SER B 1 191 ? -18.312 -9.25 1.58 1 98.38 191 SER B CA 1
ATOM 3279 C C . SER B 1 191 ? -17.922 -10.719 1.736 1 98.38 191 SER B C 1
ATOM 3281 O O . SER B 1 191 ? -18.188 -11.531 0.852 1 98.38 191 SER B O 1
ATOM 3283 N N . SER B 1 192 ? -17.25 -11.016 2.879 1 98.19 192 SER B N 1
ATOM 3284 C CA . SER B 1 192 ? -16.859 -12.406 3.127 1 98.19 192 SER B CA 1
ATOM 3285 C C . SER B 1 192 ? -18.078 -13.305 3.238 1 98.19 192 SER B C 1
ATOM 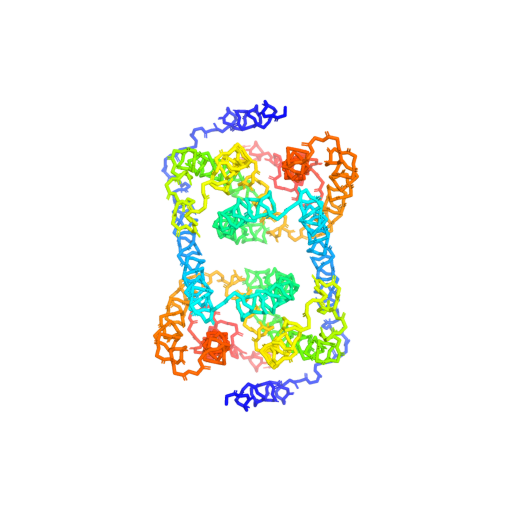3287 O O . SER B 1 192 ? -18.094 -14.414 2.699 1 98.19 192 SER B O 1
ATOM 3289 N N . ALA B 1 193 ? -19.062 -12.859 3.938 1 98.38 193 ALA B N 1
ATOM 3290 C CA . ALA B 1 193 ? -20.297 -13.617 4.02 1 98.38 193 ALA B CA 1
ATOM 3291 C C . ALA B 1 193 ? -20.906 -13.82 2.635 1 98.38 193 ALA B C 1
ATOM 3293 O O . ALA B 1 193 ? -21.375 -14.914 2.309 1 98.38 193 ALA B O 1
ATOM 3294 N N . PHE B 1 194 ? -20.922 -12.812 1.847 1 98.38 194 PHE B N 1
ATOM 3295 C CA . PHE B 1 194 ? -21.438 -12.891 0.486 1 98.38 194 PHE B CA 1
ATOM 3296 C C . PHE B 1 194 ? -20.641 -13.875 -0.346 1 98.38 194 PHE B C 1
ATOM 3298 O O . PHE B 1 194 ? -21.203 -14.664 -1.105 1 98.38 194 PHE B O 1
ATOM 3305 N N . LEU B 1 195 ? -19.328 -13.812 -0.215 1 97.75 195 LEU B N 1
ATOM 3306 C CA . LEU B 1 195 ? -18.438 -14.711 -0.947 1 97.75 195 LEU B CA 1
ATOM 3307 C C . LEU B 1 195 ? -18.75 -16.172 -0.626 1 97.75 195 LEU B C 1
ATOM 3309 O O . LEU B 1 195 ? -18.797 -17.016 -1.526 1 97.75 195 LEU B O 1
ATOM 3313 N N . LEU B 1 196 ? -19 -16.469 0.629 1 97.38 196 LEU B N 1
ATOM 3314 C CA . LEU B 1 196 ? -19.219 -17.828 1.084 1 97.38 196 LEU B CA 1
ATOM 3315 C C . LEU B 1 196 ? -20.516 -18.391 0.507 1 97.38 196 LEU B C 1
ATOM 3317 O O . LEU B 1 196 ? -20.641 -19.594 0.321 1 97.38 196 LEU B O 1
ATOM 3321 N N . VAL B 1 197 ? -21.438 -17.562 0.162 1 97.31 197 VAL B N 1
ATOM 3322 C CA . VAL B 1 197 ? -22.719 -17.984 -0.374 1 97.31 197 VAL B CA 1
ATOM 3323 C C . VAL B 1 197 ? -22.688 -17.953 -1.9 1 97.31 197 VAL B C 1
ATOM 3325 O O . VAL B 1 197 ? -23.188 -18.875 -2.561 1 97.31 197 VAL B O 1
ATOM 3328 N N . ALA B 1 198 ? -22.141 -16.984 -2.492 1 96.94 198 ALA B N 1
ATOM 3329 C CA . ALA B 1 198 ? -22.203 -16.734 -3.93 1 96.94 198 ALA B CA 1
ATOM 3330 C C . ALA B 1 198 ? -21.203 -17.594 -4.684 1 96.94 198 ALA B C 1
ATOM 3332 O O . ALA B 1 198 ? -21.469 -18.047 -5.801 1 96.94 198 ALA B O 1
ATOM 3333 N N . ALA B 1 199 ? -20.031 -17.812 -4.133 1 95.31 199 ALA B N 1
ATOM 3334 C CA . ALA B 1 199 ? -18.969 -18.531 -4.836 1 95.31 199 ALA B CA 1
ATOM 3335 C C . ALA B 1 199 ? -19.375 -19.969 -5.133 1 95.31 199 ALA B C 1
ATOM 3337 O O . ALA B 1 199 ? -19.203 -20.453 -6.254 1 95.31 199 ALA B O 1
ATOM 3338 N N . PRO B 1 200 ? -19.984 -20.719 -4.121 1 94.88 200 PRO B N 1
ATOM 3339 C CA . PRO B 1 200 ? -20.406 -22.094 -4.41 1 94.88 200 PRO B CA 1
ATOM 3340 C C . PRO B 1 200 ? -21.516 -22.156 -5.453 1 94.88 200 PRO B C 1
ATOM 3342 O O . PRO B 1 200 ? -21.625 -23.141 -6.195 1 94.88 200 PRO B O 1
ATOM 3345 N N . GLU B 1 201 ? -22.281 -21.125 -5.602 1 95.38 201 GLU B N 1
ATOM 3346 C CA . GLU B 1 201 ? -23.422 -21.125 -6.508 1 95.38 201 GLU B CA 1
ATOM 3347 C C . GLU B 1 201 ? -23.031 -20.609 -7.891 1 95.38 201 GLU B C 1
ATOM 3349 O O . GLU B 1 201 ? -23.516 -21.125 -8.906 1 95.38 201 GLU B O 1
ATOM 3354 N N . PHE B 1 202 ? -22.156 -19.609 -7.996 1 95.38 202 PHE B N 1
ATOM 3355 C CA . PHE B 1 202 ? -21.922 -18.938 -9.266 1 95.38 202 PHE B CA 1
ATOM 3356 C C . PHE B 1 202 ? -20.453 -19.062 -9.68 1 95.38 202 PHE B C 1
ATOM 3358 O O . PHE B 1 202 ? -20.031 -18.438 -10.656 1 95.38 202 PHE B O 1
ATOM 3365 N N . GLY B 1 203 ? -19.656 -19.797 -8.891 1 94.44 203 GLY B N 1
ATOM 3366 C CA . GLY B 1 203 ? -18.25 -20.031 -9.234 1 94.44 203 GLY B CA 1
ATOM 3367 C C . GLY B 1 203 ? -17.422 -18.766 -9.203 1 94.44 203 GLY B C 1
ATOM 3368 O O . GLY B 1 203 ? -17.5 -17.984 -8.25 1 94.44 203 GLY B O 1
ATOM 3369 N N . LEU B 1 204 ? -16.672 -18.516 -10.289 1 94.5 204 LEU B N 1
ATOM 3370 C CA . LEU B 1 204 ? -15.781 -17.359 -10.344 1 94.5 204 LEU B CA 1
ATOM 3371 C C . LEU B 1 204 ? -16.578 -16.062 -10.406 1 94.5 204 LEU B C 1
ATOM 3373 O O . LEU B 1 204 ? -16.156 -15.031 -9.875 1 94.5 204 LEU B O 1
ATOM 3377 N N . GLY B 1 205 ? -17.672 -16.203 -11.07 1 94.44 205 GLY B N 1
ATOM 3378 C CA . GLY B 1 205 ? -18.531 -15.031 -11.086 1 94.44 205 GLY B CA 1
ATOM 3379 C C . GLY B 1 205 ? -18.938 -14.562 -9.695 1 94.44 205 GLY B C 1
ATOM 3380 O O . GLY B 1 205 ? -19 -13.359 -9.43 1 94.44 205 GLY B O 1
ATOM 3381 N N . GLY B 1 206 ? -19.219 -15.523 -8.836 1 95.88 206 GLY B N 1
ATOM 3382 C CA . GLY B 1 206 ? -19.531 -15.203 -7.457 1 95.88 206 GLY B CA 1
ATOM 3383 C C . GLY B 1 206 ? -18.375 -14.594 -6.699 1 95.88 206 GLY B C 1
ATOM 3384 O O . GLY B 1 206 ? -18.562 -13.672 -5.898 1 95.88 206 GLY B O 1
ATOM 3385 N N . VAL B 1 207 ? -17.188 -15.055 -6.969 1 96.19 207 VAL B N 1
ATOM 3386 C CA . VAL B 1 207 ? -15.984 -14.531 -6.332 1 96.19 207 VAL B CA 1
ATOM 3387 C C . VAL B 1 207 ? -15.758 -13.086 -6.75 1 96.19 207 VAL B C 1
ATOM 3389 O O . VAL B 1 207 ? -15.547 -12.211 -5.906 1 96.19 207 VAL B O 1
ATOM 3392 N N . TRP B 1 208 ? -15.875 -12.797 -8.031 1 96 208 TRP B N 1
ATOM 3393 C CA . TRP B 1 208 ? -15.641 -11.453 -8.555 1 96 208 TRP B CA 1
ATOM 3394 C C . TRP B 1 208 ? -16.719 -10.492 -8.078 1 96 208 TRP B C 1
ATOM 3396 O O . TRP B 1 208 ? -16.438 -9.336 -7.75 1 96 208 TRP B O 1
ATOM 3406 N N . ALA B 1 209 ? -17.906 -11.023 -7.984 1 95.62 209 ALA B N 1
ATOM 3407 C CA . ALA B 1 209 ? -18.984 -10.203 -7.453 1 95.62 209 ALA B CA 1
ATOM 3408 C C . ALA B 1 209 ? -18.734 -9.852 -5.992 1 95.62 209 ALA B C 1
ATOM 3410 O O . ALA B 1 209 ? -19.047 -8.734 -5.551 1 95.62 209 ALA B O 1
ATOM 3411 N N . GLY B 1 210 ? -18.234 -10.781 -5.281 1 96.69 210 GLY B N 1
ATOM 3412 C CA . GLY B 1 210 ? -17.906 -10.523 -3.887 1 96.69 210 GLY B CA 1
ATOM 3413 C C . GLY B 1 210 ? -16.812 -9.484 -3.711 1 96.69 210 GLY B C 1
ATOM 3414 O O . GLY B 1 210 ? -16.875 -8.664 -2.795 1 96.69 210 GLY B O 1
ATOM 3415 N N . LEU B 1 211 ? -15.875 -9.5 -4.539 1 96.06 211 LEU B N 1
ATOM 3416 C CA . LEU B 1 211 ? -14.781 -8.531 -4.473 1 96.06 211 LEU B CA 1
ATOM 3417 C C . LEU B 1 211 ? -15.258 -7.141 -4.879 1 96.06 211 LEU B C 1
ATOM 3419 O O . LEU B 1 211 ? -14.844 -6.141 -4.289 1 96.06 211 LEU B O 1
ATOM 3423 N N . ILE B 1 212 ? -16.109 -7.117 -5.871 1 95.62 212 ILE B N 1
ATOM 3424 C CA . ILE B 1 212 ? -16.703 -5.844 -6.27 1 95.62 212 ILE B CA 1
ATOM 3425 C C . ILE B 1 212 ? -17.531 -5.281 -5.121 1 95.62 212 ILE B C 1
ATOM 3427 O O . ILE B 1 212 ? -17.5 -4.078 -4.852 1 95.62 212 ILE B O 1
ATOM 3431 N N . LEU B 1 213 ? -18.234 -6.164 -4.5 1 96.31 213 LEU B N 1
ATOM 3432 C CA . LEU B 1 213 ? -19.016 -5.75 -3.338 1 96.31 213 LEU B CA 1
ATOM 3433 C C . LEU B 1 213 ? -18.109 -5.18 -2.252 1 96.31 213 LEU B C 1
ATOM 3435 O O . LEU B 1 213 ? -18.438 -4.156 -1.646 1 96.31 213 LEU B O 1
ATOM 3439 N N . PHE B 1 214 ? -17.047 -5.816 -2.006 1 97.19 214 PHE B N 1
ATOM 3440 C CA . PHE B 1 214 ? -16.078 -5.375 -1.007 1 97.19 214 PHE B CA 1
ATOM 3441 C C . PHE B 1 214 ? -15.633 -3.945 -1.283 1 97.19 214 PHE B C 1
ATOM 3443 O O . PHE B 1 214 ? -15.672 -3.094 -0.394 1 97.19 214 PHE B O 1
ATOM 3450 N N . MET B 1 215 ? -15.25 -3.658 -2.488 1 96 215 MET B N 1
ATOM 3451 C CA . MET B 1 215 ? -14.766 -2.334 -2.869 1 96 215 MET B CA 1
ATOM 3452 C C . MET B 1 215 ? -15.906 -1.316 -2.854 1 96 215 MET B C 1
ATOM 3454 O O . MET B 1 215 ? -15.695 -0.154 -2.5 1 96 215 MET B O 1
ATOM 3458 N N . SER B 1 216 ? -17.078 -1.744 -3.254 1 96 216 SER B N 1
ATOM 3459 C CA . SER B 1 216 ? -18.234 -0.857 -3.248 1 96 216 SER B CA 1
ATOM 3460 C C . SER B 1 216 ? -18.578 -0.422 -1.83 1 96 216 SER B C 1
ATOM 3462 O O . SER B 1 216 ? -18.875 0.751 -1.591 1 96 216 SER B O 1
ATOM 3464 N N . LEU B 1 217 ? -18.562 -1.377 -0.961 1 97 217 LEU B N 1
ATOM 3465 C CA . LEU B 1 217 ? -18.859 -1.057 0.432 1 97 217 LEU B CA 1
ATOM 3466 C C . LEU B 1 217 ? -17.828 -0.08 0.989 1 97 217 LEU B C 1
ATOM 3468 O O . LEU B 1 217 ? -18.172 0.825 1.752 1 97 217 LEU B O 1
ATOM 3472 N N . ARG B 1 218 ? -16.609 -0.255 0.614 1 96.19 218 ARG B N 1
ATOM 3473 C CA . ARG B 1 218 ? -15.547 0.659 1.023 1 96.19 218 ARG B CA 1
ATOM 3474 C C . ARG B 1 218 ? -15.812 2.07 0.515 1 96.19 218 ARG B C 1
ATOM 3476 O O . ARG B 1 218 ? -15.695 3.041 1.268 1 96.19 218 ARG B O 1
ATOM 3483 N N . ALA B 1 219 ? -16.156 2.137 -0.716 1 94.88 219 ALA B N 1
ATOM 3484 C CA . ALA B 1 219 ? -16.422 3.439 -1.323 1 94.88 219 ALA B CA 1
ATOM 3485 C C . ALA B 1 219 ? -17.641 4.102 -0.692 1 94.88 219 ALA B C 1
ATOM 3487 O O . ALA B 1 219 ? -17.609 5.285 -0.353 1 94.88 219 ALA B O 1
ATOM 3488 N N . VAL B 1 220 ? -18.672 3.35 -0.493 1 94.56 220 VAL B N 1
ATOM 3489 C CA . VAL B 1 220 ? -19.906 3.871 0.06 1 94.56 220 VAL B CA 1
ATOM 3490 C C . VAL B 1 220 ? -19.688 4.305 1.507 1 94.56 220 VAL B C 1
ATOM 3492 O O . VAL B 1 220 ? -20.172 5.367 1.922 1 94.56 220 VAL B O 1
ATOM 3495 N N . ALA B 1 221 ? -19.062 3.459 2.256 1 94.31 221 ALA B N 1
ATOM 3496 C CA . ALA B 1 221 ? -18.766 3.828 3.635 1 94.31 221 ALA B CA 1
ATOM 3497 C C . ALA B 1 221 ? -17.969 5.137 3.691 1 94.31 221 ALA B C 1
ATOM 3499 O O . ALA B 1 221 ? -18.203 5.973 4.566 1 94.31 221 ALA B O 1
ATOM 3500 N N . GLY B 1 222 ? -17.078 5.262 2.838 1 91.69 222 GLY B N 1
ATOM 3501 C CA . GLY B 1 222 ? -16.281 6.473 2.785 1 91.69 222 GLY B CA 1
ATOM 3502 C C . GLY B 1 222 ? -17.078 7.711 2.445 1 91.69 222 GLY B C 1
ATOM 3503 O O . GLY B 1 222 ? -16.969 8.734 3.123 1 91.69 222 GLY B O 1
ATOM 3504 N N . LEU B 1 223 ? -17.844 7.602 1.454 1 87.56 223 LEU B N 1
ATOM 3505 C CA . LEU B 1 223 ? -18.656 8.742 1.048 1 87.56 223 LEU B CA 1
ATOM 3506 C C . LEU B 1 223 ? -19.672 9.094 2.129 1 87.56 223 LEU B C 1
ATOM 3508 O O . LEU B 1 223 ? -19.953 10.273 2.359 1 87.56 223 LEU B O 1
ATOM 3512 N N . TRP B 1 224 ? -20.141 8.07 2.748 1 90.19 224 TRP B N 1
ATOM 3513 C CA . TRP B 1 224 ? -21.062 8.289 3.857 1 90.19 224 TRP B CA 1
ATOM 3514 C C . TRP B 1 224 ? -20.375 9.016 5.004 1 90.19 224 TRP B C 1
ATOM 3516 O O . TRP B 1 224 ? -20.953 9.922 5.617 1 90.19 224 TRP B O 1
ATOM 3526 N N . ARG B 1 225 ? -19.156 8.68 5.289 1 91.19 225 ARG B N 1
ATOM 3527 C CA . ARG B 1 225 ? -18.391 9.297 6.367 1 91.19 225 ARG B CA 1
ATOM 3528 C C . ARG B 1 225 ? -18.125 10.766 6.074 1 91.19 225 ARG B C 1
ATOM 3530 O O . ARG B 1 225 ? -18.219 11.609 6.969 1 91.19 225 ARG B O 1
ATOM 3537 N N . LEU B 1 226 ? -17.812 11.008 4.902 1 86 226 LEU B N 1
ATOM 3538 C CA . LEU B 1 226 ? -17.516 12.375 4.496 1 86 226 LEU B CA 1
ATOM 3539 C C . LEU B 1 226 ? -18.75 13.258 4.598 1 86 226 LEU B C 1
ATOM 3541 O O . LEU B 1 226 ? -18.656 14.453 4.859 1 86 226 LEU B O 1
ATOM 3545 N N . GLY B 1 227 ? -19.938 12.617 4.512 1 81.06 227 GLY B N 1
ATOM 3546 C CA . GLY B 1 227 ? -21.188 13.352 4.609 1 81.06 227 GLY B CA 1
ATOM 3547 C C . GLY B 1 227 ? -21.703 13.477 6.035 1 81.06 227 GLY B C 1
ATOM 3548 O O . GLY B 1 227 ? -22.547 14.32 6.324 1 81.06 227 GLY B O 1
ATOM 3549 N N . SER B 1 228 ? -21.281 12.656 6.98 1 79.06 228 SER B N 1
ATOM 3550 C CA . SER B 1 228 ? -21.812 12.602 8.336 1 79.06 228 SER B CA 1
ATOM 3551 C C . SER B 1 228 ? -21.25 13.727 9.203 1 79.06 228 SER B C 1
ATOM 3553 O O . SER B 1 228 ? -21.734 13.953 10.312 1 79.06 228 SER B O 1
ATOM 3555 N N . LYS B 1 229 ? -20.688 14.695 8.812 1 71 229 LYS B N 1
ATOM 3556 C CA . LYS B 1 229 ? -20.125 15.867 9.492 1 71 229 LYS B CA 1
ATOM 3557 C C . LYS B 1 229 ? -19.672 15.516 10.906 1 71 229 LYS B C 1
ATOM 3559 O O . LYS B 1 229 ? -19.891 16.281 11.844 1 71 229 LYS B O 1
ATOM 3564 N N . GLY B 1 230 ? -19.234 14.32 11.18 1 80 230 GLY B N 1
ATOM 3565 C CA . GLY B 1 230 ? -18.688 13.961 12.484 1 80 230 GLY B CA 1
ATOM 3566 C C . GLY B 1 230 ? -17.172 13.977 12.516 1 80 230 GLY B C 1
ATOM 3567 O O . GLY B 1 230 ? -16.516 13.727 11.5 1 80 230 GLY B O 1
ATOM 3568 N N . GLY B 1 231 ? -16.703 14.383 13.672 1 82.94 231 GLY B N 1
ATOM 3569 C CA . GLY B 1 231 ? -15.258 14.383 13.852 1 82.94 231 GLY B CA 1
ATOM 3570 C C . GLY B 1 231 ? -14.555 15.422 13.008 1 82.94 231 GLY B C 1
ATOM 3571 O O . GLY B 1 231 ? -14.953 16.594 12.984 1 82.94 231 GLY B O 1
ATOM 3572 N N . PRO B 1 232 ? -13.523 15.023 12.32 1 86.94 232 PRO B N 1
ATOM 3573 C CA . PRO B 1 232 ? -12.75 15.969 11.508 1 86.94 232 PRO B CA 1
ATOM 3574 C C . PRO B 1 232 ? -13.539 16.5 10.312 1 86.94 232 PRO B C 1
ATOM 3576 O O . PRO B 1 232 ? -13.273 17.594 9.828 1 86.94 232 PRO B O 1
ATOM 3579 N N . TRP B 1 233 ? -14.461 15.828 9.977 1 89.06 233 TRP B N 1
ATOM 3580 C CA . TRP B 1 233 ? -15.195 16.141 8.75 1 89.06 233 TRP B CA 1
ATOM 3581 C C . TRP B 1 233 ? -16.203 17.266 8.992 1 89.06 233 TRP B C 1
ATOM 3583 O O . TRP B 1 233 ? -16.641 17.922 8.055 1 89.06 233 TRP B O 1
ATOM 3593 N N . ASN B 1 234 ? -16.578 17.391 10.211 1 84.81 234 ASN B N 1
ATOM 3594 C CA . ASN B 1 234 ? -17.422 18.531 10.562 1 84.81 234 ASN B CA 1
ATOM 3595 C C . ASN B 1 234 ? -16.703 19.859 10.32 1 84.81 234 ASN B C 1
ATOM 3597 O O . ASN B 1 234 ? -17.281 20.781 9.766 1 84.81 234 ASN B O 1
ATOM 3601 N N . SER B 1 235 ? -15.531 19.859 10.664 1 85.25 235 SER B N 1
ATOM 3602 C CA . SER B 1 235 ? -14.75 21.078 10.5 1 85.25 235 SER B CA 1
ATOM 3603 C C . SER B 1 235 ? -14.508 21.391 9.023 1 85.25 235 SER B C 1
ATOM 3605 O O . SER B 1 235 ? -14.539 22.547 8.609 1 85.25 235 SER B O 1
ATOM 3607 N N . ILE B 1 236 ? -14.297 20.375 8.312 1 88.19 236 ILE B N 1
ATOM 3608 C CA . ILE B 1 236 ? -13.953 20.547 6.902 1 88.19 236 ILE B CA 1
ATOM 3609 C C . ILE B 1 236 ? -15.195 20.922 6.105 1 88.19 236 ILE B C 1
ATOM 3611 O O . ILE B 1 236 ? -15.141 21.781 5.219 1 88.19 236 ILE B O 1
ATOM 3615 N N . LEU B 1 237 ? -16.297 20.312 6.48 1 83.31 237 LEU B N 1
ATOM 3616 C CA . LEU B 1 237 ? -17.484 20.422 5.621 1 83.31 237 LEU B CA 1
ATOM 3617 C C . LEU B 1 237 ? -18.453 21.453 6.168 1 83.31 237 LEU B C 1
ATOM 3619 O O . LEU B 1 237 ? -19.453 21.781 5.512 1 83.31 237 LEU B O 1
ATOM 3623 N N . SER B 1 238 ? -18.344 21.812 7.469 1 76.19 238 SER B N 1
ATOM 3624 C CA . SER B 1 238 ? -19.203 22.859 8 1 76.19 238 SER B CA 1
ATOM 3625 C C . SER B 1 238 ? -18.969 24.188 7.289 1 76.19 238 SER B C 1
ATOM 3627 O O . SER B 1 238 ? -17.844 24.484 6.875 1 76.19 238 SER B O 1
ATOM 3629 N N . ASP B 1 239 ? -19.906 24.594 6.527 1 58.09 239 ASP B N 1
ATOM 3630 C CA . ASP B 1 239 ? -19.906 25.891 5.855 1 58.09 239 ASP B CA 1
ATOM 3631 C C . ASP B 1 239 ? -19.422 26.984 6.793 1 58.09 239 ASP B C 1
ATOM 3633 O O . ASP B 1 239 ? -20.141 27.391 7.719 1 58.09 239 ASP B O 1
ATOM 3637 N N . THR B 1 240 ? -18.531 27 7.621 1 49.53 240 THR B N 1
ATOM 3638 C CA . THR B 1 240 ? -18.312 28.297 8.227 1 49.53 240 THR B CA 1
ATOM 3639 C C . THR B 1 240 ? -18.688 29.422 7.25 1 49.53 240 THR B C 1
ATOM 3641 O O . THR B 1 240 ? -18.406 29.328 6.059 1 49.53 240 THR B O 1
ATOM 3644 N N . ASP B 1 241 ? -19.484 30.484 7.688 1 41.66 241 ASP B N 1
ATOM 3645 C CA . ASP B 1 241 ? -20.031 31.719 7.125 1 41.66 241 ASP B CA 1
ATOM 3646 C C . ASP B 1 241 ? -19.031 32.406 6.203 1 41.66 241 ASP B C 1
ATOM 3648 O O . ASP B 1 241 ? -18.031 32.938 6.664 1 41.66 241 ASP B O 1
ATOM 3652 N N . LEU B 1 242 ? -18.516 31.984 5.223 1 39 242 LEU B N 1
ATOM 3653 C CA . LEU B 1 242 ? -18.172 33 4.23 1 39 242 LEU B CA 1
ATOM 3654 C C . LEU B 1 242 ? -18.984 34.25 4.445 1 39 242 LEU B C 1
ATOM 3656 O O . LEU B 1 242 ? -18.625 35.344 3.939 1 39 242 LEU B O 1
ATOM 3660 N N . SER B 1 243 ? -20.188 34.25 4.863 1 36.69 243 SER B N 1
ATOM 3661 C CA . SER B 1 243 ? -21.062 35.375 5.133 1 36.69 243 SER B CA 1
ATOM 3662 C C . SER B 1 243 ? -20.562 36.188 6.328 1 36.69 243 SER B C 1
ATOM 3664 O O . SER B 1 243 ? -20.859 37.375 6.453 1 36.69 243 SER B O 1
ATOM 3666 N N . ASP B 1 244 ? -20.047 35.688 7.379 1 35.38 244 ASP B N 1
ATOM 3667 C CA . ASP B 1 244 ? -19.75 36.594 8.484 1 35.38 244 ASP B CA 1
ATOM 3668 C C . ASP B 1 244 ? -18.5 37.438 8.18 1 35.38 244 ASP B C 1
ATOM 3670 O O . ASP B 1 244 ? -18.141 38.312 8.961 1 35.38 244 ASP B O 1
ATOM 3674 N N . LYS B 1 245 ? -17.562 37.031 7.285 1 36.12 245 LYS B N 1
ATOM 3675 C CA . LYS B 1 245 ? -16.609 38.062 6.906 1 36.12 245 LYS B CA 1
ATOM 3676 C C . LYS B 1 245 ? -17.141 38.906 5.742 1 36.12 245 LYS B C 1
ATOM 3678 O O . LYS B 1 245 ? -16.391 39.688 5.152 1 36.12 245 LYS B O 1
ATOM 3683 N N . LEU B 1 246 ? -18.344 38.75 5.242 1 28.06 246 LEU B N 1
ATOM 3684 C CA . LEU B 1 246 ? -18.875 39.969 4.637 1 28.06 246 LEU B CA 1
ATOM 3685 C C . LEU B 1 246 ? -19.5 40.875 5.691 1 28.06 246 LEU B C 1
ATOM 3687 O O . LEU B 1 246 ? -20.188 40.406 6.602 1 28.06 246 LEU B O 1
#

pLDDT: mean 84.81, std 16.9, range [28.0, 98.5]

Nearest PDB structures (foldseek):
  4mlb-assembly1_C  TM=8.829E-01  e=7.053E-05  Pyrococcus furiosus
  3vvo-assembly1_A  TM=8.993E-01  e=3.290E-04  Pyrococcus furiosus
  6hfb-assembly3_C  TM=8.919E-01  e=3.290E-04  Pyrococcus furiosus DSM 3638
  6fv8-assembly1_B  TM=8.556E-01  e=4.946E-04  Aquifex aeolicus VF5
  6ids-assembly1_A  TM=8.204E-01  e=1.840E-03  Vibrio cholerae

Sequence (492 aa):
MYVIACILLWKLNSKVVIFSGKIIGGGMIRYLKSGGLLIGRTIAVLLTMTLSTSLAAREGPVPMAGHQLCLQVWLTISLLNDALALAGQALLATEYTKRNYKQARMVLYRVLQIGGATGTALAIILFFGFGSFSSLFTDDPAVLGIAKSGVWFVAISQPINAVAFVVDGLYYGVSDFAYAAYSMFFAGAISSAFLLVAAPEFGLGGVWAGLILFMSLRAVAGLWRLGSKGGPWNSILSDTDLSDKLMYVIACILLWKLNSKVVIFSGKIIGGGMIRYLKSGGLLIGRTIAVLLTMTLSTSLAAREGPVPMAGHQLCLQVWLTISLLNDALALAGQALLATEYTKRNYKQARMVLYRVLQIGGATGTALAIILFFGFGSFSSLFTDDPAVLGIAKSGVWFVAISQPINAVAFVVDGLYYGVSDFAYAAYSMFFAGAISSAFLLVAAPEFGLGGVWAGLILFMSLRAVAGLWRLGSKGGPWNSILSDTDLSDKL

Organism: Triticum turgidum subsp. durum (NCBI:txid4567)

Foldseek 3Di:
DVVVVVVVVVVCVVVPPVPDPPDCVVVVVLVVVLVVLVVLLVVLVVVLVVLLLVLLVVLDDLSSLLVVLLVVLLVVLLVVLLVLLQVLLQVLLVCLVVLVLQVSLVSLVVSLVVLLVVLLVQLVCCLVCVLVVSVVVDDDPSSSVSNNVCNCLRRVLRSLSSLLSNLVSNCVSLSVSNLSSVLSNVLSVVLSVQLVPQCVPPPNVSSSVSVSSSSNSSNVSSVVVLVPLPDSSVSNPVPDPPPVVD/DVVVVVVVVVVCVVVPPVPDPPDCVVVVVLVVVLVVLVVLLVVLVVVLVVLLLVLLVVLDDLSSLLVVLLVVLLVVLLVVLLVLLQVLLQVLLVCLVVLVLQVSLVSLVVSLVVLLVVLLVQLVCCLVCVLVVSVVVDDDPSSSVSNNVCNCLRRVLRSLSSLLSNLVSNCVSLSVSNLSSVLSNVLSVVLSVQLVVQCVPPPNVSSSVSVSSSSNSSNVSSVVVLVPLPDSSVSNPVPPPPPVVD